Protein AF-A0A8C0JAD5-F1 (afdb_monomer_lite)

Organism: Chelonoidis abingdonii (NCBI:txid106734)

Secondary structure (DSSP, 8-state):
--------------------------------------------------SHHHHHHHHHHHHHHHHHHHHHHHHHHHHHHHHHHHHHHHHHHHHHHHHHHHHHHHHHHHHHHHHHHHHHHHHHHHHHHHHHHHHHHHHHHHHHHHHHHHHHHHHTT-----HHHHHHHTTS-TTTS-HHHHHHHHHHHHHHHHHHHHHHHHHHHHHHHHHHHHHHHHHHHHHHHHHHHHHHHHHHHHHHHHHHHHHHHHHHHHHHSTHHHHTHHHHHHHHHHHHHHHHHHHHHHHHHHHHHHHHHHHHHHHHHHHHHHHHHHHHHHHHHHHHHHHHHHHHHHHHHHHHHHHHHHHHHHHHHHHHHHHHHHHHHHHHHHHHHHHHHHHHHHHHHHHHHHHHHHHHHHHHHHHHHHHHHHHHHHHHHHHHHHHHHHHHHHHHHHHHHHHHHHHTT------------------------------------------------------------------------TTTSSGGGHHHHTTS------S-HHHHHHHHTTS-SS-HHHHHHHHHHHHHHHHHHHHHHHHHT----TT-EEE-HHHHHHHHHHH---SEEES--TTT--SSEEETTGGGS---SS-EEE--SSGGGHHHHHHHHHHHT--EEE------SGGGHHHHHT-SS---PPP--TTSEEETTTTEE-S---

Structure (mmCIF, N/CA/C/O backbone):
data_AF-A0A8C0JAD5-F1
#
_entry.id   AF-A0A8C0JAD5-F1
#
loop_
_atom_site.group_PDB
_atom_site.id
_atom_site.type_symbol
_atom_site.label_atom_id
_atom_site.label_alt_id
_atom_site.label_comp_id
_atom_site.label_asym_id
_atom_site.label_entity_id
_atom_site.label_seq_id
_atom_site.pdbx_PDB_ins_code
_atom_site.Cartn_x
_atom_site.Cartn_y
_atom_site.Cartn_z
_atom_site.occupancy
_atom_site.B_iso_or_equiv
_atom_site.auth_seq_id
_atom_site.auth_comp_id
_atom_site.auth_asym_id
_atom_site.auth_atom_id
_atom_site.pdbx_PDB_model_num
ATOM 1 N N . MET A 1 1 ? -41.522 24.230 -45.446 1.00 34.47 1 MET A N 1
ATOM 2 C CA . MET A 1 1 ? -42.826 24.853 -45.092 1.00 34.47 1 MET A CA 1
ATOM 3 C C . MET A 1 1 ? -43.104 26.029 -46.033 1.00 34.47 1 MET A C 1
ATOM 5 O O . MET A 1 1 ? -42.326 26.235 -46.950 1.00 34.47 1 MET A O 1
ATOM 9 N N . SER A 1 2 ? -44.249 26.702 -45.887 1.00 37.38 2 SER A N 1
ATOM 10 C CA . SER A 1 2 ? -44.869 27.574 -46.904 1.00 37.38 2 SER A CA 1
ATOM 11 C C . SER A 1 2 ? -44.234 28.971 -47.091 1.00 37.38 2 SER A C 1
ATOM 13 O O . SER A 1 2 ? -43.581 29.479 -46.185 1.00 37.38 2 SER A O 1
ATOM 15 N N . ARG A 1 3 ? -44.631 29.616 -48.206 1.00 37.97 3 ARG A N 1
ATOM 16 C CA . ARG A 1 3 ? -44.537 31.045 -48.604 1.00 37.97 3 ARG A CA 1
ATOM 17 C C . ARG A 1 3 ? -43.242 31.522 -49.293 1.00 37.97 3 ARG A C 1
ATOM 19 O O . ARG A 1 3 ? -42.175 31.043 -48.953 1.00 37.97 3 ARG A O 1
ATOM 26 N N . LYS A 1 4 ? -43.232 32.546 -50.172 1.00 40.09 4 LYS A N 1
ATOM 27 C CA . LYS A 1 4 ? -44.165 33.129 -51.197 1.00 40.09 4 LYS A CA 1
ATOM 28 C C . LYS A 1 4 ? -4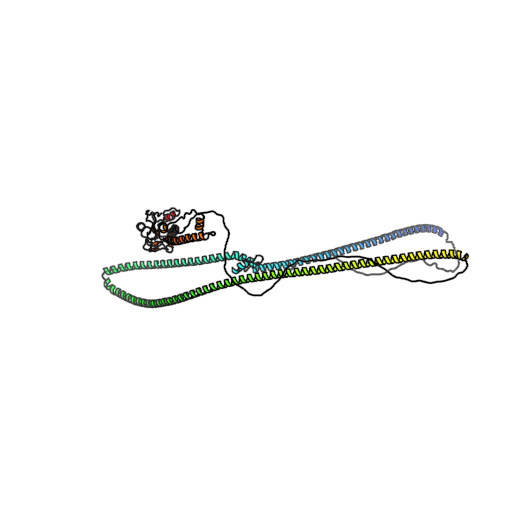3.696 34.572 -51.479 1.00 40.09 4 LYS A C 1
ATOM 30 O O . LYS A 1 4 ? -43.785 35.404 -50.584 1.00 40.09 4 LYS A O 1
ATOM 35 N N . GLY A 1 5 ? -43.277 34.885 -52.708 1.00 33.06 5 GLY A N 1
ATOM 36 C CA . GLY A 1 5 ? -42.880 36.236 -53.147 1.00 33.06 5 GLY A CA 1
ATOM 37 C C . GLY A 1 5 ? -42.956 36.363 -54.675 1.00 33.06 5 GLY A C 1
ATOM 38 O O . GLY A 1 5 ? -42.778 35.361 -55.363 1.00 33.06 5 GLY A O 1
ATOM 39 N N . SER A 1 6 ? -43.315 37.540 -55.207 1.00 34.72 6 SER A N 1
ATOM 40 C CA . SER A 1 6 ? -43.779 37.667 -56.606 1.00 34.72 6 SER A CA 1
ATOM 41 C C . SER A 1 6 ? -43.795 39.103 -57.163 1.00 34.72 6 SER A C 1
ATOM 43 O O . SER A 1 6 ? -44.348 39.980 -56.495 1.00 34.72 6 SER A O 1
ATOM 45 N N . LYS A 1 7 ? -43.292 39.288 -58.399 1.00 34.56 7 LYS A N 1
ATOM 46 C CA . LYS A 1 7 ? -43.618 40.286 -59.465 1.00 34.56 7 LYS A CA 1
ATOM 47 C C . LYS A 1 7 ? -42.615 40.055 -60.623 1.00 34.56 7 LYS A C 1
ATOM 49 O O . LYS A 1 7 ? -41.468 39.742 -60.338 1.00 34.56 7 LYS A O 1
ATOM 54 N N . GLU A 1 8 ? -43.014 39.892 -61.893 1.00 33.22 8 GLU A N 1
ATOM 55 C CA . GLU A 1 8 ? -43.452 40.914 -62.881 1.00 33.22 8 GLU A CA 1
ATOM 56 C C . GLU A 1 8 ? -42.385 42.006 -63.148 1.00 33.22 8 GLU A C 1
ATOM 58 O O . GLU A 1 8 ? -41.813 42.517 -62.195 1.00 33.22 8 GLU A O 1
ATOM 63 N N . THR A 1 9 ? -42.063 42.415 -64.391 1.00 31.16 9 THR A N 1
ATOM 64 C CA . THR A 1 9 ? -42.958 42.717 -65.543 1.00 31.16 9 THR A CA 1
ATOM 65 C C . THR A 1 9 ? -42.365 42.510 -66.964 1.00 31.16 9 THR A C 1
ATOM 67 O O . THR A 1 9 ? -41.205 42.835 -67.163 1.00 31.16 9 THR A O 1
ATOM 70 N N . LYS A 1 10 ? -43.226 42.114 -67.937 1.00 33.47 10 LYS A N 1
ATOM 71 C CA . LYS A 1 10 ? -43.469 42.636 -69.335 1.00 33.47 10 LYS A CA 1
ATOM 72 C C . LYS A 1 10 ? -42.269 43.165 -70.176 1.00 33.47 10 LYS A C 1
ATOM 74 O O . LYS A 1 10 ? -41.506 43.966 -69.664 1.00 33.47 10 LYS A O 1
ATOM 79 N N . LYS A 1 11 ? -42.080 42.916 -71.491 1.00 28.41 11 LYS A N 1
ATOM 80 C CA . LYS A 1 11 ? -42.908 42.689 -72.730 1.00 28.41 11 LYS A CA 1
ATOM 81 C C . LYS A 1 11 ? -42.042 41.839 -73.720 1.00 28.41 11 LYS A C 1
ATOM 83 O O . LYS A 1 11 ? -40.832 41.947 -73.607 1.00 28.41 11 LYS A O 1
ATOM 88 N N . ALA A 1 12 ? -42.456 40.957 -74.647 1.00 28.12 12 ALA A N 1
ATOM 89 C CA . ALA A 1 12 ? -43.551 40.830 -75.638 1.00 28.12 12 ALA A CA 1
ATOM 90 C C . ALA A 1 12 ? -43.047 40.889 -77.119 1.00 28.12 12 ALA A C 1
ATOM 92 O O . ALA A 1 12 ? -42.780 41.982 -77.606 1.00 28.12 12 ALA A O 1
ATOM 93 N N . ASN A 1 13 ? -43.067 39.727 -77.809 1.00 27.94 13 ASN A N 1
ATOM 94 C CA . ASN A 1 13 ? -43.241 39.462 -79.271 1.00 27.94 13 ASN A CA 1
ATOM 95 C C . ASN A 1 13 ? -42.154 40.004 -80.258 1.00 27.94 13 ASN A C 1
ATOM 97 O O . ASN A 1 13 ? -41.337 40.815 -79.848 1.00 27.94 13 ASN A O 1
ATOM 101 N N . ILE A 1 14 ? -41.993 39.604 -81.543 1.00 28.19 14 ILE A N 1
ATOM 102 C CA . ILE A 1 14 ? -42.778 38.904 -82.614 1.00 28.19 14 ILE A CA 1
ATOM 103 C C . ILE A 1 14 ? -41.759 38.032 -83.430 1.00 28.19 14 ILE A C 1
ATOM 105 O O . ILE A 1 14 ? -40.655 38.511 -83.645 1.00 28.19 14 ILE A O 1
ATOM 109 N N . SER A 1 15 ? -41.897 36.712 -83.671 1.00 28.05 15 SER A N 1
ATOM 110 C CA . SER A 1 15 ? -42.590 35.938 -84.755 1.00 28.05 15 SER A CA 1
ATOM 111 C C . SER A 1 15 ? -42.157 36.146 -86.234 1.00 28.05 15 SER A C 1
ATOM 113 O O . SER A 1 15 ? -41.876 37.265 -86.640 1.00 28.05 15 SER A O 1
ATOM 115 N N . SER A 1 16 ? -42.227 35.054 -87.032 1.00 29.00 16 SER A N 1
ATOM 116 C CA . SER A 1 16 ? -41.989 34.893 -88.506 1.00 29.00 16 SER A CA 1
ATOM 117 C C . SER A 1 16 ? -40.566 35.200 -89.040 1.00 29.00 16 SER A C 1
ATOM 119 O O . SER A 1 16 ? -39.936 36.124 -88.552 1.00 29.00 16 SER A O 1
ATOM 121 N N . SER A 1 17 ? -39.917 34.453 -89.958 1.00 31.17 17 SER A N 1
ATOM 122 C CA . SER A 1 17 ? -40.288 33.490 -91.035 1.00 31.17 17 SER A CA 1
ATOM 123 C C . SER A 1 17 ? -40.667 34.110 -92.389 1.00 31.17 17 SER A C 1
ATOM 125 O O . SER A 1 17 ? -41.745 34.688 -92.489 1.00 31.17 17 SER A O 1
ATOM 127 N N . LEU A 1 18 ? -39.812 33.914 -93.413 1.00 29.20 18 LEU A N 1
ATOM 128 C CA . LEU A 1 18 ? -40.166 33.476 -94.782 1.00 29.20 18 LEU A CA 1
ATOM 129 C C . LEU A 1 18 ? -38.923 33.297 -95.687 1.00 29.20 18 LEU A C 1
ATOM 131 O O . LEU A 1 18 ? -37.861 33.845 -95.404 1.00 29.20 18 LEU A O 1
ATOM 135 N N . GLU A 1 19 ? -39.090 32.525 -96.763 1.00 36.31 19 GLU A N 1
ATOM 136 C CA . GLU A 1 19 ? -38.159 32.344 -97.892 1.00 36.31 19 GLU A CA 1
ATOM 137 C C . GLU A 1 19 ? -38.609 33.211 -99.089 1.00 36.31 19 GLU A C 1
ATOM 139 O O . GLU A 1 19 ? -39.788 33.560 -99.175 1.00 36.31 19 GLU A O 1
ATOM 144 N N . SER A 1 20 ? -37.716 33.530 -100.034 1.00 32.69 20 SER A N 1
ATOM 145 C CA . SER A 1 20 ? -38.040 33.712 -101.472 1.00 32.69 20 SER A CA 1
ATOM 146 C C . SER A 1 20 ? -36.789 33.995 -102.313 1.00 32.69 20 SER A C 1
ATOM 148 O O . SER A 1 20 ? -35.888 34.711 -101.879 1.00 32.69 20 SER A O 1
ATOM 150 N N . GLU A 1 21 ? -36.762 33.437 -103.524 1.00 34.34 21 GLU A N 1
ATOM 151 C CA . GLU A 1 21 ? -35.836 33.786 -104.611 1.00 34.34 21 GLU A CA 1
ATOM 152 C C . GLU A 1 21 ? -36.539 34.730 -105.631 1.00 34.34 21 GLU A C 1
ATOM 154 O O . GLU A 1 21 ? -37.630 35.235 -105.367 1.00 34.34 21 GLU A O 1
ATOM 159 N N . ASP A 1 22 ? -35.915 34.894 -106.805 1.00 29.95 22 ASP A N 1
ATOM 160 C CA . ASP A 1 22 ? -36.495 35.232 -108.124 1.00 29.95 22 ASP A CA 1
ATOM 161 C C . ASP A 1 22 ? -36.610 36.682 -108.685 1.00 29.95 22 ASP A C 1
ATOM 163 O O . ASP A 1 22 ? -37.450 37.493 -108.311 1.00 29.95 22 ASP A O 1
ATOM 167 N N . ILE A 1 23 ? -35.804 36.889 -109.748 1.00 27.56 23 ILE A N 1
ATOM 168 C CA . ILE A 1 23 ? -36.159 37.298 -111.137 1.00 27.56 23 ILE A CA 1
ATOM 169 C C . ILE A 1 23 ? -36.809 38.676 -111.424 1.00 27.56 23 ILE A C 1
ATOM 171 O O . ILE A 1 23 ? -37.999 38.871 -111.207 1.00 27.56 23 ILE A O 1
ATOM 175 N N . SER A 1 24 ? -36.072 39.522 -112.173 1.00 26.70 24 SER A N 1
ATOM 176 C CA . SER A 1 24 ? -36.445 40.097 -113.505 1.00 26.70 24 SER A CA 1
ATOM 177 C C . SER A 1 24 ? -35.340 41.068 -113.990 1.00 26.70 24 SER A C 1
ATOM 179 O O . SER A 1 24 ? -34.950 41.943 -113.225 1.00 26.70 24 SER A O 1
ATOM 181 N N . LEU A 1 25 ? -34.647 40.840 -115.122 1.00 27.83 25 LEU A N 1
ATOM 182 C CA . LEU A 1 25 ? -34.987 41.245 -116.514 1.00 27.83 25 LEU A CA 1
ATOM 183 C C . LEU A 1 25 ? -35.118 42.780 -116.674 1.00 27.83 25 LEU A C 1
ATOM 185 O O . LEU A 1 25 ? -35.885 43.375 -115.931 1.00 27.83 25 LEU A O 1
ATOM 189 N N . GLU A 1 26 ? -34.450 43.540 -117.556 1.00 29.72 26 GLU A N 1
ATOM 190 C CA . GLU A 1 26 ? -33.931 43.428 -118.949 1.00 29.72 26 GLU A CA 1
ATOM 191 C C . GLU A 1 26 ? -34.412 44.723 -119.687 1.00 29.72 26 GLU A C 1
ATOM 193 O O . GLU A 1 26 ? -35.142 45.519 -119.098 1.00 29.72 26 GLU A O 1
ATOM 198 N N . THR A 1 27 ? -34.048 44.938 -120.963 1.00 27.52 27 THR A N 1
ATOM 199 C CA . THR A 1 27 ? -34.392 46.066 -121.878 1.00 27.52 27 THR A CA 1
ATOM 200 C C . THR A 1 27 ? -33.503 47.327 -121.753 1.00 27.52 27 THR A C 1
ATOM 202 O O . THR A 1 27 ? -33.126 47.718 -120.657 1.00 27.52 27 THR A O 1
ATOM 205 N N . THR A 1 28 ? -33.079 48.010 -122.835 1.00 31.62 28 THR A N 1
ATOM 206 C CA . THR A 1 28 ? -33.295 47.763 -124.286 1.00 31.62 28 THR A CA 1
ATOM 207 C C . THR A 1 28 ? -32.129 48.271 -125.154 1.00 31.62 28 THR A C 1
ATOM 209 O O . THR A 1 28 ? -31.562 49.324 -124.874 1.00 31.62 28 THR A O 1
ATOM 212 N N . VAL A 1 29 ? -31.849 47.573 -126.262 1.00 36.34 29 VAL A N 1
ATOM 213 C CA . VAL A 1 29 ? -31.092 48.079 -127.436 1.00 36.34 29 VAL A CA 1
ATOM 214 C C . VAL A 1 29 ? -32.002 49.038 -128.238 1.00 36.34 29 VAL A C 1
ATOM 216 O O . VAL A 1 29 ? -33.223 48.863 -128.160 1.00 36.34 29 VAL A O 1
ATOM 219 N N . PRO A 1 30 ? -31.493 50.040 -128.996 1.00 33.12 30 PRO A N 1
ATOM 220 C CA . PRO A 1 30 ? -31.245 49.791 -130.432 1.00 33.12 30 PRO A CA 1
ATOM 221 C C . PRO A 1 30 ? -30.183 50.690 -131.123 1.00 33.12 30 PRO A C 1
ATOM 223 O O . PRO A 1 30 ? -30.288 51.912 -131.085 1.00 33.12 30 PRO A O 1
ATOM 226 N N . THR A 1 31 ? -29.280 50.093 -131.910 1.00 27.30 31 THR A N 1
ATOM 227 C CA . THR A 1 31 ? -28.962 50.540 -133.290 1.00 27.30 31 THR A CA 1
ATOM 228 C C . THR A 1 31 ? -28.125 49.469 -133.980 1.00 27.30 31 THR A C 1
ATOM 230 O O . THR A 1 31 ? -26.947 49.331 -133.671 1.00 27.30 31 THR A O 1
ATOM 233 N N . ASP A 1 32 ? -28.732 48.770 -134.933 1.00 29.34 32 ASP A N 1
ATOM 234 C CA . ASP A 1 32 ? -28.068 47.894 -135.900 1.00 29.34 32 ASP A CA 1
ATOM 235 C C . ASP A 1 32 ? -28.758 48.053 -137.269 1.00 29.34 32 ASP A C 1
ATOM 237 O O . ASP A 1 32 ? -29.783 48.731 -137.377 1.00 29.34 32 ASP A O 1
ATOM 241 N N . ASP A 1 33 ? -28.177 47.431 -138.296 1.00 28.83 33 ASP A N 1
ATOM 242 C CA . ASP A 1 33 ? -28.700 47.277 -139.661 1.00 28.83 33 ASP A CA 1
ATOM 243 C C . ASP A 1 33 ? -28.951 48.548 -140.501 1.00 28.83 33 ASP A C 1
ATOM 245 O O . ASP A 1 33 ? -30.060 49.067 -140.636 1.00 28.83 33 ASP A O 1
ATOM 249 N N . ILE A 1 34 ? -27.923 48.913 -141.279 1.00 26.89 34 ILE A N 1
ATOM 250 C CA . ILE A 1 34 ? -28.125 49.273 -142.692 1.00 26.89 34 ILE A CA 1
ATOM 251 C C . ILE A 1 34 ? -27.395 48.228 -143.541 1.00 26.89 34 ILE A C 1
ATOM 253 O O . ILE A 1 34 ? -26.224 48.389 -143.888 1.00 26.89 34 ILE A O 1
ATOM 257 N N . SER A 1 35 ? -28.093 47.132 -143.844 1.00 32.47 35 SER A N 1
ATOM 258 C CA . SER A 1 35 ? -27.618 46.120 -144.791 1.00 32.47 35 SER A CA 1
ATOM 259 C C . SER A 1 35 ? -27.849 46.553 -146.250 1.00 32.47 35 SER A C 1
ATOM 261 O O . SER A 1 35 ? -28.439 47.594 -146.539 1.00 32.47 35 SER A O 1
ATOM 263 N N . SER A 1 36 ? -27.311 45.768 -147.177 1.00 28.11 36 SER A N 1
ATOM 264 C CA . SER A 1 36 ? -27.157 46.093 -148.598 1.00 28.11 36 SER A CA 1
ATOM 265 C C . SER A 1 36 ? -28.426 45.883 -149.452 1.00 28.11 36 SER A C 1
ATOM 267 O O . SER A 1 36 ? -29.287 45.083 -149.107 1.00 28.11 36 SER A O 1
ATOM 269 N N . SER A 1 37 ? -28.393 46.471 -150.659 1.00 31.23 37 SER A N 1
ATOM 270 C CA . SER A 1 37 ? -29.085 46.048 -151.901 1.00 31.23 37 SER A CA 1
ATOM 271 C C . SER A 1 37 ? -30.528 46.517 -152.172 1.00 31.23 37 SER A C 1
ATOM 273 O O . SER A 1 37 ? -31.484 45.956 -151.660 1.00 31.23 37 SER A O 1
ATOM 275 N N . GLU A 1 38 ? -30.613 47.464 -153.119 1.00 33.28 38 GLU A N 1
ATOM 276 C CA . GLU A 1 38 ? -31.517 47.521 -154.295 1.00 33.28 38 GLU A CA 1
ATOM 277 C C . GLU A 1 38 ? -33.059 47.571 -154.094 1.00 33.28 38 GLU A C 1
ATOM 279 O O . GLU A 1 38 ? -33.659 46.781 -153.380 1.00 33.28 38 GLU A O 1
ATOM 284 N N . GLU A 1 39 ? -33.780 48.587 -154.600 1.00 39.31 39 GLU A N 1
ATOM 285 C CA . GLU A 1 39 ? -34.137 48.874 -156.019 1.00 39.31 39 GLU A CA 1
ATOM 286 C C . GLU A 1 39 ? -35.081 47.809 -156.643 1.00 39.31 39 GLU A C 1
ATOM 288 O O . GLU A 1 39 ? -34.791 46.623 -156.582 1.00 39.31 39 GLU A O 1
ATOM 293 N N . ARG A 1 40 ? -36.224 48.124 -157.291 1.00 44.16 40 ARG A N 1
ATOM 294 C CA . ARG A 1 40 ? -36.716 49.360 -157.964 1.00 44.16 40 ARG A CA 1
ATOM 295 C C . ARG A 1 40 ? -38.253 49.449 -157.971 1.00 44.16 40 ARG A C 1
ATOM 297 O O . ARG A 1 40 ? -38.886 48.404 -157.957 1.00 44.16 40 ARG A O 1
ATOM 304 N N . GLU A 1 41 ? -38.824 50.639 -158.229 1.00 38.50 41 GLU A N 1
ATOM 305 C CA . GLU A 1 41 ? -40.014 50.784 -159.107 1.00 38.50 41 GLU A CA 1
ATOM 306 C C . GLU A 1 41 ? -40.330 52.246 -159.537 1.00 38.50 41 GLU A C 1
ATOM 308 O O . GLU A 1 41 ? -40.182 53.174 -158.748 1.00 38.50 41 GLU A O 1
ATOM 313 N N . GLY A 1 42 ? -40.838 52.439 -160.769 1.00 46.59 42 GLY A N 1
ATOM 314 C CA . GLY A 1 42 ? -41.608 53.630 -161.210 1.00 46.59 42 GLY A CA 1
ATOM 315 C C . GLY A 1 42 ? -40.871 54.966 -161.485 1.00 46.59 42 GLY A C 1
ATOM 316 O O . GLY A 1 42 ? -39.744 55.185 -161.057 1.00 46.59 42 GLY A O 1
ATOM 317 N N . THR A 1 43 ? -41.514 55.906 -162.213 1.00 52.44 43 THR A N 1
ATOM 318 C CA . THR A 1 43 ? -40.919 57.230 -162.563 1.00 52.44 43 THR A CA 1
ATOM 319 C C . THR A 1 43 ? -41.894 58.442 -162.594 1.00 52.44 43 THR A C 1
ATOM 321 O O . THR A 1 43 ? -42.885 58.413 -163.325 1.00 52.44 43 THR A O 1
ATOM 324 N N . THR A 1 44 ? -41.491 59.574 -161.961 1.00 51.62 44 THR A N 1
ATOM 325 C CA . THR A 1 44 ? -42.041 60.982 -161.994 1.00 51.62 44 THR A CA 1
ATOM 326 C C . THR A 1 44 ? -43.277 61.318 -161.099 1.00 51.62 44 THR A C 1
ATOM 328 O O . THR A 1 44 ? -43.965 60.393 -160.699 1.00 51.62 44 THR A O 1
ATOM 331 N N . LYS A 1 45 ? -43.646 62.572 -160.699 1.00 54.88 45 LYS A N 1
ATOM 332 C CA . LYS A 1 45 ? -43.174 63.974 -160.983 1.00 54.88 45 LYS A CA 1
ATOM 333 C C . LYS A 1 45 ? -43.377 64.985 -159.786 1.00 54.88 45 LYS A C 1
ATOM 335 O O . LYS A 1 45 ? -43.232 64.561 -158.650 1.00 54.88 45 LYS A O 1
ATOM 340 N N . ILE A 1 46 ? -43.549 66.319 -159.996 1.00 58.47 46 ILE A N 1
ATOM 341 C CA . ILE A 1 46 ? -43.091 67.410 -159.057 1.00 58.47 46 ILE A CA 1
ATOM 342 C C . ILE A 1 46 ? -44.001 68.691 -158.971 1.00 58.47 46 ILE A C 1
ATOM 344 O O . ILE A 1 46 ? -44.489 69.097 -160.023 1.00 58.47 46 ILE A O 1
ATOM 348 N N . THR A 1 47 ? -44.135 69.412 -157.811 1.00 48.53 47 THR A N 1
ATOM 349 C CA . THR A 1 47 ? -44.237 70.930 -157.699 1.00 48.53 47 THR A CA 1
ATOM 350 C C . THR A 1 47 ? -44.260 71.631 -156.282 1.00 48.53 47 THR A C 1
ATOM 352 O O . THR A 1 47 ? -44.575 71.042 -155.254 1.00 48.53 47 THR A O 1
ATOM 355 N N . ARG A 1 48 ? -43.949 72.955 -156.276 1.00 55.16 48 ARG A N 1
ATOM 356 C CA . ARG A 1 48 ? -44.180 74.117 -155.337 1.00 55.16 48 ARG A CA 1
ATOM 357 C C . ARG A 1 48 ? -43.756 74.169 -153.836 1.00 55.16 48 ARG A C 1
ATOM 359 O O . ARG A 1 48 ? -43.463 75.279 -153.400 1.00 55.16 48 ARG A O 1
ATOM 366 N N . GLN A 1 49 ? -43.694 73.106 -153.029 1.00 58.34 49 GLN A N 1
ATOM 367 C CA . GLN A 1 49 ? -43.650 73.192 -151.531 1.00 58.34 49 GLN A CA 1
ATOM 368 C C . GLN A 1 49 ? -42.341 73.722 -150.842 1.00 58.34 49 GLN A C 1
ATOM 370 O O . GLN A 1 49 ? -41.832 73.100 -149.906 1.00 58.34 49 GLN A O 1
ATOM 375 N N . LEU A 1 50 ? -41.739 74.836 -151.288 1.00 71.12 50 LEU A N 1
ATOM 376 C CA . LEU A 1 50 ? -40.325 75.157 -150.993 1.00 71.12 50 LEU A CA 1
ATOM 377 C C . LEU A 1 50 ? -39.998 76.427 -150.180 1.00 71.12 50 LEU A C 1
ATOM 379 O O . LEU A 1 50 ? -38.883 76.494 -149.665 1.00 71.12 50 LEU A O 1
ATOM 383 N N . ILE A 1 51 ? -40.888 77.423 -150.059 1.00 63.31 51 ILE A N 1
ATOM 384 C CA . I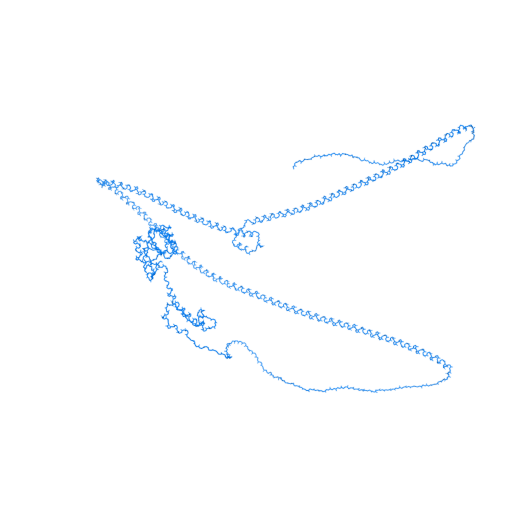LE A 1 51 ? -40.503 78.749 -149.512 1.00 63.31 51 ILE A CA 1
ATOM 385 C C . ILE A 1 51 ? -40.844 78.918 -148.024 1.00 63.31 51 ILE A C 1
ATOM 387 O O . ILE A 1 51 ? -39.926 79.123 -147.235 1.00 63.31 51 ILE A O 1
ATOM 391 N N . GLU A 1 52 ? -42.102 78.731 -147.612 1.00 71.25 52 GLU A N 1
ATOM 392 C CA . GLU A 1 52 ? -42.527 78.755 -146.189 1.00 71.25 52 GLU A CA 1
ATOM 393 C C . GLU A 1 52 ? -41.715 77.760 -145.335 1.00 71.25 52 GLU A C 1
ATOM 395 O O . GLU A 1 52 ? -41.391 78.003 -144.172 1.00 71.25 52 GLU A O 1
ATOM 400 N N . ARG A 1 53 ? -41.277 76.669 -145.977 1.00 74.50 53 ARG A N 1
ATOM 401 C CA . ARG A 1 53 ? -40.342 75.671 -145.451 1.00 74.50 53 ARG A CA 1
ATOM 402 C C . ARG A 1 53 ? -39.055 76.281 -144.876 1.00 74.50 53 ARG A C 1
ATOM 404 O O . ARG A 1 53 ? -38.533 75.723 -143.921 1.00 74.50 53 ARG A O 1
ATOM 411 N N . LYS A 1 54 ? -38.525 77.385 -145.423 1.00 80.31 54 LYS A N 1
ATOM 412 C CA . LYS A 1 54 ? -37.256 77.991 -144.967 1.00 80.31 54 LYS A CA 1
ATOM 413 C C . LYS A 1 54 ? -37.379 78.804 -143.680 1.00 80.31 54 LYS A C 1
ATOM 415 O O . LYS A 1 54 ? -36.480 78.735 -142.849 1.00 80.31 54 LYS A O 1
ATOM 420 N N . GLU A 1 55 ? -38.456 79.559 -143.512 1.00 75.56 55 GLU A N 1
ATOM 421 C CA . GLU A 1 55 ? -38.629 80.433 -142.344 1.00 75.56 55 GLU A CA 1
ATOM 422 C C . GLU A 1 55 ? -38.998 79.612 -141.102 1.00 75.56 55 GLU A C 1
ATOM 424 O O . GLU A 1 55 ? -38.378 79.745 -140.045 1.00 75.56 55 GLU A O 1
ATOM 429 N N . LEU A 1 56 ? -39.890 78.628 -141.281 1.00 81.00 56 LEU A N 1
ATOM 430 C CA . LEU A 1 56 ? -40.167 77.603 -140.275 1.00 81.00 56 LEU A CA 1
ATOM 431 C C . LEU A 1 56 ? -38.899 76.823 -139.886 1.00 81.00 56 LEU A C 1
ATOM 433 O O . LEU A 1 56 ? -38.696 76.564 -138.702 1.00 81.00 56 LEU A O 1
ATOM 437 N N . LEU A 1 57 ? -38.012 76.496 -140.839 1.00 80.31 57 LEU A N 1
ATOM 438 C CA . LEU A 1 57 ? -36.743 75.813 -140.547 1.00 80.31 57 LEU A CA 1
ATOM 439 C C . LEU A 1 57 ? -35.821 76.608 -139.606 1.00 80.31 57 LEU A C 1
ATOM 441 O O . LEU A 1 57 ? -35.128 75.978 -138.809 1.00 80.31 57 LEU A O 1
ATOM 445 N N . HIS A 1 58 ? -35.811 77.946 -139.655 1.00 83.75 58 HIS A N 1
ATOM 446 C CA . HIS A 1 58 ? -34.944 78.746 -138.782 1.00 83.75 58 HIS A CA 1
ATOM 447 C C . HIS A 1 58 ? -35.452 78.796 -137.334 1.00 83.75 58 HIS A C 1
ATOM 449 O O . HIS A 1 58 ? -34.693 78.521 -136.405 1.00 83.75 58 HIS A O 1
ATOM 455 N N . ASN A 1 59 ? -36.750 79.038 -137.130 1.00 82.44 59 ASN A N 1
ATOM 456 C CA . ASN A 1 59 ? -37.347 78.991 -135.788 1.00 82.44 59 ASN A CA 1
ATOM 457 C C . ASN A 1 59 ? -37.250 77.579 -135.180 1.00 82.44 59 ASN A C 1
ATOM 459 O O . ASN A 1 59 ? -36.976 77.422 -133.992 1.00 82.44 59 ASN A O 1
ATOM 463 N N . LEU A 1 60 ? -37.384 76.539 -136.011 1.00 83.44 60 LEU A N 1
ATOM 464 C CA . LEU A 1 60 ? -37.185 75.140 -135.621 1.00 83.44 60 LEU A CA 1
ATOM 465 C C . LEU A 1 60 ? -35.701 74.837 -135.311 1.00 83.44 60 LEU A C 1
ATOM 467 O O . LEU A 1 60 ? -35.425 74.017 -134.440 1.00 83.44 60 LEU A O 1
ATOM 471 N N . GLN A 1 61 ? -34.732 75.519 -135.940 1.00 84.00 61 GLN A N 1
ATOM 472 C CA . GLN A 1 61 ? -33.317 75.463 -135.536 1.00 84.00 61 GLN A CA 1
ATOM 473 C C . GLN A 1 61 ? -33.068 76.121 -134.173 1.00 84.00 61 GLN A C 1
ATOM 475 O O . GLN A 1 61 ? -32.393 75.513 -133.347 1.00 84.00 61 GLN A O 1
ATOM 480 N N . LEU A 1 62 ? -33.621 77.310 -133.911 1.00 83.75 62 LEU A N 1
ATOM 481 C CA . LEU A 1 62 ? -33.497 77.974 -132.605 1.00 83.75 62 LEU A CA 1
ATOM 482 C C . LEU A 1 62 ? -34.099 77.120 -131.483 1.00 83.75 62 LEU A C 1
ATOM 484 O O . LEU A 1 62 ? -33.407 76.812 -130.515 1.00 83.75 62 LEU A O 1
ATOM 488 N N . LEU A 1 63 ? -35.328 76.629 -131.668 1.00 84.44 63 LEU A N 1
ATOM 489 C CA . LEU A 1 63 ? -35.970 75.713 -130.722 1.00 84.44 63 LEU A CA 1
ATOM 490 C C . LEU A 1 63 ? -35.192 74.399 -130.555 1.00 84.44 63 LEU A C 1
ATOM 492 O O . LEU A 1 63 ? -35.127 73.878 -129.448 1.00 84.44 63 LEU A O 1
ATOM 496 N N . LYS A 1 64 ? -34.549 73.867 -131.605 1.00 82.25 64 LYS A N 1
ATOM 497 C CA . LYS A 1 64 ? -33.640 72.711 -131.478 1.00 82.25 64 LYS A CA 1
ATOM 498 C C . LYS A 1 64 ? -32.402 73.023 -130.642 1.00 82.25 64 LYS A C 1
ATOM 500 O O . LYS A 1 64 ? -31.970 72.151 -129.895 1.00 82.25 64 LYS A O 1
ATOM 505 N N . ILE A 1 65 ? -31.838 74.227 -130.748 1.00 84.69 65 ILE A N 1
ATOM 506 C CA . ILE A 1 65 ? -30.692 74.642 -129.930 1.00 84.69 65 ILE A CA 1
ATOM 507 C C . ILE A 1 65 ? -31.125 74.778 -128.468 1.00 84.69 65 ILE A C 1
ATOM 509 O O . ILE A 1 65 ? -30.513 74.139 -127.615 1.00 84.69 65 ILE A O 1
ATOM 513 N N . GLU A 1 66 ? -32.212 75.496 -128.174 1.00 88.56 66 GLU A N 1
ATOM 514 C CA . GLU A 1 66 ? -32.747 75.598 -126.807 1.00 88.56 66 GLU A CA 1
ATOM 515 C C . GLU A 1 66 ? -33.101 74.225 -126.220 1.00 88.56 66 GLU A C 1
ATOM 517 O O . GLU A 1 66 ? -32.720 73.922 -125.092 1.00 88.56 66 GLU A O 1
ATOM 522 N N . LEU A 1 67 ? -33.766 73.356 -126.987 1.00 85.69 67 LEU A N 1
ATOM 523 C CA . LEU A 1 67 ? -34.117 72.001 -126.557 1.00 85.69 67 LEU A CA 1
ATOM 524 C C . LEU A 1 67 ? -32.857 71.149 -126.332 1.00 85.69 67 LEU A C 1
ATOM 526 O O . LEU A 1 67 ? -32.790 70.430 -125.342 1.00 85.69 67 LEU A O 1
ATOM 530 N N . SER A 1 68 ? -31.814 71.288 -127.160 1.00 86.06 68 SER A N 1
ATOM 531 C CA . SER A 1 68 ? -30.520 70.623 -126.928 1.00 86.06 68 SER A CA 1
ATOM 532 C C . SER A 1 68 ? -29.806 71.126 -125.666 1.00 86.06 68 SER A C 1
ATOM 534 O O . SER A 1 68 ? -29.247 70.319 -124.930 1.00 86.06 68 SER A O 1
ATOM 536 N N . GLN A 1 69 ? -29.885 72.425 -125.356 1.00 89.00 69 GLN A N 1
ATOM 537 C CA . GLN A 1 69 ? -29.329 73.004 -124.128 1.00 89.00 69 GLN A CA 1
ATOM 538 C C . GLN A 1 69 ? -30.123 72.571 -122.889 1.00 89.00 69 GLN A C 1
ATOM 540 O O . GLN A 1 69 ? -29.534 72.262 -121.856 1.00 89.00 69 GLN A O 1
ATOM 545 N N . ARG A 1 70 ? -31.457 72.497 -122.992 1.00 90.88 70 ARG A N 1
ATOM 546 C CA . ARG A 1 70 ? -32.332 71.965 -121.938 1.00 90.88 70 ARG A CA 1
ATOM 547 C C . ARG A 1 70 ? -32.090 70.476 -121.707 1.00 90.88 70 ARG A C 1
ATOM 549 O O . ARG A 1 70 ? -31.992 70.086 -120.551 1.00 90.88 70 ARG A O 1
ATOM 556 N N . ASN A 1 71 ? -31.930 69.678 -122.763 1.00 89.44 71 ASN A N 1
ATOM 557 C CA . ASN A 1 71 ? -31.558 68.267 -122.654 1.00 89.44 71 ASN A CA 1
ATOM 558 C C . ASN A 1 71 ? -30.184 68.113 -121.997 1.00 89.44 71 ASN A C 1
ATOM 560 O O . ASN A 1 71 ? -30.089 67.417 -121.000 1.00 89.44 71 ASN A O 1
ATOM 564 N N . LEU A 1 72 ? -29.157 68.833 -122.462 1.00 92.06 72 LEU A N 1
ATOM 565 C CA . LEU A 1 72 ? -27.815 68.783 -121.870 1.00 92.06 72 LEU A CA 1
ATOM 566 C C . LEU A 1 72 ? -27.830 69.195 -120.389 1.00 92.06 72 LEU A C 1
ATOM 568 O O . LEU A 1 72 ? -27.167 68.566 -119.573 1.00 92.06 72 LEU A O 1
ATOM 572 N N . MET A 1 73 ? -28.634 70.192 -120.004 1.00 91.38 73 MET A N 1
ATOM 573 C CA . MET A 1 73 ? -28.798 70.555 -118.593 1.00 91.38 73 MET A CA 1
ATOM 574 C C . MET A 1 73 ? -29.576 69.498 -117.790 1.00 91.38 73 MET A C 1
ATOM 576 O O . MET A 1 73 ? -29.231 69.244 -116.640 1.00 91.38 73 MET A O 1
ATOM 580 N N . ILE A 1 74 ? -30.587 68.853 -118.379 1.00 90.38 74 ILE A N 1
ATOM 581 C CA . ILE A 1 74 ? -31.291 67.709 -117.778 1.00 90.38 74 ILE A CA 1
ATOM 582 C C . ILE A 1 74 ? -30.342 66.517 -117.606 1.00 90.38 74 ILE A C 1
ATOM 584 O O . ILE A 1 74 ? -30.389 65.858 -116.574 1.00 90.38 74 ILE A O 1
ATOM 588 N N . ASP A 1 75 ? -29.479 66.242 -118.579 1.00 89.56 75 ASP A N 1
ATOM 589 C CA . ASP A 1 75 ? -28.554 65.111 -118.558 1.00 89.56 75 ASP A CA 1
ATOM 590 C C . ASP A 1 75 ? -27.378 65.360 -117.601 1.00 89.56 75 ASP A C 1
ATOM 592 O O . ASP A 1 75 ? -27.019 64.457 -116.849 1.00 89.56 75 ASP A O 1
ATOM 596 N N . ASN A 1 76 ? -26.876 66.597 -117.499 1.00 92.12 76 ASN A N 1
ATOM 597 C CA . ASN A 1 76 ? -25.971 67.000 -116.418 1.00 92.12 76 ASN A CA 1
ATOM 598 C C . ASN A 1 76 ? -26.627 66.796 -115.042 1.00 92.12 76 ASN A C 1
ATOM 600 O O . ASN A 1 76 ? -26.032 66.160 -114.179 1.00 92.12 76 ASN A O 1
ATOM 604 N N . LEU A 1 77 ? -27.873 67.253 -114.850 1.00 93.56 77 LEU A N 1
ATOM 605 C CA . LEU A 1 77 ? -28.609 67.042 -113.598 1.00 93.56 77 LEU A CA 1
ATOM 606 C C . LEU A 1 77 ? -28.851 65.551 -113.309 1.00 93.56 77 LEU A C 1
ATOM 608 O O . LEU A 1 77 ? -28.767 65.141 -112.156 1.00 93.56 77 LEU A O 1
ATOM 612 N N . LYS A 1 78 ? -29.105 64.709 -114.323 1.00 91.38 78 LYS A N 1
ATOM 613 C CA . LYS A 1 78 ? -29.167 63.245 -114.142 1.00 91.38 78 LYS A CA 1
ATOM 614 C C . LYS A 1 78 ? -27.832 62.691 -113.658 1.00 91.38 78 LYS A C 1
ATOM 616 O O . LYS A 1 78 ? -27.845 61.876 -112.748 1.00 91.38 78 LYS A O 1
ATOM 621 N N . VAL A 1 79 ? -26.705 63.112 -114.235 1.00 93.69 79 VAL A N 1
ATOM 622 C CA . VAL A 1 79 ? -25.366 62.666 -113.809 1.00 93.69 79 VAL A CA 1
ATOM 623 C C . VAL A 1 79 ? -25.053 63.146 -112.387 1.00 93.69 79 VAL A C 1
ATOM 625 O O . VAL A 1 79 ? -24.570 62.358 -111.579 1.00 93.69 79 VAL A O 1
ATOM 628 N N . GLU A 1 80 ? -25.394 64.387 -112.039 1.00 91.12 80 GLU A N 1
ATOM 629 C CA . GLU A 1 80 ? -25.301 64.908 -110.667 1.00 91.12 80 GLU A CA 1
ATOM 630 C C . GLU A 1 80 ? -26.183 64.113 -109.687 1.00 91.12 80 GLU A C 1
ATOM 632 O O . GLU A 1 80 ? -25.733 63.792 -108.592 1.00 91.12 80 GLU A O 1
ATOM 637 N N . TYR A 1 81 ? -27.409 63.730 -110.063 1.00 93.62 81 TYR A N 1
ATOM 638 C CA . TYR A 1 81 ? -28.267 62.904 -109.204 1.00 93.62 81 TYR A CA 1
ATOM 639 C C . TYR A 1 81 ? -27.829 61.435 -109.136 1.00 93.62 81 TYR A C 1
ATOM 641 O O . TYR A 1 81 ? -27.924 60.849 -108.063 1.00 93.62 81 TYR A O 1
ATOM 649 N N . LEU A 1 82 ? -27.331 60.843 -110.225 1.00 93.62 82 LEU A N 1
ATOM 650 C CA . LEU A 1 82 ? -26.828 59.464 -110.256 1.00 93.62 82 LEU A CA 1
ATOM 651 C C . LEU A 1 82 ? -25.558 59.328 -109.417 1.00 93.62 82 LEU A C 1
ATOM 653 O O . LEU A 1 82 ? -25.539 58.526 -108.490 1.00 93.62 82 LEU A O 1
ATOM 657 N N . THR A 1 83 ? -24.565 60.195 -109.634 1.00 91.81 83 THR A N 1
ATOM 658 C CA . THR A 1 83 ? -23.375 60.251 -108.768 1.00 91.81 83 THR A CA 1
ATOM 659 C C . THR A 1 83 ? -23.748 60.554 -107.317 1.00 91.81 83 THR A C 1
ATOM 661 O O . THR A 1 83 ? -23.086 60.059 -106.407 1.00 91.81 83 THR A O 1
ATOM 664 N N . LYS A 1 84 ? -24.843 61.294 -107.060 1.00 93.75 84 LYS A N 1
ATOM 665 C CA . LYS A 1 84 ? -25.336 61.504 -105.692 1.00 93.75 84 LYS A CA 1
ATOM 666 C C . LYS A 1 84 ? -26.053 60.301 -105.081 1.00 93.75 84 LYS A C 1
ATOM 668 O O . LYS A 1 84 ? -26.006 60.155 -103.862 1.00 93.75 84 LYS A O 1
ATOM 673 N N . ILE A 1 85 ? -26.681 59.451 -105.888 1.00 92.75 85 ILE A N 1
ATOM 674 C CA . ILE A 1 85 ? -27.230 58.159 -105.459 1.00 92.75 85 ILE A CA 1
ATOM 675 C C . ILE A 1 85 ? -26.077 57.201 -105.147 1.00 92.75 85 ILE A C 1
ATOM 677 O O . ILE A 1 85 ? -26.027 56.698 -104.032 1.00 92.75 85 ILE A O 1
ATOM 681 N N . GLU A 1 86 ? -25.097 57.060 -106.042 1.00 91.94 86 GLU A N 1
ATOM 682 C CA . GLU A 1 86 ? -23.877 56.264 -105.826 1.00 91.94 86 GLU A CA 1
ATOM 683 C C . GLU A 1 86 ? -23.144 56.701 -104.541 1.00 91.94 86 GLU A C 1
ATOM 685 O O . GLU A 1 86 ? -22.864 55.884 -103.666 1.00 91.94 86 GLU A O 1
ATOM 690 N N . GLU A 1 87 ? -22.945 58.012 -104.348 1.00 92.62 87 GLU A N 1
ATOM 691 C CA . GLU A 1 87 ? -22.403 58.601 -103.114 1.00 92.62 87 GLU A CA 1
ATOM 692 C C . GLU A 1 87 ? -23.196 58.240 -101.845 1.00 92.62 87 GLU A C 1
ATOM 694 O O . GLU A 1 87 ? -22.634 58.275 -100.747 1.00 92.62 87 GLU A O 1
ATOM 699 N N . LEU A 1 88 ? -24.511 58.039 -101.944 1.00 92.69 88 LEU A N 1
ATOM 700 C CA . LEU A 1 88 ? -25.387 57.741 -100.807 1.00 92.69 88 LEU A CA 1
ATOM 701 C C . LEU A 1 88 ? -25.490 56.235 -100.558 1.00 92.69 88 LEU A C 1
ATOM 703 O O . LEU A 1 88 ? -25.563 55.829 -99.401 1.00 92.69 88 LEU A O 1
ATOM 707 N N . GLU A 1 89 ? -25.432 55.419 -101.606 1.00 91.69 89 GLU A N 1
ATOM 708 C CA . GLU A 1 89 ? -25.360 53.960 -101.533 1.00 91.69 89 GLU A CA 1
ATOM 709 C C . GLU A 1 89 ? -24.004 53.500 -100.988 1.00 91.69 89 GLU A C 1
ATOM 711 O O . GLU A 1 89 ? -23.968 52.645 -100.105 1.00 91.69 89 GLU A O 1
ATOM 716 N N . GLU A 1 90 ? -22.894 54.126 -101.395 1.00 93.44 90 GLU A N 1
ATOM 717 C CA . GLU A 1 90 ? -21.571 53.910 -100.793 1.00 93.44 90 GLU A CA 1
ATOM 718 C C . GLU A 1 90 ? -21.600 54.222 -99.286 1.00 93.44 90 GLU A C 1
ATOM 720 O O . GLU A 1 90 ? -21.251 53.372 -98.468 1.00 93.44 90 GLU A O 1
ATOM 725 N N . LYS A 1 91 ? -22.138 55.387 -98.890 1.00 93.88 91 LYS A N 1
ATOM 726 C CA . LYS A 1 91 ? -22.286 55.779 -97.472 1.00 93.88 91 LYS A CA 1
ATOM 727 C C . LYS A 1 91 ? -23.258 54.878 -96.696 1.00 93.88 91 LYS A C 1
ATOM 729 O O . LYS A 1 91 ? -23.074 54.657 -95.495 1.00 93.88 91 LYS A O 1
ATOM 734 N N . LEU A 1 92 ? -24.290 54.342 -97.347 1.00 91.81 92 LEU A N 1
ATOM 735 C CA . LEU A 1 92 ? -25.202 53.367 -96.749 1.00 91.81 92 LEU A CA 1
ATOM 736 C C . LEU A 1 92 ? -24.486 52.030 -96.512 1.00 91.81 92 LEU A C 1
ATOM 738 O O . LEU A 1 92 ? -24.572 51.482 -95.416 1.00 91.81 92 LEU A O 1
ATOM 742 N N . ASN A 1 93 ? -23.721 51.545 -97.488 1.00 93.25 93 ASN A N 1
ATOM 743 C CA . ASN A 1 93 ? -22.920 50.329 -97.365 1.00 93.25 93 ASN A CA 1
ATOM 744 C C . ASN A 1 93 ? -21.826 50.474 -96.293 1.00 93.25 93 ASN A C 1
ATOM 746 O O . ASN A 1 93 ? -21.689 49.591 -95.446 1.00 93.25 93 ASN A O 1
ATOM 750 N N . ASP A 1 94 ? -21.137 51.616 -96.238 1.00 94.00 94 ASP A N 1
ATOM 751 C CA . ASP A 1 94 ? -20.182 51.960 -95.178 1.00 94.00 94 ASP A CA 1
ATOM 752 C C . ASP A 1 94 ? -20.833 51.940 -93.790 1.00 94.00 94 ASP A C 1
ATOM 754 O O . ASP A 1 94 ? -20.314 51.319 -92.861 1.00 94.00 94 ASP A O 1
ATOM 758 N N . THR A 1 95 ? -21.989 52.589 -93.619 1.00 92.81 95 THR A N 1
ATOM 759 C CA . THR A 1 95 ? -22.678 52.622 -92.316 1.00 92.81 95 THR A CA 1
ATOM 760 C C . THR A 1 95 ? -23.270 51.265 -91.926 1.00 92.81 95 THR A C 1
ATOM 762 O O . THR A 1 95 ? -23.266 50.920 -90.741 1.00 92.81 95 THR A O 1
ATOM 765 N N . ILE A 1 96 ? -23.695 50.442 -92.892 1.00 92.88 96 ILE A N 1
ATOM 766 C CA . ILE A 1 96 ? -24.071 49.039 -92.668 1.00 92.88 96 ILE A CA 1
ATOM 767 C C . ILE A 1 96 ? -22.852 48.219 -92.228 1.00 92.88 96 ILE A C 1
ATOM 769 O O . ILE A 1 96 ? -22.944 47.498 -91.232 1.00 92.88 96 ILE A O 1
ATOM 773 N N . HIS A 1 97 ? -21.705 48.354 -92.896 1.00 93.81 97 HIS A N 1
ATOM 774 C CA . HIS A 1 97 ? -20.486 47.625 -92.545 1.00 93.81 97 HIS A CA 1
ATOM 775 C C . HIS A 1 97 ? -19.937 48.053 -91.174 1.00 93.81 97 HIS A C 1
ATOM 777 O O . HIS A 1 97 ? -19.611 47.207 -90.340 1.00 93.81 97 HIS A O 1
ATOM 783 N N . GLN A 1 98 ? -19.939 49.355 -90.871 1.00 93.75 98 GLN A N 1
ATOM 784 C CA . GLN A 1 98 ? -19.609 49.883 -89.544 1.00 93.75 98 GLN A CA 1
ATOM 785 C C . GLN A 1 98 ? -20.563 49.343 -88.468 1.00 93.75 98 GLN A C 1
ATOM 787 O O . GLN A 1 98 ? -20.105 48.920 -87.407 1.00 93.75 98 GLN A O 1
ATOM 792 N N . LYS A 1 99 ? -21.876 49.284 -88.735 1.00 94.44 99 LYS A N 1
ATOM 793 C CA . LYS A 1 99 ? -22.865 48.683 -87.824 1.00 94.44 99 LYS A CA 1
ATOM 794 C C . LYS A 1 99 ? -22.604 47.190 -87.598 1.00 94.44 99 LYS A C 1
ATOM 796 O O . LYS A 1 99 ? -22.660 46.744 -86.455 1.00 94.44 99 LYS A O 1
ATOM 801 N N . GLN A 1 100 ? -22.305 46.425 -88.649 1.00 93.81 100 GLN A N 1
ATOM 802 C CA . GLN A 1 100 ? -21.953 45.003 -88.545 1.00 93.81 100 GLN A CA 1
ATOM 803 C C . GLN A 1 100 ? -20.681 44.807 -87.709 1.00 93.81 100 GLN A C 1
ATOM 805 O O . GLN A 1 100 ? -20.679 44.009 -86.775 1.00 93.81 100 GLN A O 1
ATOM 810 N N . LEU A 1 101 ? -19.629 45.586 -87.977 1.00 93.62 101 LEU A N 1
ATOM 811 C CA . LEU A 1 101 ? -18.372 45.551 -87.228 1.00 93.62 101 LEU A CA 1
ATOM 812 C C . LEU A 1 101 ? -18.560 45.944 -85.753 1.00 93.62 101 LEU A C 1
ATOM 814 O O . LEU A 1 101 ? -17.928 45.355 -84.877 1.00 93.62 101 LEU A O 1
ATOM 818 N N . LEU A 1 102 ? -19.432 46.913 -85.458 1.00 92.88 102 LEU A N 1
ATOM 819 C CA . LEU A 1 102 ? -19.778 47.297 -84.087 1.00 92.88 102 LEU A CA 1
ATOM 820 C C . LEU A 1 102 ? -20.626 46.236 -83.373 1.00 92.88 102 LEU A C 1
ATOM 822 O O . LEU A 1 102 ? -20.366 45.990 -82.197 1.00 92.88 102 LEU A O 1
ATOM 826 N N . SER A 1 103 ? -21.560 45.568 -84.064 1.00 92.69 103 SER A N 1
ATOM 827 C CA . SER A 1 103 ? -22.273 44.405 -83.510 1.00 92.69 103 SER A CA 1
ATOM 828 C C . SER A 1 103 ? -21.276 43.307 -83.169 1.00 92.69 103 SER A C 1
ATOM 830 O O . SER A 1 103 ? -21.129 42.979 -82.004 1.00 92.69 103 SER A O 1
ATOM 832 N N . LEU A 1 104 ? -20.470 42.853 -84.136 1.00 92.88 104 LEU A N 1
ATOM 833 C CA . LEU A 1 104 ? -19.470 41.805 -83.917 1.00 92.88 104 LEU A CA 1
ATOM 834 C C . LEU A 1 104 ? -18.480 42.152 -82.793 1.00 92.88 104 LEU A C 1
ATOM 836 O O . LEU A 1 104 ? -18.057 41.264 -82.058 1.00 92.88 104 LEU A O 1
ATOM 840 N N . ARG A 1 105 ? -18.114 43.427 -82.607 1.00 94.00 105 ARG A N 1
ATOM 841 C CA . ARG A 1 105 ? -17.311 43.866 -81.449 1.00 94.00 105 ARG A CA 1
ATOM 842 C C . ARG A 1 105 ? -18.070 43.739 -80.127 1.00 94.00 105 ARG A C 1
ATOM 844 O O . ARG A 1 105 ? -17.492 43.236 -79.169 1.00 94.00 105 ARG A O 1
ATOM 851 N N . LEU A 1 106 ? -19.332 44.165 -80.073 1.00 93.62 106 LEU A N 1
ATOM 852 C CA . LEU A 1 106 ? -20.178 44.053 -78.882 1.00 93.62 106 LEU A CA 1
ATOM 853 C C . LEU A 1 106 ? -20.495 42.589 -78.545 1.00 93.62 106 LEU A C 1
ATOM 855 O O . LEU A 1 106 ? -20.370 42.193 -77.393 1.00 93.62 106 LEU A O 1
ATOM 859 N N . ASP A 1 107 ? -20.835 41.779 -79.544 1.00 92.19 107 ASP A N 1
ATOM 860 C CA . ASP A 1 107 ? -21.147 40.357 -79.415 1.00 92.19 107 ASP A CA 1
ATOM 861 C C . ASP A 1 107 ? -19.918 39.574 -78.915 1.00 92.19 107 ASP A C 1
ATOM 863 O O . ASP A 1 107 ? -20.024 38.800 -77.963 1.00 92.19 107 ASP A O 1
ATOM 867 N N . ASN A 1 108 ? -18.720 39.857 -79.451 1.00 93.88 108 ASN A N 1
ATOM 868 C CA . ASN A 1 108 ? -17.462 39.315 -78.922 1.00 93.88 108 ASN A CA 1
ATOM 869 C C . ASN A 1 108 ? -17.156 39.813 -77.497 1.00 93.88 108 ASN A C 1
ATOM 871 O O . ASN A 1 108 ? -16.700 39.034 -76.662 1.00 93.88 108 ASN A O 1
ATOM 875 N N . GLN A 1 109 ? -17.417 41.087 -77.180 1.00 93.88 109 GLN A N 1
ATOM 876 C CA . GLN A 1 109 ? -17.202 41.626 -75.832 1.00 93.88 109 GLN A CA 1
ATOM 877 C C . GLN A 1 109 ? -18.156 40.997 -74.802 1.00 93.88 109 GLN A C 1
ATOM 879 O O . GLN A 1 109 ? -17.736 40.685 -73.688 1.00 93.88 109 GLN A O 1
ATOM 884 N N . LEU A 1 110 ? -19.416 40.759 -75.178 1.00 93.06 110 LEU A N 1
ATOM 885 C CA . LEU A 1 110 ? -20.403 40.051 -74.364 1.00 93.06 110 LEU A CA 1
ATOM 886 C C . LEU A 1 110 ? -20.046 38.569 -74.207 1.00 93.06 110 LEU A C 1
ATOM 888 O O . LEU A 1 110 ? -20.197 38.032 -73.111 1.00 93.06 110 LEU A O 1
ATOM 892 N N . ALA A 1 111 ? -19.541 37.914 -75.257 1.00 93.31 111 ALA A N 1
ATOM 893 C CA . ALA A 1 111 ? -19.052 36.539 -75.182 1.00 93.31 111 ALA A CA 1
ATOM 894 C C . ALA A 1 111 ? -17.867 36.416 -74.208 1.00 93.31 111 ALA A C 1
ATOM 896 O O . ALA A 1 111 ? -17.917 35.584 -73.305 1.00 93.31 111 ALA A O 1
ATOM 897 N N . LEU A 1 112 ? -16.867 37.300 -74.315 1.00 93.62 112 LEU A N 1
ATOM 898 C CA . LEU A 1 112 ? -15.730 37.361 -73.387 1.00 93.62 112 LEU A CA 1
ATOM 899 C C . LEU A 1 112 ? -16.184 37.617 -71.943 1.00 93.62 112 LEU A C 1
ATOM 901 O O . LEU A 1 112 ? -15.788 36.884 -71.042 1.00 93.62 112 LEU A O 1
ATOM 905 N N . GLN A 1 113 ? -17.077 38.586 -71.711 1.00 93.00 113 GLN A N 1
ATOM 906 C CA . GLN A 1 113 ? -17.620 38.849 -70.371 1.00 93.00 113 GLN A CA 1
ATOM 907 C C . GLN A 1 113 ? -18.406 37.659 -69.800 1.00 93.00 113 GLN A C 1
ATOM 909 O O . GLN A 1 113 ? -18.328 37.398 -68.601 1.00 93.00 113 GLN A O 1
ATOM 914 N N . GLN A 1 114 ? -19.145 36.915 -70.630 1.00 93.81 114 GLN A N 1
ATOM 915 C CA . GLN A 1 114 ? -19.826 35.690 -70.200 1.00 93.81 114 GLN A CA 1
ATOM 916 C C . GLN A 1 114 ? -18.845 34.550 -69.907 1.00 93.81 114 GLN A C 1
ATOM 918 O O . GLN A 1 114 ? -19.056 33.808 -68.950 1.00 93.81 114 GLN A O 1
ATOM 923 N N . GLU A 1 115 ? -17.790 34.395 -70.705 1.00 93.50 115 GLU A N 1
ATOM 924 C CA . GLU A 1 115 ? -16.764 33.374 -70.495 1.00 93.50 115 GLU A CA 1
ATOM 925 C C . GLU A 1 115 ? -15.954 33.658 -69.223 1.00 93.50 115 GLU A C 1
ATOM 927 O O . GLU A 1 115 ? -15.779 32.773 -68.389 1.00 93.50 115 GLU A O 1
ATOM 932 N N . ASP A 1 116 ? -15.547 34.908 -69.007 1.00 93.12 116 ASP A N 1
ATOM 933 C CA . ASP A 1 116 ? -14.838 35.315 -67.797 1.00 93.12 116 ASP A CA 1
ATOM 934 C C . ASP A 1 116 ? -15.736 35.232 -66.558 1.00 93.12 116 ASP A C 1
ATOM 936 O O . ASP A 1 116 ? -15.279 34.766 -65.514 1.00 93.12 116 ASP A O 1
ATOM 940 N N . ALA A 1 117 ? -17.026 35.573 -66.658 1.00 92.00 117 ALA A N 1
ATOM 941 C CA . ALA A 1 117 ? -17.979 35.350 -65.570 1.00 92.00 117 ALA A CA 1
ATOM 942 C C . ALA A 1 117 ? -18.135 33.856 -65.223 1.00 92.00 117 ALA A C 1
ATOM 944 O O . ALA A 1 117 ? -18.215 33.519 -64.041 1.00 92.00 117 ALA A O 1
ATOM 945 N N . ARG A 1 118 ? -18.120 32.954 -66.218 1.00 94.00 118 ARG A N 1
ATOM 946 C CA . ARG A 1 118 ? -18.108 31.496 -65.986 1.00 94.00 118 ARG A CA 1
ATOM 947 C C . ARG A 1 118 ? -16.815 31.050 -65.305 1.00 94.00 118 ARG A C 1
ATOM 949 O O . ARG A 1 118 ? -16.899 30.395 -64.275 1.00 94.00 118 ARG A O 1
ATOM 956 N N . LYS A 1 119 ? -15.641 31.482 -65.785 1.00 93.31 119 LYS A N 1
ATOM 957 C CA . LYS A 1 119 ? -14.341 31.185 -65.144 1.00 93.31 119 LYS A CA 1
ATOM 958 C C . LYS A 1 119 ? -14.305 31.638 -63.682 1.00 93.31 119 LYS A C 1
ATOM 960 O O . LYS A 1 119 ? -13.867 30.881 -62.824 1.00 93.31 119 LYS A O 1
ATOM 965 N N . HIS A 1 120 ? -14.807 32.836 -63.373 1.00 92.12 120 HIS A N 1
ATOM 966 C CA . HIS A 1 120 ? -14.888 33.326 -61.991 1.00 92.12 120 HIS A CA 1
ATOM 967 C C . HIS A 1 120 ? -15.861 32.498 -61.134 1.00 92.12 120 HIS A C 1
ATOM 969 O O . HIS A 1 120 ? -15.555 32.213 -59.979 1.00 92.12 120 HIS A O 1
ATOM 975 N N . GLN A 1 121 ? -17.003 32.064 -61.684 1.00 92.62 121 GLN A N 1
ATOM 976 C CA . GLN A 1 121 ? -17.931 31.161 -60.987 1.00 92.62 121 GLN A CA 1
ATOM 977 C C . GLN A 1 121 ? -17.330 29.766 -60.758 1.00 92.62 121 GLN A C 1
ATOM 979 O O . GLN A 1 121 ? -17.518 29.191 -59.688 1.00 92.62 121 GLN A O 1
ATOM 984 N N . GLU A 1 122 ? -16.585 29.229 -61.725 1.00 93.44 122 GLU A N 1
ATOM 985 C CA . GLU A 1 122 ? -15.890 27.943 -61.615 1.00 93.44 122 GLU A CA 1
ATOM 986 C C . GLU A 1 122 ? -14.748 27.997 -60.593 1.00 93.44 122 GLU A C 1
ATOM 988 O O . GLU A 1 122 ? -14.650 27.099 -59.756 1.00 93.44 122 GLU A O 1
ATOM 993 N N . LEU A 1 123 ? -13.951 29.071 -60.582 1.00 94.38 123 LEU A N 1
ATOM 994 C CA . LEU A 1 123 ? -12.923 29.313 -59.564 1.00 94.38 123 LEU A CA 1
ATOM 995 C C . LEU A 1 123 ? -13.540 29.446 -58.166 1.00 94.38 123 LEU A C 1
ATOM 997 O O . LEU A 1 123 ? -13.156 28.701 -57.269 1.00 94.38 123 LEU A O 1
ATOM 1001 N N . MET A 1 124 ? -14.563 30.291 -57.986 1.00 93.19 124 MET A N 1
ATOM 1002 C CA . MET A 1 124 ? -15.266 30.405 -56.698 1.00 93.19 124 MET A CA 1
ATOM 1003 C C . MET A 1 124 ? -15.896 29.080 -56.250 1.00 93.19 124 MET A C 1
ATOM 1005 O O . MET A 1 124 ? -15.955 28.800 -55.054 1.00 93.19 124 MET A O 1
ATOM 1009 N N . LYS A 1 125 ? -16.347 28.237 -57.187 1.00 94.56 125 LYS A N 1
ATOM 1010 C CA . LYS A 1 125 ? -16.851 26.893 -56.883 1.00 94.56 125 LYS A CA 1
ATOM 1011 C C . LYS A 1 125 ? -15.729 25.957 -56.418 1.00 94.56 125 LYS A C 1
ATOM 1013 O O . LYS A 1 125 ? -15.928 25.254 -55.434 1.00 94.56 125 LYS A O 1
ATOM 1018 N N . GLN A 1 126 ? -14.560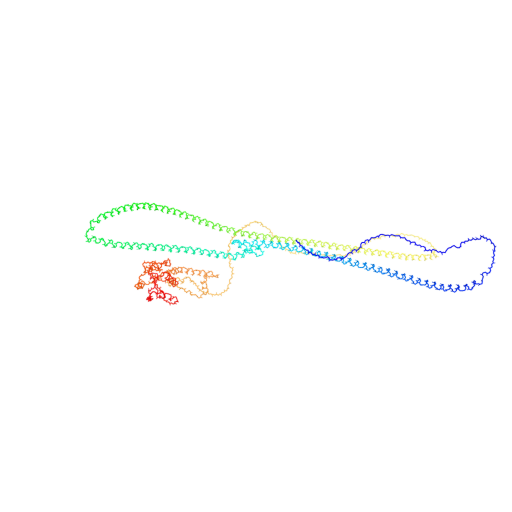 25.975 -57.061 1.00 94.75 126 GLN A N 1
ATOM 1019 C CA . GLN A 1 126 ? -13.386 25.186 -56.655 1.00 94.75 126 GLN A CA 1
ATOM 1020 C C . GLN A 1 126 ? -12.821 25.641 -55.297 1.00 94.75 126 GLN A C 1
ATOM 1022 O O . GLN A 1 126 ? -12.483 24.808 -54.453 1.00 94.75 126 GLN A O 1
ATOM 1027 N N . GLU A 1 127 ? -12.770 26.951 -55.045 1.00 94.44 127 GLU A N 1
ATOM 1028 C CA . GLU A 1 127 ? -12.402 27.521 -53.744 1.00 94.44 127 GLU A CA 1
ATOM 1029 C C . GLU A 1 127 ? -13.407 27.114 -52.659 1.00 94.44 127 GLU A C 1
ATOM 1031 O O . GLU A 1 127 ? -13.005 26.620 -51.606 1.00 94.44 127 GLU A O 1
ATOM 1036 N N . MET A 1 128 ? -14.712 27.231 -52.928 1.00 94.06 128 MET A N 1
ATOM 1037 C CA . MET A 1 128 ? -15.773 26.799 -52.013 1.00 94.06 128 MET A CA 1
ATOM 1038 C C . MET A 1 128 ? -15.704 25.293 -51.722 1.00 94.06 128 MET A C 1
ATOM 1040 O O . MET A 1 128 ? -15.793 24.892 -50.566 1.00 94.06 128 MET A O 1
ATOM 1044 N N . GLU A 1 129 ? -15.493 24.447 -52.733 1.00 94.06 129 GLU A N 1
ATOM 1045 C CA . GLU A 1 129 ? -15.313 22.998 -52.558 1.00 94.06 129 GLU A CA 1
ATOM 1046 C C . GLU A 1 129 ? -14.064 22.678 -51.721 1.00 94.06 129 GLU A C 1
ATOM 1048 O O . GLU A 1 129 ? -14.118 21.823 -50.836 1.00 94.06 129 GLU A O 1
ATOM 1053 N N . THR A 1 130 ? -12.972 23.423 -51.911 1.00 95.06 130 THR A N 1
ATOM 1054 C CA . THR A 1 130 ? -11.746 23.300 -51.104 1.00 95.06 130 THR A CA 1
ATOM 1055 C C . THR A 1 130 ? -11.977 23.723 -49.648 1.00 95.06 130 THR A C 1
ATOM 1057 O O . THR A 1 130 ? -11.560 23.020 -48.724 1.00 95.06 130 THR A O 1
ATOM 1060 N N . ILE A 1 131 ? -12.689 24.832 -49.421 1.00 95.31 131 ILE A N 1
ATOM 1061 C CA . ILE A 1 131 ? -13.056 25.327 -48.086 1.00 95.31 131 ILE A CA 1
ATOM 1062 C C . ILE A 1 131 ? -13.990 24.337 -47.380 1.00 95.31 131 ILE A C 1
ATOM 1064 O O . ILE A 1 131 ? -13.742 24.003 -46.224 1.00 95.31 131 ILE A O 1
ATOM 1068 N N . LEU A 1 132 ? -15.006 23.805 -48.066 1.00 95.62 132 LEU A N 1
ATOM 1069 C CA . LEU A 1 132 ? -15.936 22.810 -47.520 1.00 95.62 132 LEU A CA 1
ATOM 1070 C C . LEU A 1 132 ? -15.230 21.491 -47.179 1.00 95.62 132 LEU A C 1
ATOM 1072 O O . LEU A 1 132 ? -15.456 20.934 -46.104 1.00 95.62 132 LEU A O 1
ATOM 1076 N N . MET A 1 133 ? -14.323 21.013 -48.036 1.00 94.19 133 MET A N 1
ATOM 1077 C CA . MET A 1 133 ? -13.496 19.839 -47.735 1.00 94.19 133 MET A CA 1
ATOM 1078 C C . MET A 1 133 ? -12.587 20.081 -46.525 1.00 94.19 133 MET A C 1
ATOM 1080 O O . MET A 1 133 ? -12.451 19.202 -45.670 1.00 94.19 133 MET A O 1
ATOM 1084 N N . ARG A 1 134 ? -12.007 21.282 -46.394 1.00 94.75 134 ARG A N 1
ATOM 1085 C CA . ARG A 1 134 ? -11.189 21.640 -45.230 1.00 94.75 134 ARG A CA 1
ATOM 1086 C C . ARG A 1 134 ? -12.021 21.788 -43.955 1.00 94.75 134 ARG A C 1
ATOM 1088 O O . ARG A 1 134 ? -11.582 21.327 -42.904 1.00 94.75 134 ARG A O 1
ATOM 1095 N N . GLN A 1 135 ? -13.216 22.369 -44.039 1.00 93.75 135 GLN A N 1
ATOM 1096 C CA . GLN A 1 135 ? -14.166 22.443 -42.930 1.00 93.75 135 GLN A CA 1
ATOM 1097 C C . GLN A 1 135 ? -14.553 21.039 -42.461 1.00 93.75 135 GLN A C 1
ATOM 1099 O O . GLN A 1 135 ? -14.442 20.757 -41.273 1.00 93.75 135 GLN A O 1
ATOM 1104 N N . LYS A 1 136 ? -14.898 20.129 -43.381 1.00 94.81 136 LYS A N 1
ATOM 1105 C CA . LYS A 1 136 ? -15.238 18.736 -43.058 1.00 94.81 136 LYS A CA 1
ATOM 1106 C C . LYS A 1 136 ? -14.102 18.014 -42.323 1.00 94.81 136 LYS A C 1
ATOM 1108 O O . LYS A 1 136 ? -14.350 17.398 -41.293 1.00 94.81 136 LYS A O 1
ATOM 1113 N N . GLN A 1 137 ? -12.851 18.159 -42.774 1.00 95.88 137 GLN A N 1
ATOM 1114 C CA . GLN A 1 137 ? -11.679 17.627 -42.054 1.00 95.88 137 GLN A CA 1
ATOM 1115 C C . GLN A 1 137 ? -11.537 18.207 -40.636 1.00 95.88 137 GLN A C 1
ATOM 1117 O O . GLN A 1 137 ? -11.171 17.495 -39.698 1.00 95.88 137 GLN A O 1
ATOM 1122 N N . LEU A 1 138 ? -11.794 19.508 -40.467 1.00 93.94 138 LEU A N 1
ATOM 1123 C CA . LEU A 1 138 ? -11.734 20.171 -39.164 1.00 93.94 138 LEU A CA 1
ATOM 1124 C C . LEU A 1 138 ? -12.888 19.738 -38.250 1.00 93.94 138 LEU A C 1
ATOM 1126 O O . LEU A 1 138 ? -12.680 19.589 -37.053 1.00 93.94 138 LEU A O 1
ATOM 1130 N N . GLU A 1 139 ? -14.075 19.470 -38.789 1.00 94.69 139 GLU A N 1
ATOM 1131 C CA . GLU A 1 139 ? -15.213 18.930 -38.039 1.00 94.69 139 GLU A CA 1
ATOM 1132 C C . GLU A 1 139 ? -14.982 17.469 -37.623 1.00 94.69 139 GLU A C 1
ATOM 1134 O O . GLU A 1 139 ? -15.186 17.134 -36.456 1.00 94.69 139 GLU A O 1
ATOM 1139 N N . GLU A 1 140 ? -14.469 16.625 -38.523 1.00 95.31 140 GLU A N 1
ATOM 1140 C CA . GLU A 1 140 ? -14.096 15.230 -38.246 1.00 95.31 140 GLU A CA 1
ATOM 1141 C C . GLU A 1 140 ? -13.001 15.134 -37.170 1.00 95.31 140 GLU A C 1
ATOM 1143 O O . GLU A 1 140 ? -13.129 14.372 -36.210 1.00 95.31 140 GLU A O 1
ATOM 1148 N N . THR A 1 141 ? -11.946 15.949 -37.265 1.00 94.81 141 THR A N 1
ATOM 1149 C CA . THR A 1 141 ? -10.878 15.980 -36.247 1.00 94.81 141 THR A CA 1
ATOM 1150 C C . THR A 1 141 ? -11.350 16.581 -34.919 1.00 94.81 141 THR A C 1
ATOM 1152 O O . THR A 1 141 ? -10.996 16.064 -33.860 1.00 94.81 141 THR A O 1
ATOM 1155 N N . ASN A 1 142 ? -12.208 17.608 -34.931 1.00 94.56 142 ASN A N 1
ATOM 1156 C CA . ASN A 1 142 ? -12.825 18.155 -33.715 1.00 94.56 142 ASN A CA 1
ATOM 1157 C C . ASN A 1 142 ? -13.755 17.123 -33.046 1.00 94.56 142 ASN A C 1
ATOM 1159 O O . ASN A 1 142 ? -13.770 17.026 -31.821 1.00 94.56 142 ASN A O 1
ATOM 1163 N N . HIS A 1 143 ? -14.462 16.295 -33.823 1.00 94.81 143 HIS A N 1
ATOM 1164 C CA . HIS A 1 143 ? -15.241 15.168 -33.304 1.00 94.81 143 HIS A CA 1
ATOM 1165 C C . HIS A 1 143 ? -14.342 14.136 -32.606 1.00 94.81 143 HIS A C 1
ATOM 1167 O O . HIS A 1 143 ? -14.535 13.879 -31.419 1.00 94.81 143 HIS A O 1
ATOM 1173 N N . GLN A 1 144 ? -13.290 13.650 -33.275 1.00 94.62 144 GLN A N 1
ATOM 1174 C CA . GLN A 1 144 ? -12.326 12.705 -32.689 1.00 94.62 144 GLN A CA 1
ATOM 1175 C C . GLN A 1 144 ? -11.657 13.253 -31.415 1.00 94.62 144 GLN A C 1
ATOM 1177 O O . GLN A 1 144 ? -11.438 12.516 -30.454 1.00 94.62 144 GLN A O 1
ATOM 1182 N N . LEU A 1 145 ? -11.348 14.555 -31.366 1.00 93.44 145 LEU A N 1
ATOM 1183 C CA . LEU A 1 145 ? -10.805 15.202 -30.167 1.00 93.44 145 LEU A CA 1
ATOM 1184 C C . LEU A 1 145 ? -11.835 15.277 -29.026 1.00 93.44 145 LEU A C 1
ATOM 1186 O O . LEU A 1 145 ? -11.467 15.075 -27.868 1.00 93.44 145 LEU A O 1
ATOM 1190 N N . ARG A 1 146 ? -13.124 15.505 -29.322 1.00 91.50 146 ARG A N 1
ATOM 1191 C CA . ARG A 1 146 ? -14.211 15.446 -28.323 1.00 91.50 146 ARG A CA 1
ATOM 1192 C C . ARG A 1 146 ? -14.440 14.033 -27.799 1.00 91.50 146 ARG A C 1
ATOM 1194 O O . ARG A 1 146 ? -14.707 13.890 -26.605 1.00 91.50 146 ARG A O 1
ATOM 1201 N N . GLU A 1 147 ? -14.331 13.021 -28.657 1.00 92.69 147 GLU A N 1
ATOM 1202 C CA . GLU A 1 147 ? -14.416 11.611 -28.267 1.00 92.69 147 GLU A CA 1
ATOM 1203 C C . GLU A 1 147 ? -13.259 11.235 -27.342 1.00 92.69 147 GLU A C 1
ATOM 1205 O O . GLU A 1 147 ? -13.526 10.859 -26.204 1.00 92.69 147 GLU A O 1
ATOM 1210 N N . ARG A 1 148 ? -12.003 11.500 -27.735 1.00 91.31 148 ARG A N 1
ATOM 1211 C CA . ARG A 1 148 ? -10.811 11.264 -26.892 1.00 91.31 148 ARG A CA 1
ATOM 1212 C C . ARG A 1 148 ? -10.864 12.023 -25.563 1.00 91.31 148 ARG A C 1
ATOM 1214 O O . ARG A 1 148 ? -10.557 11.468 -24.512 1.00 91.31 148 ARG A O 1
ATOM 1221 N N . ALA A 1 149 ? -11.317 13.279 -25.567 1.00 87.44 149 ALA A N 1
ATOM 1222 C CA . ALA A 1 149 ? -11.563 14.027 -24.332 1.00 87.44 149 ALA A CA 1
ATOM 1223 C C . ALA A 1 149 ? -12.744 13.456 -23.518 1.00 87.44 149 ALA A C 1
ATOM 1225 O O . ALA A 1 149 ? -12.846 13.687 -22.315 1.00 87.44 149 ALA A O 1
ATOM 1226 N N . GLY A 1 150 ? -13.670 12.733 -24.149 1.00 89.25 150 GLY A N 1
ATOM 1227 C CA . GLY A 1 150 ? -14.698 11.917 -23.502 1.00 89.25 150 GLY A CA 1
ATOM 1228 C C . GLY A 1 150 ? -14.153 10.614 -22.913 1.00 89.25 150 GLY A C 1
ATOM 1229 O O . GLY A 1 150 ? -14.568 10.259 -21.814 1.00 89.25 150 GLY A O 1
ATOM 1230 N N . ASP A 1 151 ? -13.211 9.947 -23.586 1.00 87.25 151 ASP A N 1
ATOM 1231 C CA . ASP A 1 151 ? -12.499 8.767 -23.077 1.00 87.25 151 ASP A CA 1
ATOM 1232 C C . ASP A 1 151 ? -11.697 9.113 -21.825 1.00 87.25 151 ASP A C 1
ATOM 1234 O O . ASP A 1 151 ? -11.907 8.494 -20.785 1.00 87.25 151 ASP A O 1
ATOM 1238 N N . ILE A 1 152 ? -10.888 10.177 -21.872 1.00 87.62 152 ILE A N 1
ATOM 1239 C CA . ILE A 1 152 ? -10.105 10.649 -20.719 1.00 87.62 152 ILE A CA 1
ATOM 1240 C C . ILE A 1 152 ? -11.031 10.999 -19.536 1.00 87.62 152 ILE A C 1
ATOM 1242 O O . ILE A 1 152 ? -10.790 10.587 -18.405 1.00 87.62 152 ILE A O 1
ATOM 1246 N N . ARG A 1 153 ? -12.166 11.675 -19.775 1.00 86.88 153 ARG A N 1
ATOM 1247 C CA . ARG A 1 153 ? -13.181 11.950 -18.729 1.00 86.88 153 ARG A CA 1
ATOM 1248 C C . ARG A 1 153 ? -13.969 10.714 -18.261 1.00 86.88 153 ARG A C 1
ATOM 1250 O O . ARG A 1 153 ? -14.721 10.816 -17.291 1.00 86.88 153 ARG A O 1
ATOM 1257 N N . ARG A 1 154 ? -13.852 9.572 -18.944 1.00 87.56 154 ARG A N 1
ATOM 1258 C CA . ARG A 1 154 ? -14.392 8.279 -18.497 1.00 87.56 154 ARG A CA 1
ATOM 1259 C C . ARG A 1 154 ? -13.355 7.493 -17.695 1.00 87.56 154 ARG A C 1
ATOM 1261 O O . ARG A 1 154 ? -13.726 6.974 -16.652 1.00 87.56 154 ARG A O 1
ATOM 1268 N N . SER A 1 155 ? -12.085 7.474 -18.106 1.00 84.06 155 SER A N 1
ATOM 1269 C CA . SER A 1 155 ? -11.001 6.837 -17.341 1.00 84.06 155 SER A CA 1
ATOM 1270 C C . SER A 1 155 ? -10.683 7.560 -16.028 1.00 84.06 155 SER A C 1
ATOM 1272 O O . SER A 1 155 ? -10.294 6.918 -15.065 1.00 84.06 155 SER A O 1
ATOM 1274 N N . LEU A 1 156 ? -10.900 8.878 -15.946 1.00 85.25 156 LEU A N 1
ATOM 1275 C CA . LEU A 1 156 ? -10.699 9.673 -14.722 1.00 85.25 156 LEU A CA 1
ATOM 1276 C C . LEU A 1 156 ? -11.847 9.570 -13.690 1.00 85.25 156 LEU A C 1
ATOM 1278 O O . LEU A 1 156 ? -12.035 10.485 -12.890 1.00 85.25 156 LEU A O 1
ATOM 1282 N N . ARG A 1 157 ? -12.654 8.501 -13.721 1.00 83.50 157 ARG A N 1
ATOM 1283 C CA . ARG A 1 157 ? -13.743 8.280 -12.748 1.00 83.50 157 ARG A CA 1
ATOM 1284 C C . ARG A 1 157 ? -13.301 7.447 -11.552 1.00 83.50 157 ARG A C 1
ATOM 1286 O O . ARG A 1 157 ? -13.583 7.823 -10.418 1.00 83.50 157 ARG A O 1
ATOM 1293 N N . ASP A 1 158 ? -12.579 6.367 -11.820 1.00 79.50 158 ASP A N 1
ATOM 1294 C CA . ASP A 1 158 ? -12.275 5.321 -10.846 1.00 79.50 158 ASP A CA 1
ATOM 1295 C C . ASP A 1 158 ? -10.778 5.378 -10.485 1.00 79.50 158 ASP A C 1
ATOM 1297 O O . ASP A 1 158 ? -9.971 4.562 -10.917 1.00 79.50 158 ASP A O 1
ATOM 1301 N N . LEU A 1 159 ? -10.405 6.420 -9.731 1.00 82.38 159 LEU A N 1
ATOM 1302 C CA . LEU A 1 159 ? -9.019 6.804 -9.395 1.00 82.38 159 LEU A CA 1
ATOM 1303 C C . LEU A 1 159 ? -8.511 6.203 -8.063 1.00 82.38 159 LEU A C 1
ATOM 1305 O O . LEU A 1 159 ? -7.649 6.781 -7.398 1.00 82.38 159 LEU A O 1
ATOM 1309 N N . GLU A 1 160 ? -9.086 5.089 -7.604 1.00 78.06 160 GLU A N 1
ATOM 1310 C CA . GLU A 1 160 ? -8.750 4.507 -6.296 1.00 78.06 160 GLU A CA 1
ATOM 1311 C C . GLU A 1 160 ? -7.490 3.623 -6.370 1.00 78.06 160 GLU A C 1
ATOM 1313 O O . GLU A 1 160 ? -7.541 2.471 -6.796 1.00 78.06 160 GLU A O 1
ATOM 1318 N N . LEU A 1 161 ? -6.348 4.164 -5.926 1.00 82.25 161 LEU A N 1
ATOM 1319 C CA . LEU A 1 161 ? -5.096 3.412 -5.770 1.00 82.25 161 LEU A CA 1
ATOM 1320 C C . LEU A 1 161 ? -5.010 2.707 -4.410 1.00 82.25 161 LEU A C 1
ATOM 1322 O O . LEU A 1 161 ? -5.416 3.251 -3.380 1.00 82.25 161 LEU A O 1
ATOM 1326 N N . THR A 1 162 ? -4.376 1.534 -4.398 1.00 83.62 162 THR A N 1
ATOM 1327 C CA . THR A 1 162 ? -3.806 0.931 -3.186 1.00 83.62 162 THR A CA 1
ATOM 1328 C C . THR A 1 162 ? -2.406 1.487 -2.915 1.00 83.62 162 THR A C 1
ATOM 1330 O O . THR A 1 162 ? -1.704 1.907 -3.837 1.00 83.62 162 THR A O 1
ATOM 1333 N N . GLU A 1 163 ? -1.975 1.452 -1.654 1.00 82.06 163 GLU A N 1
ATOM 1334 C CA . GLU A 1 163 ? -0.660 1.942 -1.207 1.00 82.06 163 GLU A CA 1
ATOM 1335 C C . GLU A 1 163 ? 0.495 1.266 -1.977 1.00 82.06 163 GLU A C 1
ATOM 1337 O O . GLU A 1 163 ? 1.341 1.947 -2.560 1.00 82.06 163 GLU A O 1
ATOM 1342 N N . ASP A 1 164 ? 0.426 -0.063 -2.131 1.00 82.31 164 ASP A N 1
ATOM 1343 C CA . ASP A 1 164 ? 1.362 -0.887 -2.917 1.00 82.31 164 ASP A CA 1
ATOM 1344 C C . ASP A 1 164 ? 1.454 -0.529 -4.409 1.00 82.31 164 ASP A C 1
ATOM 1346 O O . ASP A 1 164 ? 2.376 -0.989 -5.090 1.00 82.31 164 ASP A O 1
ATOM 1350 N N . TYR A 1 165 ? 0.462 0.170 -4.968 1.00 83.81 165 TYR A N 1
ATOM 1351 C CA . TYR A 1 165 ? 0.422 0.553 -6.383 1.00 83.81 165 TYR A CA 1
ATOM 1352 C C . TYR A 1 165 ? 0.756 2.037 -6.569 1.00 83.81 165 TYR A C 1
ATOM 1354 O O . TYR A 1 165 ? 1.469 2.380 -7.509 1.00 83.81 165 TYR A O 1
ATOM 1362 N N . TYR A 1 166 ? 0.366 2.889 -5.619 1.00 88.44 166 TYR A N 1
ATOM 1363 C CA . TYR A 1 166 ? 0.833 4.271 -5.523 1.00 88.44 166 TYR A CA 1
ATOM 1364 C C . TYR A 1 166 ? 2.365 4.354 -5.421 1.00 88.44 166 TYR A C 1
ATOM 1366 O O . TYR A 1 166 ? 2.964 5.056 -6.230 1.00 88.44 166 TYR A O 1
ATOM 1374 N N . GLU A 1 167 ? 3.019 3.591 -4.535 1.00 87.00 167 GLU A N 1
ATOM 1375 C CA . GLU A 1 167 ? 4.492 3.619 -4.425 1.00 87.00 167 GLU A CA 1
ATOM 1376 C C . GLU A 1 167 ? 5.196 3.108 -5.701 1.00 87.00 167 GLU A C 1
ATOM 1378 O O . GLU A 1 167 ? 6.263 3.599 -6.069 1.00 87.00 167 GLU A O 1
ATOM 1383 N N . LYS A 1 168 ? 4.572 2.183 -6.450 1.00 86.69 168 LYS A N 1
ATOM 1384 C CA . LYS A 1 168 ? 5.085 1.731 -7.758 1.00 86.69 168 LYS A CA 1
ATOM 1385 C C . LYS A 1 168 ? 4.975 2.829 -8.814 1.00 86.69 168 LYS A C 1
ATOM 1387 O O . LYS A 1 168 ? 5.973 3.146 -9.454 1.00 86.69 168 LYS A O 1
ATOM 1392 N N . LEU A 1 169 ? 3.797 3.437 -8.970 1.00 86.69 169 LEU A N 1
ATOM 1393 C CA . LEU A 1 169 ? 3.578 4.519 -9.937 1.00 86.69 169 LEU A CA 1
ATOM 1394 C C . LEU A 1 169 ? 4.428 5.757 -9.613 1.00 86.69 169 LEU A C 1
ATOM 1396 O O . LEU A 1 169 ? 4.952 6.398 -10.516 1.00 86.69 169 LEU A O 1
ATOM 1400 N N . LYS A 1 170 ? 4.640 6.049 -8.326 1.00 88.19 170 LYS A N 1
ATOM 1401 C CA . LYS A 1 170 ? 5.495 7.141 -7.840 1.00 88.19 170 LYS A CA 1
ATOM 1402 C C . LYS A 1 170 ? 6.990 6.963 -8.146 1.00 88.19 170 LYS A C 1
ATOM 1404 O O . LYS A 1 170 ? 7.734 7.939 -8.091 1.00 88.19 170 LYS A O 1
ATOM 1409 N N . SER A 1 171 ? 7.434 5.745 -8.464 1.00 87.38 171 SER A N 1
ATOM 1410 C CA . SER A 1 171 ? 8.823 5.470 -8.864 1.00 87.38 171 SER A CA 1
ATOM 1411 C C . SER A 1 171 ? 9.117 5.743 -10.349 1.00 87.38 171 SER A C 1
ATOM 1413 O O . SER A 1 171 ? 10.281 5.733 -10.743 1.00 87.38 171 SER A O 1
ATOM 1415 N N . LEU A 1 172 ? 8.079 6.001 -11.154 1.00 88.12 172 LEU A N 1
ATOM 1416 C CA . LEU A 1 172 ? 8.170 6.330 -12.580 1.00 88.12 172 LEU A CA 1
ATOM 1417 C C . LEU A 1 172 ? 8.265 7.851 -12.790 1.00 88.12 172 LEU A C 1
ATOM 1419 O O . LEU A 1 172 ? 7.843 8.634 -11.935 1.00 88.12 172 LEU A O 1
ATOM 1423 N N . SER A 1 173 ? 8.800 8.287 -13.932 1.00 84.50 173 SER A N 1
ATOM 1424 C CA . SER A 1 173 ? 8.855 9.715 -14.279 1.00 84.50 173 SER A CA 1
ATOM 1425 C C . SER A 1 173 ? 7.518 10.251 -14.820 1.00 84.50 173 SER A C 1
ATOM 1427 O O . SER A 1 173 ? 6.688 9.496 -15.325 1.00 84.50 173 SER A O 1
ATOM 1429 N N . GLU A 1 174 ? 7.295 11.574 -14.741 1.00 79.00 174 GLU A N 1
ATOM 1430 C CA . GLU A 1 174 ? 6.044 12.196 -15.226 1.00 79.00 174 GLU A CA 1
ATOM 1431 C C . GLU A 1 174 ? 5.821 11.999 -16.748 1.00 79.00 174 GLU A C 1
ATOM 1433 O O . GLU A 1 174 ? 4.673 12.009 -17.184 1.00 79.00 174 GLU A O 1
ATOM 1438 N N . ASP A 1 175 ? 6.879 11.744 -17.533 1.00 80.81 175 ASP A N 1
ATOM 1439 C CA . ASP A 1 175 ? 6.812 11.445 -18.978 1.00 80.81 175 ASP A CA 1
ATOM 1440 C C . ASP A 1 175 ? 6.444 9.976 -19.298 1.00 80.81 175 ASP A C 1
ATOM 1442 O O . ASP A 1 175 ? 6.023 9.670 -20.415 1.00 80.81 175 ASP A O 1
ATOM 1446 N N . GLU A 1 176 ? 6.599 9.055 -18.339 1.00 85.19 176 GLU A N 1
ATOM 1447 C CA . GLU A 1 176 ? 6.293 7.620 -18.493 1.00 85.19 176 GLU A CA 1
ATOM 1448 C C . GLU A 1 176 ? 4.870 7.258 -18.032 1.00 85.19 176 GLU A C 1
ATOM 1450 O O . GLU A 1 176 ? 4.354 6.193 -18.377 1.00 85.19 176 GLU A O 1
ATOM 1455 N N . LEU A 1 177 ? 4.229 8.135 -17.255 1.00 86.12 177 LEU A N 1
ATOM 1456 C CA . LEU A 1 177 ? 2.905 7.922 -16.672 1.00 86.12 177 LEU A CA 1
ATOM 1457 C C . LEU A 1 177 ? 1.777 8.271 -17.650 1.00 86.12 177 LEU A C 1
ATOM 1459 O O . LEU A 1 177 ? 1.770 9.329 -18.282 1.00 86.12 177 LEU A O 1
ATOM 1463 N N . SER A 1 178 ? 0.736 7.435 -17.712 1.00 87.50 178 SER A N 1
ATOM 1464 C CA . SER A 1 178 ? -0.494 7.830 -18.403 1.00 87.50 178 SER A CA 1
ATOM 1465 C C . SER A 1 178 ? -1.258 8.905 -17.614 1.00 87.50 178 SER A C 1
ATOM 1467 O O . SER A 1 178 ? -1.172 8.993 -16.388 1.00 87.50 178 SER A O 1
ATOM 1469 N N . ILE A 1 179 ? -2.071 9.715 -18.307 1.00 85.69 179 ILE A N 1
ATOM 1470 C CA . ILE A 1 179 ? -2.883 10.775 -17.674 1.00 85.69 179 ILE A CA 1
ATOM 1471 C C . ILE A 1 179 ? -3.746 10.233 -16.508 1.00 85.69 179 ILE A C 1
ATOM 1473 O O . ILE A 1 179 ? -3.792 10.893 -15.468 1.00 85.69 179 ILE A O 1
ATOM 1477 N N . PRO A 1 180 ? -4.405 9.054 -16.606 1.00 86.69 180 PRO A N 1
ATOM 1478 C CA . PRO A 1 180 ? -5.105 8.463 -15.467 1.00 86.69 180 PRO A CA 1
ATOM 1479 C C . PRO A 1 180 ? -4.197 8.102 -14.292 1.00 86.69 180 PRO A C 1
ATOM 1481 O O . PRO A 1 180 ? -4.561 8.399 -13.159 1.00 86.69 180 PRO A O 1
ATOM 1484 N N . GLU A 1 181 ? -3.023 7.513 -14.527 1.00 87.44 181 GLU A N 1
ATOM 1485 C CA . GLU A 1 181 ? -2.084 7.145 -13.456 1.00 87.44 181 GLU A CA 1
ATOM 1486 C C . GLU A 1 181 ? -1.542 8.392 -12.752 1.00 87.44 181 GLU A C 1
ATOM 1488 O O . GLU A 1 181 ? -1.608 8.478 -11.527 1.00 87.44 181 GLU A O 1
ATOM 1493 N N . TYR A 1 182 ? -1.129 9.410 -13.514 1.00 88.50 182 TYR A N 1
ATOM 1494 C CA . TYR A 1 182 ? -0.685 10.698 -12.981 1.00 88.50 182 TYR A CA 1
ATOM 1495 C C . TYR A 1 182 ? -1.730 11.349 -12.064 1.00 88.50 182 TYR A C 1
ATOM 1497 O O . TYR A 1 182 ? -1.446 11.726 -10.923 1.00 88.50 182 TYR A O 1
ATOM 1505 N N . VAL A 1 183 ? -2.971 11.457 -12.549 1.00 88.81 183 VAL A N 1
ATOM 1506 C CA . VAL A 1 183 ? -4.071 12.039 -11.771 1.00 88.81 183 VAL A CA 1
ATOM 1507 C C . VAL A 1 183 ? -4.426 11.152 -10.575 1.00 88.81 183 VAL A C 1
ATOM 1509 O O . VAL A 1 183 ? -4.767 11.686 -9.524 1.00 88.81 183 VAL A O 1
ATOM 1512 N N . SER A 1 184 ? -4.277 9.828 -10.680 1.00 89.19 184 SER A N 1
ATOM 1513 C CA . SER A 1 184 ? -4.483 8.899 -9.561 1.00 89.19 184 SER A CA 1
ATOM 1514 C C . SER A 1 184 ? -3.447 9.089 -8.447 1.00 89.19 184 SER A C 1
ATOM 1516 O O . SER A 1 184 ? -3.832 9.110 -7.280 1.00 89.19 184 SER A O 1
ATOM 1518 N N . ILE A 1 185 ? -2.163 9.308 -8.773 1.00 89.12 185 ILE A N 1
ATOM 1519 C CA . ILE A 1 185 ? -1.123 9.647 -7.778 1.00 89.12 185 ILE A CA 1
ATOM 1520 C C . ILE A 1 185 ? -1.522 10.928 -7.035 1.00 89.12 185 ILE A C 1
ATOM 1522 O O . ILE A 1 185 ? -1.617 10.926 -5.809 1.00 89.12 185 ILE A O 1
ATOM 1526 N N . ARG A 1 186 ? -1.824 12.012 -7.767 1.00 88.38 186 ARG A N 1
ATOM 1527 C CA . ARG A 1 186 ? -2.201 13.307 -7.166 1.00 88.38 186 ARG A CA 1
ATOM 1528 C C . ARG A 1 186 ? -3.504 13.228 -6.361 1.00 88.38 186 ARG A C 1
ATOM 1530 O O . ARG A 1 186 ? -3.629 13.877 -5.324 1.00 88.38 186 ARG A O 1
ATOM 1537 N N . PHE A 1 187 ? -4.464 12.417 -6.804 1.00 88.94 187 PHE A N 1
ATOM 1538 C CA . PHE A 1 187 ? -5.696 12.141 -6.066 1.00 88.94 187 PHE A CA 1
ATOM 1539 C C . PHE A 1 187 ? -5.404 11.388 -4.762 1.00 88.94 187 PHE A C 1
ATOM 1541 O O . PHE A 1 187 ? -5.914 11.781 -3.715 1.00 88.94 187 PHE A O 1
ATOM 1548 N N . TYR A 1 188 ? -4.538 10.371 -4.790 1.00 89.81 188 TYR A N 1
ATOM 1549 C CA . TYR A 1 188 ? -4.118 9.628 -3.602 1.00 89.81 188 TYR A CA 1
ATOM 1550 C C . TYR A 1 188 ? -3.385 10.524 -2.591 1.00 89.81 188 TYR A C 1
ATOM 1552 O O . TYR A 1 188 ? -3.770 10.543 -1.423 1.00 89.81 188 TYR A O 1
ATOM 1560 N N . GLU A 1 189 ? -2.410 11.331 -3.034 1.00 89.44 189 GLU A N 1
ATOM 1561 C CA . GLU A 1 189 ? -1.647 12.262 -2.179 1.00 89.44 189 GLU A CA 1
ATOM 1562 C C . GLU A 1 189 ? -2.550 13.214 -1.369 1.00 89.44 189 GLU A C 1
ATOM 1564 O O . GLU A 1 189 ? -2.252 13.508 -0.212 1.00 89.44 189 GLU A O 1
ATOM 1569 N N . VAL A 1 190 ? -3.668 13.670 -1.948 1.00 89.94 190 VAL A N 1
ATOM 1570 C CA . VAL A 1 190 ? -4.613 14.593 -1.291 1.00 89.94 190 VAL A CA 1
ATOM 1571 C C . VAL A 1 190 ? -5.715 13.857 -0.520 1.00 89.94 190 VAL A C 1
ATOM 1573 O O . VAL A 1 190 ? -6.067 14.251 0.591 1.00 89.94 190 VAL A O 1
ATOM 1576 N N . VAL A 1 191 ? -6.293 12.798 -1.091 1.00 90.62 191 VAL A N 1
ATOM 1577 C CA . VAL A 1 191 ? -7.512 12.161 -0.563 1.00 90.62 191 VAL A CA 1
ATOM 1578 C C . VAL A 1 191 ? -7.208 11.060 0.451 1.00 90.62 191 VAL A C 1
ATOM 1580 O O . VAL A 1 191 ? -7.990 10.884 1.386 1.00 90.62 191 VAL A O 1
ATOM 1583 N N . HIS A 1 192 ? -6.085 10.345 0.338 1.00 89.25 192 HIS A N 1
ATOM 1584 C CA . HIS A 1 192 ? -5.708 9.323 1.318 1.00 89.25 192 HIS A CA 1
ATOM 1585 C C . HIS A 1 192 ? -5.548 9.880 2.750 1.00 89.25 192 HIS A C 1
ATOM 1587 O O . HIS A 1 192 ? -6.187 9.330 3.653 1.00 89.25 192 HIS A O 1
ATOM 1593 N N . PRO A 1 193 ? -4.784 10.967 3.016 1.00 91.50 193 PRO A N 1
ATOM 1594 C CA . PRO A 1 193 ? -4.662 11.498 4.377 1.00 91.50 193 PRO A CA 1
ATOM 1595 C C . PRO A 1 193 ? -6.004 11.990 4.937 1.00 91.50 193 PRO A C 1
ATOM 1597 O O . PRO A 1 193 ? -6.292 11.750 6.106 1.00 91.50 193 PRO A O 1
ATOM 1600 N N . LEU A 1 194 ? -6.869 12.581 4.102 1.00 92.19 194 LEU A N 1
ATOM 1601 C CA . LEU A 1 194 ? -8.215 12.999 4.510 1.00 92.19 194 LEU A CA 1
ATOM 1602 C C . LEU A 1 194 ? -9.122 11.800 4.837 1.00 92.19 194 LEU A C 1
ATOM 1604 O O . LEU A 1 194 ? -9.837 11.830 5.836 1.00 92.19 194 LEU A O 1
ATOM 1608 N N . ARG A 1 195 ? -9.071 10.710 4.055 1.00 91.31 195 ARG A N 1
ATOM 1609 C CA . ARG A 1 195 ? -9.781 9.457 4.384 1.00 91.31 195 ARG A CA 1
ATOM 1610 C C . ARG A 1 195 ? -9.270 8.851 5.693 1.00 91.31 195 ARG A C 1
ATOM 1612 O O . ARG A 1 195 ? -10.076 8.372 6.488 1.00 91.31 195 ARG A O 1
ATOM 1619 N N . LYS A 1 196 ? -7.959 8.906 5.949 1.00 90.69 196 LYS A N 1
ATOM 1620 C CA . LYS A 1 196 ? -7.368 8.464 7.218 1.00 90.69 196 LYS A CA 1
ATOM 1621 C C . LYS A 1 196 ? -7.850 9.313 8.398 1.00 90.69 196 LYS A C 1
ATOM 1623 O O . LYS A 1 196 ? -8.288 8.743 9.392 1.00 90.69 196 LYS A O 1
ATOM 1628 N N . GLU A 1 197 ? -7.847 10.640 8.276 1.00 94.94 197 GLU A N 1
ATOM 1629 C CA . GLU A 1 197 ? -8.365 11.541 9.313 1.00 94.94 197 GLU A CA 1
ATOM 1630 C C . GLU A 1 197 ? -9.857 11.293 9.589 1.00 94.94 197 GLU A C 1
ATOM 1632 O O . GLU A 1 197 ? -10.252 11.167 10.747 1.00 94.94 197 GLU A O 1
ATOM 1637 N N . VAL A 1 198 ? -10.681 11.130 8.547 1.00 95.69 198 VAL A N 1
ATOM 1638 C CA . VAL A 1 198 ? -12.105 10.777 8.685 1.00 95.69 198 VAL A CA 1
ATOM 1639 C C . VAL A 1 198 ? -12.287 9.443 9.415 1.00 95.69 198 VAL A C 1
ATOM 1641 O O . VAL A 1 198 ? -13.129 9.356 10.309 1.00 95.69 198 VAL A O 1
ATOM 1644 N N . ASN A 1 199 ? -11.478 8.425 9.105 1.00 95.38 199 ASN A N 1
ATOM 1645 C CA . ASN A 1 199 ? -11.513 7.140 9.807 1.00 95.38 199 ASN A CA 1
ATOM 1646 C C . ASN A 1 199 ? -11.091 7.280 11.280 1.00 95.38 199 ASN A C 1
ATOM 1648 O O . ASN A 1 199 ? -11.762 6.744 12.161 1.00 95.38 199 ASN A O 1
ATOM 1652 N N . GLU A 1 200 ? -10.029 8.033 11.581 1.00 95.12 200 GLU A N 1
ATOM 1653 C CA . GLU A 1 200 ? -9.609 8.300 12.963 1.00 95.12 200 GLU A CA 1
ATOM 1654 C C . GLU A 1 200 ? -10.675 9.073 13.755 1.00 95.12 200 GLU A C 1
ATOM 1656 O O . GLU A 1 200 ? -10.949 8.741 14.909 1.00 95.12 200 GLU A O 1
ATOM 1661 N N . LEU A 1 201 ? -11.313 10.076 13.147 1.00 95.12 201 LEU A N 1
ATOM 1662 C CA . LEU A 1 201 ? -12.411 10.832 13.754 1.00 95.12 201 LEU A CA 1
ATOM 1663 C C . LEU A 1 201 ? -13.656 9.962 13.971 1.00 95.12 201 LEU A C 1
ATOM 1665 O O . LEU A 1 201 ? -14.298 10.084 15.014 1.00 95.12 201 LEU A O 1
ATOM 1669 N N . GLN A 1 202 ? -13.972 9.058 13.041 1.00 96.94 202 GLN A N 1
ATOM 1670 C CA . GLN A 1 202 ? -15.079 8.112 13.180 1.00 96.94 202 GLN A CA 1
ATOM 1671 C C . GLN A 1 202 ? -14.821 7.110 14.317 1.00 96.94 202 GLN A C 1
ATOM 1673 O O . GLN A 1 202 ? -15.681 6.951 15.179 1.00 96.94 202 GLN A O 1
ATOM 1678 N N . MET A 1 203 ? -13.619 6.530 14.409 1.00 96.12 203 MET A N 1
ATOM 1679 C CA . MET A 1 203 ? -13.242 5.648 15.525 1.00 96.12 203 MET A CA 1
ATOM 1680 C C . MET A 1 203 ? -13.298 6.371 16.884 1.00 96.12 203 MET A C 1
ATOM 1682 O O . MET A 1 203 ? -13.793 5.814 17.864 1.00 96.12 203 MET A O 1
ATOM 1686 N N . ARG A 1 204 ? -12.846 7.634 16.953 1.00 96.06 204 ARG A N 1
ATOM 1687 C CA . ARG A 1 204 ? -12.947 8.467 18.170 1.00 96.06 204 ARG A CA 1
ATOM 1688 C C . ARG A 1 204 ? -14.404 8.773 18.534 1.00 96.06 204 ARG A C 1
ATOM 1690 O O . ARG A 1 204 ? -14.761 8.698 19.706 1.00 96.06 204 ARG A O 1
ATOM 1697 N N . LYS A 1 205 ? -15.253 9.097 17.551 1.00 97.50 205 LYS A N 1
ATOM 1698 C CA . LYS A 1 205 ? -16.698 9.317 17.737 1.00 97.50 205 LYS A CA 1
ATOM 1699 C C . LYS A 1 205 ? -17.381 8.070 18.296 1.00 97.50 205 LYS A C 1
ATOM 1701 O O . LYS A 1 205 ? -18.183 8.190 19.219 1.00 97.50 205 LYS A O 1
ATOM 1706 N N . ASP A 1 206 ? -17.071 6.900 17.749 1.00 97.19 206 ASP A N 1
ATOM 1707 C CA . ASP A 1 206 ? -17.736 5.657 18.133 1.00 97.19 206 ASP A CA 1
ATOM 1708 C C . ASP A 1 206 ? -17.322 5.239 19.552 1.00 97.19 206 ASP A C 1
ATOM 1710 O O . ASP A 1 206 ? -18.201 5.014 20.383 1.00 97.19 206 ASP A O 1
ATOM 1714 N N . SER A 1 207 ? -16.028 5.319 19.892 1.00 96.38 207 SER A N 1
ATOM 1715 C CA . SER A 1 207 ? -15.525 5.149 21.269 1.00 96.38 207 SER A CA 1
ATOM 1716 C C . SER A 1 207 ? -16.175 6.126 22.265 1.00 96.38 207 SER A C 1
ATOM 1718 O O . SER A 1 207 ? -16.659 5.702 23.314 1.00 96.38 207 SER A O 1
ATOM 1720 N N . LEU A 1 208 ? -16.289 7.416 21.924 1.00 94.75 208 LEU A N 1
ATOM 1721 C CA . LEU A 1 208 ? -16.993 8.395 22.766 1.00 94.75 208 LEU A CA 1
ATOM 1722 C C . LEU A 1 208 ? -18.499 8.098 22.893 1.00 94.75 208 LEU A C 1
ATOM 1724 O O . LEU A 1 208 ? -19.120 8.473 23.889 1.00 94.75 208 LEU A O 1
ATOM 1728 N N . SER A 1 209 ? -19.104 7.430 21.906 1.00 96.44 209 SER A N 1
ATOM 1729 C CA . SER A 1 209 ? -20.501 6.992 21.971 1.00 96.44 209 SER A CA 1
ATOM 1730 C C . SER A 1 209 ? -20.686 5.779 22.890 1.00 96.44 209 SER A C 1
ATOM 1732 O O . SER A 1 209 ? -21.680 5.718 23.617 1.00 96.44 209 SER A O 1
ATOM 1734 N N . GLU A 1 210 ? -19.715 4.861 22.922 1.00 97.31 210 GLU A N 1
ATOM 1735 C CA . GLU A 1 210 ? -19.671 3.730 23.852 1.00 97.31 210 GLU A CA 1
ATOM 1736 C C . GLU A 1 210 ? -19.504 4.219 25.294 1.00 97.31 210 GLU A C 1
ATOM 1738 O O . GLU A 1 210 ? -20.338 3.884 26.137 1.00 97.31 210 GLU A O 1
ATOM 1743 N N . ASP A 1 211 ? -18.535 5.104 25.559 1.00 96.62 211 ASP A N 1
ATOM 1744 C CA . ASP A 1 211 ? -18.351 5.758 26.864 1.00 96.62 211 ASP A CA 1
ATOM 1745 C C . ASP A 1 211 ? -19.630 6.474 27.323 1.00 96.62 211 ASP A C 1
ATOM 1747 O O . ASP A 1 211 ? -20.100 6.300 28.450 1.00 96.62 211 ASP A O 1
ATOM 1751 N N . LEU A 1 212 ? -20.256 7.255 26.439 1.00 96.81 212 LEU A N 1
ATOM 1752 C CA . LEU A 1 212 ? -21.489 7.982 26.743 1.00 96.81 212 LEU A CA 1
ATOM 1753 C C . LEU A 1 212 ? -22.675 7.037 27.020 1.00 96.81 212 LEU A C 1
ATOM 1755 O O . LEU A 1 212 ? -23.508 7.331 27.881 1.00 96.81 212 LEU A O 1
ATOM 1759 N N . ASN A 1 213 ? -22.755 5.888 26.347 1.00 96.94 213 ASN A N 1
ATOM 1760 C CA . ASN A 1 213 ? -23.765 4.864 26.623 1.00 96.94 213 ASN A CA 1
ATOM 1761 C C . ASN A 1 213 ? -23.466 4.079 27.914 1.00 96.94 213 ASN A C 1
ATOM 1763 O O . ASN A 1 213 ? -24.395 3.751 28.659 1.00 96.94 213 ASN A O 1
ATOM 1767 N N . TYR A 1 214 ? -22.194 3.859 28.243 1.00 96.94 214 TYR A N 1
ATOM 1768 C CA . TYR A 1 214 ? -21.751 3.291 29.514 1.00 96.94 214 TYR A CA 1
ATOM 1769 C C . TYR A 1 214 ? -22.085 4.217 30.694 1.00 96.94 214 TYR A C 1
ATOM 1771 O O . TYR A 1 214 ? -22.720 3.777 31.654 1.00 96.94 214 TYR A O 1
ATOM 1779 N N . TYR A 1 215 ? -21.787 5.518 30.599 1.00 95.00 215 TYR A N 1
ATOM 1780 C CA . TYR A 1 215 ? -22.147 6.499 31.630 1.00 95.00 215 TYR A CA 1
ATOM 1781 C C . TYR A 1 215 ? -23.665 6.674 31.786 1.00 95.00 215 TYR A C 1
ATOM 1783 O O . TYR A 1 215 ? -24.147 6.745 32.918 1.00 95.00 215 TYR A O 1
ATOM 1791 N N . LYS A 1 216 ? -24.446 6.668 30.692 1.00 97.44 216 LYS A N 1
ATOM 1792 C CA . LYS A 1 216 ? -25.922 6.606 30.766 1.00 97.44 216 LYS A CA 1
ATOM 1793 C C . LYS A 1 216 ? -26.404 5.364 31.518 1.00 97.44 216 LYS A C 1
ATOM 1795 O O . LYS A 1 216 ? -27.319 5.464 32.331 1.00 97.44 216 LYS A O 1
ATOM 1800 N N . SER A 1 217 ? -25.791 4.209 31.255 1.00 96.06 217 SER A N 1
ATOM 1801 C CA . SER A 1 217 ? -26.156 2.938 31.890 1.00 96.06 217 SER A CA 1
ATOM 1802 C C . SER A 1 217 ? -25.818 2.940 33.382 1.00 96.06 217 SER A C 1
ATOM 1804 O O . SER A 1 217 ? -26.670 2.588 34.193 1.00 96.06 217 SER A O 1
ATOM 1806 N N . GLN A 1 218 ? -24.634 3.431 33.772 1.00 96.12 218 GLN A N 1
ATOM 1807 C CA . GLN A 1 218 ? -24.291 3.632 35.185 1.00 96.12 218 GLN A CA 1
ATOM 1808 C C . GLN A 1 218 ? -25.265 4.589 35.881 1.00 96.12 218 GLN A C 1
ATOM 1810 O O . GLN A 1 218 ? -25.759 4.272 36.962 1.00 96.12 218 GLN A O 1
ATOM 1815 N N . LEU A 1 219 ? -25.571 5.737 35.263 1.00 94.81 219 LEU A N 1
ATOM 1816 C CA . LEU A 1 219 ? -26.514 6.709 35.819 1.00 94.81 219 LEU A CA 1
ATOM 1817 C C . LEU A 1 219 ? -27.900 6.085 36.018 1.00 94.81 219 LEU A C 1
ATOM 1819 O O . LEU A 1 219 ? -28.506 6.290 37.067 1.00 94.81 219 LEU A O 1
ATOM 1823 N N . LYS A 1 220 ? -28.373 5.281 35.058 1.00 96.69 220 LYS A N 1
ATOM 1824 C CA . LYS A 1 220 ? -29.629 4.537 35.179 1.00 96.69 220 LYS A CA 1
ATOM 1825 C C . LYS A 1 220 ? -29.614 3.596 36.393 1.00 96.69 220 LYS A C 1
ATOM 1827 O O . LYS A 1 220 ? -30.487 3.733 37.243 1.00 96.69 220 LYS A O 1
ATOM 1832 N N . CYS A 1 221 ? -28.606 2.732 36.533 1.00 95.69 221 CYS A N 1
ATOM 1833 C CA . CYS A 1 221 ? -28.507 1.812 37.676 1.00 95.69 221 CYS A CA 1
ATOM 1834 C C . CYS A 1 221 ? -28.433 2.550 39.031 1.00 95.69 221 CYS A C 1
ATOM 1836 O O . CYS A 1 221 ? -28.987 2.096 40.035 1.00 95.69 221 CYS A O 1
ATOM 1838 N N . VAL A 1 222 ? -27.766 3.710 39.078 1.00 95.12 222 VAL A N 1
ATOM 1839 C CA . VAL A 1 222 ? -27.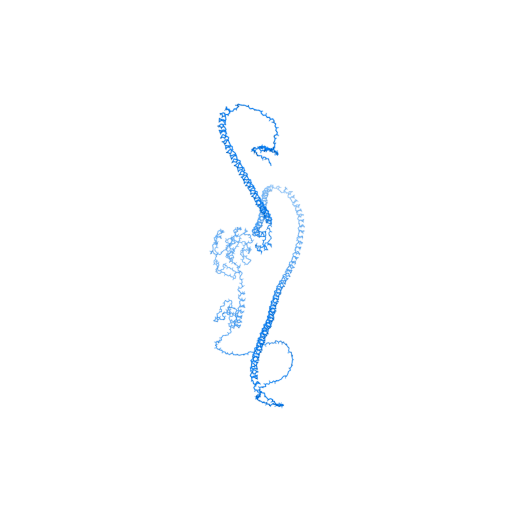705 4.553 40.285 1.00 95.12 222 VAL A CA 1
ATOM 1840 C C . VAL A 1 222 ? -29.066 5.187 40.602 1.00 95.12 222 VAL A C 1
ATOM 1842 O O . VAL A 1 222 ? -29.448 5.230 41.768 1.00 95.12 222 VAL A O 1
ATOM 1845 N N . MET A 1 223 ? -29.832 5.629 39.599 1.00 95.00 223 MET A N 1
ATOM 1846 C CA . MET A 1 223 ? -31.200 6.123 39.811 1.00 95.00 223 MET A CA 1
ATOM 1847 C C . MET A 1 223 ? -32.153 5.008 40.263 1.00 95.00 223 MET A C 1
ATOM 1849 O O . MET A 1 223 ? -32.892 5.209 41.221 1.00 95.00 223 MET A O 1
ATOM 1853 N N . GLU A 1 224 ? -32.098 3.827 39.640 1.00 96.25 224 GLU A N 1
ATOM 1854 C CA . GLU A 1 224 ? -32.933 2.673 40.011 1.00 96.25 224 GLU A CA 1
ATOM 1855 C C . GLU A 1 224 ? -32.667 2.241 41.464 1.00 96.25 224 GLU A C 1
ATOM 1857 O O . GLU A 1 224 ? -33.597 2.177 42.267 1.00 96.25 224 GLU A O 1
ATOM 1862 N N . SER A 1 225 ? -31.396 2.084 41.855 1.00 93.44 225 SER A N 1
ATOM 1863 C CA . SER A 1 225 ? -31.033 1.756 43.245 1.00 93.44 225 SER A CA 1
ATOM 1864 C C . SER A 1 225 ? -31.385 2.857 44.261 1.00 93.44 225 SER A C 1
ATOM 1866 O O . SER A 1 225 ? -31.745 2.547 45.398 1.00 93.44 225 SER A O 1
ATOM 1868 N N . TYR A 1 226 ? -31.354 4.137 43.869 1.00 94.88 226 TYR A N 1
ATOM 1869 C CA . TYR A 1 226 ? -31.853 5.242 44.698 1.00 94.88 226 TYR A CA 1
ATOM 1870 C C . TYR A 1 226 ? -33.379 5.186 44.889 1.00 94.88 226 TYR A C 1
ATOM 1872 O O . TYR A 1 226 ? -33.874 5.460 45.984 1.00 94.88 226 TYR A O 1
ATOM 1880 N N . GLU A 1 227 ? -34.139 4.814 43.856 1.00 96.19 227 GLU A N 1
ATOM 1881 C CA . GLU A 1 227 ? -35.589 4.633 43.959 1.00 96.19 227 GLU A CA 1
ATOM 1882 C C . GLU A 1 227 ? -35.974 3.396 44.781 1.00 96.19 227 GLU A C 1
ATOM 1884 O O . GLU A 1 227 ? -36.929 3.470 45.556 1.00 96.19 227 GLU A O 1
ATOM 1889 N N . ASP A 1 228 ? -35.229 2.293 44.664 1.00 94.50 228 ASP A N 1
ATOM 1890 C CA . ASP A 1 228 ? -35.407 1.092 45.490 1.00 94.50 228 ASP A CA 1
ATOM 1891 C C . ASP A 1 228 ? -35.135 1.385 46.976 1.00 94.50 228 ASP A C 1
ATOM 1893 O O . ASP A 1 228 ? -35.951 1.040 47.834 1.00 94.50 228 ASP A O 1
ATOM 1897 N N . GLU A 1 229 ? -34.045 2.091 47.294 1.00 93.06 229 GLU A N 1
ATOM 1898 C CA . GLU A 1 229 ? -33.729 2.562 48.652 1.00 93.06 229 GLU A CA 1
ATOM 1899 C C . GLU A 1 229 ? -34.805 3.529 49.178 1.00 93.06 229 GLU A C 1
ATOM 1901 O O . GLU A 1 229 ? -35.252 3.416 50.321 1.00 93.06 229 GLU A O 1
ATOM 1906 N N . ARG A 1 230 ? -35.292 4.456 48.340 1.00 95.25 230 ARG A N 1
ATOM 1907 C CA . ARG A 1 230 ? -36.374 5.385 48.705 1.00 95.25 230 ARG A CA 1
ATOM 1908 C C . ARG A 1 230 ? -37.689 4.655 49.001 1.00 95.25 230 ARG A C 1
ATOM 1910 O O . ARG A 1 230 ? -38.363 5.018 49.967 1.00 95.25 230 ARG A O 1
ATOM 1917 N N . ARG A 1 231 ? -38.054 3.645 48.202 1.00 95.50 231 ARG A N 1
ATOM 1918 C CA . ARG A 1 231 ? -39.237 2.795 48.434 1.00 95.50 231 ARG A CA 1
ATOM 1919 C C . ARG A 1 231 ? -39.080 1.993 49.728 1.00 95.50 231 ARG A C 1
ATOM 1921 O O . ARG A 1 231 ? -39.904 2.141 50.628 1.00 95.50 231 ARG A O 1
ATOM 1928 N N . SER A 1 232 ? -37.957 1.290 49.883 1.00 92.69 232 SER A N 1
ATOM 1929 C CA . SER A 1 232 ? -37.615 0.509 51.084 1.00 92.69 232 SER A CA 1
ATOM 1930 C C . SER A 1 232 ? -37.688 1.344 52.367 1.00 92.69 232 SER A C 1
ATOM 1932 O O . SER A 1 232 ? -38.242 0.909 53.376 1.00 92.69 232 SER A O 1
ATOM 1934 N N . ARG A 1 233 ? -37.186 2.585 52.332 1.00 92.88 233 ARG A N 1
ATOM 1935 C CA . ARG A 1 233 ? -37.238 3.511 53.470 1.00 92.88 233 ARG A CA 1
ATOM 1936 C C . ARG A 1 233 ? -38.664 3.924 53.835 1.00 92.88 233 ARG A C 1
ATOM 1938 O O . ARG A 1 233 ? -38.987 3.967 55.019 1.00 92.88 233 ARG A O 1
ATOM 1945 N N . SER A 1 234 ? -39.516 4.186 52.843 1.00 94.25 234 SER A N 1
ATOM 1946 C CA . SER A 1 234 ? -40.927 4.526 53.070 1.00 94.25 234 SER A CA 1
ATOM 1947 C C . SER A 1 234 ? -41.714 3.346 53.653 1.00 94.25 234 SER A C 1
ATOM 1949 O O . SER A 1 234 ? -42.521 3.537 54.561 1.00 94.25 234 SER A O 1
ATOM 1951 N N . GLU A 1 235 ? -41.446 2.122 53.192 1.00 95.25 235 GLU A N 1
ATOM 1952 C CA . GLU A 1 235 ? -42.047 0.898 53.738 1.00 95.25 235 GLU A CA 1
ATOM 1953 C C . GLU A 1 235 ? -41.604 0.634 55.186 1.00 95.25 235 GLU A C 1
ATOM 1955 O O . GLU A 1 235 ? -42.428 0.294 56.040 1.00 95.25 235 GLU A O 1
ATOM 1960 N N . LEU A 1 236 ? -40.318 0.843 55.491 1.00 91.25 236 LEU A N 1
ATOM 1961 C CA . LEU A 1 236 ? -39.786 0.759 56.853 1.00 91.25 236 LEU A CA 1
ATOM 1962 C C . LEU A 1 236 ? -40.399 1.817 57.779 1.00 91.25 236 LEU A C 1
ATOM 1964 O O . LEU A 1 236 ? -40.737 1.494 58.916 1.00 91.25 236 LEU A O 1
ATOM 1968 N N . GLU A 1 237 ? -40.596 3.049 57.308 1.00 94.38 237 GLU A N 1
ATOM 1969 C CA . GLU A 1 237 ? -41.230 4.113 58.092 1.00 94.38 237 GLU A CA 1
ATOM 1970 C C . GLU A 1 237 ? -42.686 3.766 58.448 1.00 94.38 237 GLU A C 1
ATOM 1972 O O . GLU A 1 237 ? -43.053 3.790 59.626 1.00 94.38 237 GLU A O 1
ATOM 1977 N N . VAL A 1 238 ? -43.487 3.331 57.468 1.00 94.81 238 VAL A N 1
ATOM 1978 C CA . VAL A 1 238 ? -44.867 2.856 57.692 1.00 94.81 238 VAL A CA 1
ATOM 1979 C C . VAL A 1 238 ? -44.894 1.650 58.640 1.00 94.81 238 VAL A C 1
ATOM 1981 O O . VAL A 1 238 ? -45.740 1.577 59.536 1.00 94.81 238 VAL A O 1
ATOM 1984 N N . ARG A 1 239 ? -43.943 0.715 58.511 1.00 94.62 239 ARG A N 1
ATOM 1985 C CA . ARG A 1 239 ? -43.814 -0.433 59.423 1.00 94.62 239 ARG A CA 1
ATOM 1986 C C . ARG A 1 239 ? -43.487 0.001 60.856 1.00 94.62 239 ARG A C 1
ATOM 1988 O O . ARG A 1 239 ? -44.079 -0.538 61.787 1.00 94.62 239 ARG A O 1
ATOM 1995 N N . CYS A 1 240 ? -42.594 0.971 61.045 1.00 89.31 240 CYS A N 1
ATOM 1996 C CA . CYS A 1 240 ? -42.253 1.523 62.359 1.00 89.31 240 CYS A CA 1
ATOM 1997 C C . CYS A 1 240 ? -43.435 2.258 63.005 1.00 89.31 240 CYS A C 1
ATOM 1999 O O . CYS A 1 240 ? -43.684 2.077 64.197 1.00 89.31 240 CYS A O 1
ATOM 2001 N N . GLN A 1 241 ? -44.204 3.027 62.229 1.00 93.31 241 GLN A N 1
ATOM 2002 C CA . GLN A 1 241 ? -45.440 3.657 62.704 1.00 93.31 241 GLN A CA 1
ATOM 2003 C C . GLN A 1 241 ? -46.448 2.594 63.172 1.00 93.31 241 GLN A C 1
ATOM 2005 O O . GLN A 1 241 ? -46.934 2.661 64.300 1.00 93.31 241 GLN A O 1
ATOM 2010 N N . ARG A 1 242 ? -46.690 1.552 62.362 1.00 94.12 242 ARG A N 1
ATOM 2011 C CA . ARG A 1 242 ? -47.626 0.468 62.708 1.00 94.12 242 ARG A CA 1
ATOM 2012 C C . ARG A 1 242 ? -47.191 -0.316 63.951 1.00 94.12 242 ARG A C 1
ATOM 2014 O O . ARG A 1 242 ? -47.992 -0.494 64.860 1.00 94.12 242 ARG A O 1
ATOM 2021 N N . LEU A 1 243 ? -45.913 -0.696 64.041 1.00 90.38 243 LEU A N 1
ATOM 2022 C CA . LEU A 1 243 ? -45.350 -1.368 65.221 1.00 90.38 243 LEU A CA 1
ATOM 2023 C C . LEU A 1 243 ? -45.424 -0.499 66.486 1.00 90.38 243 LEU A C 1
ATOM 2025 O O . LEU A 1 243 ? -45.549 -1.033 67.583 1.00 90.38 243 LEU A O 1
ATOM 2029 N N . THR A 1 244 ? -45.372 0.830 66.354 1.00 91.88 244 THR A N 1
ATOM 2030 C CA . THR A 1 244 ? -45.517 1.750 67.493 1.00 91.88 244 THR A CA 1
ATOM 2031 C C . THR A 1 244 ? -46.948 1.747 68.042 1.00 91.88 244 THR A C 1
ATOM 2033 O O . THR A 1 244 ? -47.119 1.777 69.260 1.00 91.88 244 THR A O 1
ATOM 2036 N N . LEU A 1 245 ? -47.960 1.648 67.170 1.00 91.00 245 LEU A N 1
ATOM 2037 C CA . LEU A 1 245 ? -49.367 1.486 67.560 1.00 91.00 245 LEU A CA 1
ATOM 2038 C C . LEU A 1 245 ? -49.612 0.099 68.174 1.00 91.00 245 LEU A C 1
ATOM 2040 O O . LEU A 1 245 ? -50.095 0.010 69.298 1.00 91.00 245 LEU A O 1
ATOM 2044 N N . GLU A 1 246 ? -49.148 -0.973 67.520 1.00 88.31 246 GLU A N 1
ATOM 2045 C CA . GLU A 1 246 ? -49.222 -2.347 68.051 1.00 88.31 246 GLU A CA 1
ATOM 2046 C C . GLU A 1 246 ? -48.563 -2.458 69.450 1.00 88.31 246 GLU A C 1
ATOM 2048 O O . GLU A 1 246 ? -49.067 -3.150 70.338 1.00 88.31 246 GLU A O 1
ATOM 2053 N N . LEU A 1 247 ? -47.462 -1.731 69.695 1.00 85.94 247 LEU A N 1
ATOM 2054 C CA . LEU A 1 247 ? -46.788 -1.633 71.000 1.00 85.94 247 LEU A CA 1
ATOM 2055 C C . LEU A 1 247 ? -47.493 -0.733 72.028 1.00 85.94 247 LEU A C 1
ATOM 2057 O O . LEU A 1 247 ? -47.133 -0.793 73.206 1.00 85.94 247 LEU A O 1
ATOM 2061 N N . ALA A 1 248 ? -48.437 0.116 71.625 1.00 87.81 248 ALA A N 1
ATOM 2062 C CA . ALA A 1 248 ? -49.303 0.855 72.541 1.00 87.81 248 ALA A CA 1
ATOM 2063 C C . ALA A 1 248 ? -50.494 -0.021 72.958 1.00 87.81 248 ALA A C 1
ATOM 2065 O O . ALA A 1 248 ? -50.694 -0.247 74.154 1.00 87.81 248 ALA A O 1
ATOM 2066 N N . ASP A 1 249 ? -51.187 -0.610 71.982 1.00 83.88 249 ASP A N 1
ATOM 2067 C CA . ASP A 1 249 ? -52.351 -1.476 72.189 1.00 83.88 249 ASP A CA 1
ATOM 2068 C C . ASP A 1 249 ? -52.001 -2.685 73.072 1.00 83.88 249 ASP A C 1
ATOM 2070 O O . ASP A 1 249 ? -52.672 -2.972 74.063 1.00 83.88 249 ASP A O 1
ATOM 2074 N N . THR A 1 250 ? -50.883 -3.365 72.787 1.00 80.31 250 THR A N 1
ATOM 2075 C CA . THR A 1 250 ? -50.437 -4.509 73.603 1.00 80.31 250 THR A CA 1
ATOM 2076 C C . THR A 1 250 ? -50.060 -4.110 75.031 1.00 80.31 250 THR A C 1
ATOM 2078 O O . THR A 1 250 ? -50.348 -4.865 75.959 1.00 80.31 250 THR A O 1
ATOM 2081 N N . LYS A 1 251 ? -49.491 -2.915 75.259 1.00 83.75 251 LYS A N 1
ATOM 2082 C CA . LYS A 1 251 ? -49.248 -2.404 76.623 1.00 83.75 251 LYS A CA 1
ATOM 2083 C C . LYS A 1 251 ? -50.554 -2.136 77.364 1.00 83.75 251 LYS A C 1
ATOM 2085 O O . LYS A 1 251 ? -50.628 -2.456 78.548 1.00 83.75 251 LYS A O 1
ATOM 2090 N N . GLN A 1 252 ? -51.569 -1.600 76.688 1.00 80.50 252 GLN A N 1
ATOM 2091 C CA . GLN A 1 252 ? -52.891 -1.384 77.275 1.00 80.50 252 GLN A CA 1
ATOM 2092 C C . GLN A 1 252 ? -53.552 -2.718 77.662 1.00 80.50 252 GLN A C 1
ATOM 2094 O O . GLN A 1 252 ? -53.957 -2.877 78.812 1.00 80.50 252 GLN A O 1
ATOM 2099 N N . MET A 1 253 ? -53.556 -3.713 76.769 1.00 75.00 253 MET A N 1
ATOM 2100 C CA . MET A 1 253 ? -54.093 -5.053 77.065 1.00 75.00 253 MET A CA 1
ATOM 2101 C C . MET A 1 253 ? -53.337 -5.749 78.215 1.00 75.00 253 MET A C 1
ATOM 2103 O O . MET A 1 253 ? -53.939 -6.443 79.034 1.00 75.00 253 MET A O 1
ATOM 2107 N N . ILE A 1 254 ? -52.014 -5.553 78.320 1.00 73.38 254 ILE A N 1
ATOM 2108 C CA . ILE A 1 254 ? -51.209 -6.061 79.446 1.00 73.38 254 ILE A CA 1
ATOM 2109 C C . ILE A 1 254 ? -51.576 -5.359 80.766 1.00 73.38 254 ILE A C 1
ATOM 2111 O O . ILE A 1 254 ? -51.615 -6.017 81.803 1.00 73.38 254 ILE A O 1
ATOM 2115 N N . GLN A 1 255 ? -51.864 -4.054 80.743 1.00 76.62 255 GLN A N 1
ATOM 2116 C CA . GLN A 1 255 ? -52.312 -3.299 81.923 1.00 76.62 255 GLN A CA 1
ATOM 2117 C C . GLN A 1 255 ? -53.734 -3.674 82.367 1.00 76.62 255 GLN A C 1
ATOM 2119 O O . GLN A 1 255 ? -54.027 -3.614 83.558 1.00 76.62 255 GLN A O 1
ATOM 2124 N N . GLN A 1 256 ? -54.599 -4.074 81.431 1.00 75.94 256 GLN A N 1
ATOM 2125 C CA . GLN A 1 256 ? -55.957 -4.556 81.710 1.00 75.94 256 GLN A CA 1
ATOM 2126 C C . GLN A 1 256 ? -55.974 -6.006 82.236 1.00 75.94 256 GLN A C 1
ATOM 2128 O O . GLN A 1 256 ? -56.859 -6.368 83.003 1.00 75.94 256 GLN A O 1
ATOM 2133 N N . GLY A 1 257 ? -54.948 -6.803 81.913 1.00 67.06 257 GLY A N 1
ATOM 2134 C CA . GLY A 1 257 ? -54.710 -8.148 82.458 1.00 67.06 257 GLY A CA 1
ATOM 2135 C C . GLY A 1 257 ? -55.143 -9.295 81.538 1.00 67.06 257 GLY A C 1
ATOM 2136 O O . GLY A 1 257 ? -54.530 -10.366 81.570 1.00 67.06 257 GLY A O 1
ATOM 2137 N N . ASP A 1 258 ? -56.114 -9.053 80.655 1.00 62.75 258 ASP A N 1
ATOM 2138 C CA . ASP A 1 258 ? -56.726 -10.062 79.774 1.00 62.75 258 ASP A CA 1
ATOM 2139 C C . ASP A 1 258 ? -55.761 -10.650 78.726 1.00 62.75 258 ASP A C 1
ATOM 2141 O O . ASP A 1 258 ? -55.927 -11.789 78.276 1.00 62.75 258 ASP A O 1
ATOM 2145 N N . TYR A 1 259 ? -54.684 -9.919 78.397 1.00 66.88 259 TYR A N 1
ATOM 2146 C CA . TYR A 1 259 ? -53.680 -10.289 77.387 1.00 66.88 259 TYR A CA 1
ATOM 2147 C C . TYR A 1 259 ? -53.133 -11.719 77.525 1.00 66.88 259 TYR A C 1
ATOM 2149 O O . TYR A 1 259 ? -52.712 -12.325 76.540 1.00 66.88 259 TYR A O 1
ATOM 2157 N N . ARG A 1 260 ? -53.116 -12.282 78.739 1.00 65.38 260 ARG A N 1
ATOM 2158 C CA . ARG A 1 260 ? -52.571 -13.625 78.987 1.00 65.38 260 ARG A CA 1
ATOM 2159 C C . ARG A 1 260 ? -53.508 -14.767 78.580 1.00 65.38 260 ARG A C 1
ATOM 2161 O O . ARG A 1 260 ? -53.003 -15.859 78.334 1.00 65.38 260 ARG A O 1
ATOM 2168 N N . GLN A 1 261 ? -54.822 -14.536 78.519 1.00 67.06 261 GLN A N 1
ATOM 2169 C CA . GLN A 1 261 ? -55.797 -15.540 78.074 1.00 67.06 261 GLN A CA 1
ATOM 2170 C C . GLN A 1 261 ? -56.066 -15.431 76.571 1.00 67.06 261 GLN A C 1
ATOM 2172 O O . GLN A 1 261 ? -55.885 -16.418 75.862 1.00 67.06 261 GLN A O 1
ATOM 2177 N N . GLU A 1 262 ? -56.406 -14.245 76.059 1.00 66.19 262 GLU A N 1
ATOM 2178 C CA . GLU A 1 262 ? -56.758 -14.081 74.638 1.00 66.19 262 GLU A CA 1
ATOM 2179 C C . GLU A 1 262 ? -55.588 -14.376 73.686 1.00 66.19 262 GLU A C 1
ATOM 2181 O O . GLU A 1 262 ? -55.766 -14.945 72.607 1.00 66.19 262 GLU A O 1
ATOM 2186 N N . ASN A 1 263 ? -54.362 -14.015 74.080 1.00 73.75 263 ASN A N 1
ATOM 2187 C CA . ASN A 1 263 ? -53.210 -14.110 73.188 1.00 73.75 263 ASN A CA 1
ATOM 2188 C C . ASN A 1 263 ? -52.620 -15.531 73.085 1.00 73.75 263 ASN A C 1
ATOM 2190 O O . ASN A 1 263 ? -51.814 -15.777 72.191 1.00 73.75 263 ASN A O 1
ATOM 2194 N N . TYR A 1 264 ? -53.004 -16.487 73.944 1.00 79.94 264 TYR A N 1
ATOM 2195 C CA . TYR A 1 264 ? -52.437 -17.846 73.904 1.00 79.94 264 TYR A CA 1
ATOM 2196 C C . TYR A 1 264 ? -52.743 -18.554 72.575 1.00 79.94 264 TYR A C 1
ATOM 2198 O O . TYR A 1 264 ? -51.830 -19.039 71.905 1.00 79.94 264 TYR A O 1
ATOM 2206 N N . ASP A 1 265 ? -54.004 -18.540 72.137 1.00 81.94 265 ASP A N 1
ATOM 2207 C CA . ASP A 1 265 ? -54.409 -19.161 70.870 1.00 81.94 265 ASP A CA 1
ATOM 2208 C C . ASP A 1 265 ? -53.954 -18.368 69.638 1.00 81.94 265 ASP A C 1
ATOM 2210 O O . ASP A 1 265 ? -53.913 -18.911 68.532 1.00 81.94 265 ASP A O 1
ATOM 2214 N N . LYS A 1 266 ? -53.587 -17.089 69.791 1.00 82.81 266 LYS A N 1
ATOM 2215 C CA . LYS A 1 266 ? -52.905 -16.319 68.741 1.00 82.81 266 LYS A CA 1
ATOM 2216 C C . LYS A 1 266 ? -51.438 -16.746 68.629 1.00 82.81 266 LYS A C 1
ATOM 2218 O O . LYS A 1 266 ? -51.050 -17.235 67.574 1.00 82.81 266 LYS A O 1
ATOM 2223 N N . VAL A 1 267 ? -50.674 -16.687 69.722 1.00 85.69 267 VAL A N 1
ATOM 2224 C CA . VAL A 1 267 ? -49.257 -17.102 69.775 1.00 85.69 267 VAL A CA 1
ATOM 2225 C C . VAL A 1 267 ? -49.075 -18.567 69.367 1.00 85.69 267 VAL A C 1
ATOM 2227 O O . VAL A 1 267 ? -48.105 -18.901 68.690 1.00 85.69 267 VAL A O 1
ATOM 2230 N N . LYS A 1 268 ? -50.020 -19.451 69.709 1.00 89.00 268 LYS A N 1
ATOM 2231 C CA . LYS A 1 268 ? -50.020 -20.845 69.247 1.00 89.00 268 LYS A CA 1
ATOM 2232 C C . LYS A 1 268 ? -50.183 -20.953 67.726 1.00 89.00 268 LYS A C 1
ATOM 2234 O O . LYS A 1 268 ? -49.408 -21.662 67.097 1.00 89.00 268 LYS A O 1
ATOM 2239 N N . ARG A 1 269 ? -51.135 -20.230 67.122 1.00 88.56 269 ARG A N 1
ATOM 2240 C CA . ARG A 1 269 ? -51.307 -20.202 65.655 1.00 88.56 269 ARG A CA 1
ATOM 2241 C C . ARG A 1 269 ? -50.113 -19.569 64.941 1.00 88.56 269 ARG A C 1
ATOM 2243 O O . ARG A 1 269 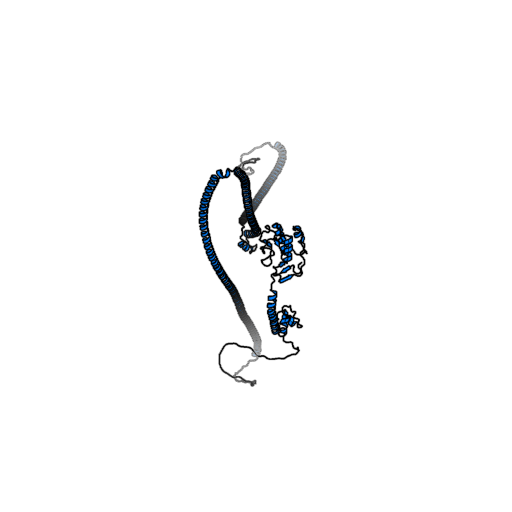? -49.730 -20.054 63.886 1.00 88.56 269 ARG A O 1
ATOM 2250 N N . GLU A 1 270 ? -49.516 -18.529 65.517 1.00 87.50 270 GLU A N 1
ATOM 2251 C CA . GLU A 1 270 ? -48.297 -17.900 64.993 1.00 87.50 270 GLU A CA 1
ATOM 2252 C C . GLU A 1 270 ? -47.108 -18.869 65.049 1.00 87.50 270 GLU A C 1
ATOM 2254 O O . GLU A 1 270 ? -46.423 -19.039 64.046 1.00 87.50 270 GLU A O 1
ATOM 2259 N N . ARG A 1 271 ? -46.915 -19.592 66.164 1.00 90.69 271 ARG A N 1
ATOM 2260 C CA . ARG A 1 271 ? -45.943 -20.695 66.259 1.00 90.69 271 ARG A CA 1
ATOM 2261 C C . ARG A 1 271 ? -46.182 -21.745 65.175 1.00 90.69 271 ARG A C 1
ATOM 2263 O O . ARG A 1 271 ? -45.240 -22.089 64.473 1.00 90.69 271 ARG A O 1
ATOM 2270 N N . ASP A 1 272 ? -47.410 -22.242 65.045 1.00 92.19 272 ASP A N 1
ATOM 2271 C CA . ASP A 1 272 ? -47.747 -23.325 64.111 1.00 92.19 272 ASP A CA 1
ATOM 2272 C C . ASP A 1 272 ? -47.546 -22.882 62.646 1.00 92.19 272 ASP A C 1
ATOM 2274 O O . ASP A 1 272 ? -47.066 -23.656 61.816 1.00 92.19 272 ASP A O 1
ATOM 2278 N N . ALA A 1 273 ? -47.825 -21.609 62.339 1.00 92.94 273 ALA A N 1
ATOM 2279 C CA . ALA A 1 273 ? -47.518 -20.995 61.049 1.00 92.94 273 ALA A CA 1
ATOM 2280 C C . ALA A 1 273 ? -46.003 -20.876 60.810 1.00 92.94 273 ALA A C 1
ATOM 2282 O O . ALA A 1 273 ? -45.524 -21.325 59.771 1.00 92.94 273 ALA A O 1
ATOM 2283 N N . PHE A 1 274 ? -45.229 -20.352 61.769 1.00 91.88 274 PHE A N 1
ATOM 2284 C CA . PHE A 1 274 ? -43.769 -20.257 61.646 1.00 91.88 274 PHE A CA 1
ATOM 2285 C C . PHE A 1 274 ? -43.091 -21.633 61.569 1.00 91.88 274 PHE A C 1
ATOM 2287 O O . PHE A 1 274 ? -42.098 -21.786 60.864 1.00 91.88 274 PHE A O 1
ATOM 2294 N N . GLU A 1 275 ? -43.615 -22.652 62.249 1.00 94.62 275 GLU A N 1
ATOM 2295 C CA . GLU A 1 275 ? -43.114 -24.028 62.174 1.00 94.62 275 GLU A CA 1
ATOM 2296 C C . GLU A 1 275 ? -43.364 -24.633 60.779 1.00 94.62 275 GLU A C 1
ATOM 2298 O O . GLU A 1 275 ? -42.465 -25.253 60.200 1.00 94.62 275 GLU A O 1
ATOM 2303 N N . HIS A 1 276 ? -44.521 -24.348 60.169 1.00 94.19 276 HIS A N 1
ATOM 2304 C CA . HIS A 1 276 ? -44.780 -24.685 58.769 1.00 94.19 276 HIS A CA 1
ATOM 2305 C C . HIS A 1 276 ? -43.887 -23.894 57.793 1.00 94.19 276 HIS A C 1
ATOM 2307 O O . HIS A 1 276 ? -43.260 -24.502 56.921 1.00 94.19 276 HIS A O 1
ATOM 2313 N N . GLU A 1 277 ? -43.748 -22.575 57.955 1.00 94.94 277 GLU A N 1
ATOM 2314 C CA . GLU A 1 277 ? -42.859 -21.744 57.129 1.00 94.94 277 GLU A CA 1
ATOM 2315 C C . GLU A 1 277 ? -41.403 -22.220 57.207 1.00 94.94 277 GLU A C 1
ATOM 2317 O O . GLU A 1 277 ? -40.749 -22.360 56.173 1.00 94.94 277 GLU A O 1
ATOM 2322 N N . LEU A 1 278 ? -40.909 -22.556 58.404 1.00 92.25 278 LEU A N 1
ATOM 2323 C CA . LEU A 1 278 ? -39.585 -23.146 58.608 1.00 92.25 278 LEU A CA 1
ATOM 2324 C C . LEU A 1 278 ? -39.444 -24.507 57.913 1.00 92.25 278 LEU A C 1
ATOM 2326 O O . LEU A 1 278 ? -38.366 -24.800 57.393 1.00 92.25 278 LEU A O 1
ATOM 2330 N N . SER A 1 279 ? -40.497 -25.330 57.869 1.00 94.00 279 SER A N 1
ATOM 2331 C CA . SER A 1 279 ? -40.474 -26.610 57.144 1.00 94.00 279 SER A CA 1
ATOM 2332 C C . SER A 1 279 ? -40.346 -26.411 55.625 1.00 94.00 279 SER A C 1
ATOM 2334 O O . SER A 1 279 ? -39.474 -27.017 54.997 1.00 94.00 279 SER A O 1
ATOM 2336 N N . GLU A 1 280 ? -41.107 -25.481 55.038 1.00 95.19 280 GLU A N 1
ATOM 2337 C CA . GLU A 1 280 ? -40.996 -25.145 53.613 1.00 95.19 280 GLU A CA 1
ATOM 2338 C C . GLU A 1 280 ? -39.682 -24.424 53.284 1.00 95.19 280 GLU A C 1
ATOM 2340 O O . GLU A 1 280 ? -39.106 -24.652 52.220 1.00 95.19 280 GLU A O 1
ATOM 2345 N N . LEU A 1 281 ? -39.166 -23.580 54.182 1.00 92.44 281 LEU A N 1
ATOM 2346 C CA . LEU A 1 281 ? -37.890 -22.893 53.982 1.00 92.44 281 LEU A CA 1
ATOM 2347 C C . LEU A 1 281 ? -36.709 -23.875 54.031 1.00 92.44 281 LEU A C 1
ATOM 2349 O O . LEU A 1 281 ? -35.805 -23.767 53.205 1.00 92.44 281 LEU A O 1
ATOM 2353 N N . ARG A 1 282 ? -36.752 -24.885 54.915 1.00 95.75 282 ARG A N 1
ATOM 2354 C CA . ARG A 1 282 ? -35.801 -26.014 54.919 1.00 95.75 282 ARG A CA 1
ATOM 2355 C C . ARG A 1 282 ? -35.869 -26.804 53.612 1.00 95.75 282 ARG A C 1
ATOM 2357 O O . ARG A 1 282 ? -34.831 -27.028 52.998 1.00 95.75 282 ARG A O 1
ATOM 2364 N N . ARG A 1 283 ? -37.073 -27.149 53.137 1.00 96.69 283 ARG A N 1
ATOM 2365 C CA . ARG A 1 283 ? -37.260 -27.879 51.869 1.00 96.69 283 ARG A CA 1
ATOM 2366 C C . ARG A 1 283 ? -36.726 -27.096 50.662 1.00 96.69 283 ARG A C 1
ATOM 2368 O O . ARG A 1 283 ? -36.094 -27.671 49.780 1.00 96.69 283 ARG A O 1
ATOM 2375 N N . LYS A 1 284 ? -36.931 -25.774 50.632 1.00 95.44 284 LYS A N 1
ATOM 2376 C CA . LYS A 1 284 ? -36.370 -24.870 49.608 1.00 95.44 284 LYS A CA 1
ATOM 2377 C C . LYS A 1 284 ? -34.844 -24.770 49.706 1.00 95.44 284 LYS A C 1
ATOM 2379 O O . LYS A 1 284 ? -34.175 -24.823 48.677 1.00 95.44 284 LYS A O 1
ATOM 2384 N N . TYR A 1 285 ? -34.300 -24.668 50.921 1.00 94.62 285 TYR A N 1
ATOM 2385 C CA . TYR A 1 285 ? -32.855 -24.657 51.163 1.00 94.62 285 TYR A CA 1
ATOM 2386 C C . TYR A 1 285 ? -32.185 -25.946 50.675 1.00 94.62 285 TYR A C 1
ATOM 2388 O O . TYR A 1 285 ? -31.175 -25.869 49.992 1.00 94.62 285 TYR A O 1
ATOM 2396 N N . GLU A 1 286 ? -32.760 -27.116 50.954 1.00 96.94 286 GLU A N 1
ATOM 2397 C CA . GLU A 1 286 ? -32.199 -28.411 50.547 1.00 96.94 286 GLU A CA 1
ATOM 2398 C C . GLU A 1 286 ? -32.145 -28.565 49.013 1.00 96.94 286 GLU A C 1
ATOM 2400 O O . GLU A 1 286 ? -31.127 -28.987 48.463 1.00 96.94 286 GLU A O 1
ATOM 2405 N N . ILE A 1 287 ? -33.184 -28.110 48.298 1.00 96.62 287 ILE A N 1
ATOM 2406 C CA . ILE A 1 287 ? -33.191 -28.043 46.824 1.00 96.62 287 ILE A CA 1
ATOM 2407 C C . ILE A 1 287 ? -32.093 -27.093 46.307 1.00 96.62 287 ILE A C 1
ATOM 2409 O O . ILE A 1 287 ? -31.356 -27.439 45.380 1.00 96.62 287 ILE A O 1
ATOM 2413 N N . LEU A 1 288 ? -31.949 -25.912 46.919 1.00 94.50 288 LEU A N 1
ATOM 2414 C CA . LEU A 1 288 ? -30.892 -24.946 46.591 1.00 94.50 288 LEU A CA 1
ATOM 2415 C C . LEU A 1 288 ? -29.488 -25.498 46.880 1.00 94.50 288 LEU A C 1
ATOM 2417 O O . LEU A 1 288 ? -28.573 -25.282 46.088 1.00 94.50 288 LEU A O 1
ATOM 2421 N N . GLU A 1 289 ? -29.310 -26.245 47.969 1.00 97.00 289 GLU A N 1
ATOM 2422 C CA . GLU A 1 289 ? -28.034 -26.850 48.344 1.00 97.00 289 GLU A CA 1
ATOM 2423 C C . GLU A 1 289 ? -27.630 -27.957 47.356 1.00 97.00 289 GLU A C 1
ATOM 2425 O O . GLU A 1 289 ? -26.470 -28.025 46.948 1.00 97.00 289 GLU A O 1
ATOM 2430 N N . VAL A 1 290 ? -28.582 -28.785 46.907 1.00 97.69 290 VAL A N 1
ATOM 2431 C CA . VAL A 1 290 ? -28.366 -29.777 45.838 1.00 97.69 290 VAL A CA 1
ATOM 2432 C C . VAL A 1 290 ? -28.014 -29.091 44.512 1.00 97.69 290 VAL A C 1
ATOM 2434 O O . VAL A 1 290 ? -27.048 -29.495 43.863 1.00 97.69 290 VAL A O 1
ATOM 2437 N N . SER A 1 291 ? -28.721 -28.018 44.142 1.00 96.44 291 SER A N 1
ATOM 2438 C CA . SER A 1 291 ? -28.420 -27.229 42.936 1.00 96.44 291 SER A CA 1
ATOM 2439 C C . SER A 1 291 ? -27.020 -26.605 42.990 1.00 96.44 291 SER A C 1
ATOM 2441 O O . SER A 1 291 ? -26.249 -26.716 42.038 1.00 96.44 291 SER A O 1
ATOM 2443 N N . HIS A 1 292 ? -26.644 -26.005 44.121 1.00 95.12 292 HIS A N 1
ATOM 2444 C CA . HIS A 1 292 ? -25.311 -25.439 44.330 1.00 95.12 292 HIS A CA 1
ATOM 2445 C C . HIS A 1 292 ? -24.217 -26.522 44.294 1.00 95.12 292 HIS A C 1
ATOM 2447 O O . HIS A 1 292 ? -23.162 -26.319 43.695 1.00 95.12 292 HIS A O 1
ATOM 2453 N N . LYS A 1 293 ? -24.473 -27.712 44.862 1.00 97.31 293 LYS A N 1
ATOM 2454 C CA . LYS A 1 293 ? -23.571 -28.877 44.769 1.00 97.31 293 LYS A CA 1
ATOM 2455 C C . LYS A 1 293 ? -23.399 -29.383 43.329 1.00 97.31 293 LYS A C 1
ATOM 2457 O O . LYS A 1 293 ? -22.330 -29.910 43.026 1.00 97.31 293 LYS A O 1
ATOM 2462 N N . ALA A 1 294 ? -24.397 -29.228 42.454 1.00 96.75 294 ALA A N 1
ATOM 2463 C CA . ALA A 1 294 ? -24.280 -29.541 41.027 1.00 96.75 294 ALA A CA 1
ATOM 2464 C C . ALA A 1 294 ? -23.433 -28.490 40.286 1.00 96.75 294 ALA A C 1
ATOM 2466 O O . ALA A 1 294 ? -22.391 -28.835 39.732 1.00 96.75 294 ALA A O 1
ATOM 2467 N N . GLN A 1 295 ? -23.786 -27.205 40.396 1.00 94.81 295 GLN A N 1
ATOM 2468 C CA . GLN A 1 295 ? -23.043 -26.094 39.776 1.00 94.81 295 GLN A CA 1
ATOM 2469 C C . GLN A 1 295 ? -21.571 -26.041 40.221 1.00 94.81 295 GLN A C 1
ATOM 2471 O O . GLN A 1 295 ? -20.673 -25.752 39.430 1.00 94.81 295 GLN A O 1
ATOM 2476 N N . ALA A 1 296 ? -21.288 -26.372 41.486 1.00 96.50 296 ALA A N 1
ATOM 2477 C CA . ALA A 1 296 ? -19.923 -26.464 41.994 1.00 96.50 296 ALA A CA 1
ATOM 2478 C C . ALA A 1 296 ? -19.105 -27.594 41.338 1.00 96.50 296 ALA A C 1
ATOM 2480 O O . ALA A 1 296 ? -17.886 -27.462 41.242 1.00 96.50 296 ALA A O 1
ATOM 2481 N N . ARG A 1 297 ? -19.739 -28.684 40.875 1.00 97.56 297 ARG A N 1
ATOM 2482 C CA . ARG A 1 297 ? -19.072 -29.748 40.100 1.00 97.56 297 ARG A CA 1
ATOM 2483 C C . ARG A 1 297 ? -18.790 -29.274 38.681 1.00 97.56 297 ARG A C 1
ATOM 2485 O O . ARG A 1 297 ? -17.628 -29.246 38.303 1.00 97.56 297 ARG A O 1
ATOM 2492 N N . GLU A 1 298 ? -19.808 -28.776 37.979 1.00 96.88 298 GLU A N 1
ATOM 2493 C CA . GLU A 1 298 ? -19.694 -28.228 36.616 1.00 96.88 298 GLU A CA 1
ATOM 2494 C C . GLU A 1 298 ? -18.568 -27.188 36.515 1.00 96.88 298 GLU A C 1
ATOM 2496 O O . GLU A 1 298 ? -17.668 -27.308 35.687 1.00 96.88 298 GLU A O 1
ATOM 2501 N N . ARG A 1 299 ? -18.534 -26.219 37.440 1.00 96.38 299 ARG A N 1
ATOM 2502 C CA . ARG A 1 299 ? -17.463 -25.215 37.536 1.00 96.38 299 ARG A CA 1
ATOM 2503 C C . ARG A 1 299 ? -16.079 -25.841 37.763 1.00 96.38 299 ARG A C 1
ATOM 2505 O O . ARG A 1 299 ? -15.088 -25.351 37.228 1.00 96.38 299 ARG A O 1
ATOM 2512 N N . ASN A 1 300 ? -15.986 -26.893 38.577 1.00 97.31 300 ASN A N 1
ATOM 2513 C CA . ASN A 1 300 ? -14.720 -27.582 38.837 1.00 97.31 300 ASN A CA 1
ATOM 2514 C C . ASN A 1 300 ? -14.269 -28.436 37.640 1.00 97.31 300 ASN A C 1
ATOM 2516 O O . ASN A 1 300 ? -13.067 -28.603 37.454 1.00 97.31 300 ASN A O 1
ATOM 2520 N N . ASP A 1 301 ? -15.194 -28.962 36.838 1.00 97.62 301 ASP A N 1
ATOM 2521 C CA . ASP A 1 301 ? -14.892 -29.736 35.632 1.00 97.62 301 ASP A CA 1
ATOM 2522 C C . ASP A 1 301 ? -14.473 -28.813 34.476 1.00 97.62 301 ASP A C 1
ATOM 2524 O O . ASP A 1 301 ? -13.384 -28.994 33.929 1.00 97.62 301 ASP A O 1
ATOM 2528 N N . LEU A 1 302 ? -15.197 -27.711 34.244 1.00 96.38 302 LEU A N 1
ATOM 2529 C CA . LEU A 1 302 ? -14.770 -26.617 33.356 1.00 96.38 302 LEU A CA 1
ATOM 2530 C C . LEU A 1 302 ? -13.392 -26.051 33.749 1.00 96.38 302 LEU A C 1
ATOM 2532 O O . LEU A 1 302 ? -12.577 -25.719 32.891 1.00 96.38 302 LEU A O 1
ATOM 2536 N N . SER A 1 303 ? -13.082 -25.981 35.050 1.00 97.50 303 SER A N 1
ATOM 2537 C CA . SER A 1 303 ? -11.756 -25.564 35.527 1.00 97.50 303 SER A CA 1
ATOM 2538 C C . SER A 1 303 ? -10.642 -26.572 35.204 1.00 97.50 303 SER A C 1
ATOM 2540 O O . SER A 1 303 ? -9.483 -26.160 35.118 1.00 97.50 303 SER A O 1
ATOM 2542 N N . LYS A 1 304 ? -10.949 -27.867 35.032 1.00 97.81 304 LYS A N 1
ATOM 2543 C CA . LYS A 1 304 ? -9.983 -28.874 34.551 1.00 97.81 304 LYS A CA 1
ATOM 2544 C C . LYS A 1 304 ? -9.794 -28.744 33.045 1.00 97.81 304 LYS A C 1
ATOM 2546 O O . LYS A 1 304 ? -8.656 -28.731 32.587 1.00 97.81 304 LYS A O 1
ATOM 2551 N N . GLU A 1 305 ? -10.884 -28.592 32.295 1.00 97.69 305 GLU A N 1
ATOM 2552 C CA . GLU A 1 305 ? -10.845 -28.381 30.843 1.00 97.69 305 GLU A CA 1
ATOM 2553 C C . GLU A 1 305 ? -10.007 -27.144 30.496 1.00 97.69 305 GLU A C 1
ATOM 2555 O O . GLU A 1 305 ? -9.044 -27.253 29.734 1.00 97.69 305 GLU A O 1
ATOM 2560 N N . LEU A 1 306 ? -10.260 -26.010 31.162 1.00 95.69 306 LEU A N 1
ATOM 2561 C CA . LEU A 1 306 ? -9.455 -24.789 31.053 1.00 95.69 306 LEU A CA 1
ATOM 2562 C C . LEU A 1 306 ? -7.960 -25.053 31.306 1.00 95.69 306 LEU A C 1
ATOM 2564 O O . LEU A 1 306 ? -7.111 -24.573 30.555 1.00 95.69 306 LEU A O 1
ATOM 2568 N N . ALA A 1 307 ? -7.621 -25.845 32.329 1.00 97.31 307 ALA A N 1
ATOM 2569 C CA . ALA A 1 307 ? -6.235 -26.195 32.631 1.00 97.31 307 ALA A CA 1
ATOM 2570 C C . ALA A 1 307 ? -5.599 -27.081 31.541 1.00 97.31 307 ALA A C 1
ATOM 2572 O O . ALA A 1 307 ? -4.434 -26.872 31.198 1.00 97.31 307 ALA A O 1
ATOM 2573 N N . THR A 1 308 ? -6.344 -28.026 30.954 1.00 97.50 308 THR A N 1
ATOM 2574 C CA . THR A 1 308 ? -5.851 -28.840 29.825 1.00 97.50 308 THR A CA 1
ATOM 2575 C C . THR A 1 308 ? -5.669 -28.016 28.549 1.00 97.50 308 THR A C 1
ATOM 2577 O O . THR A 1 308 ? -4.640 -28.145 27.887 1.00 97.50 308 THR A O 1
ATOM 2580 N N . LEU A 1 309 ? -6.589 -27.092 28.253 1.00 95.94 309 LEU A N 1
ATOM 2581 C CA . LEU A 1 309 ? -6.476 -26.167 27.122 1.00 95.94 309 LEU A CA 1
ATOM 2582 C C . LEU A 1 309 ? -5.290 -25.208 27.299 1.00 95.94 309 LEU A C 1
ATOM 2584 O O . LEU A 1 309 ? -4.526 -24.981 26.361 1.00 95.94 309 LEU A O 1
ATOM 2588 N N . GLN A 1 310 ? -5.061 -24.703 28.515 1.00 97.69 310 GLN A N 1
ATOM 2589 C CA . GLN A 1 310 ? -3.881 -23.892 28.818 1.00 97.69 310 GLN A CA 1
ATOM 2590 C C . GLN A 1 310 ? -2.578 -24.685 28.619 1.00 97.69 310 GLN A C 1
ATOM 2592 O O . GLN A 1 310 ? -1.595 -24.134 28.124 1.00 97.69 310 GLN A O 1
ATOM 2597 N N . GLN A 1 311 ? -2.557 -25.981 28.952 1.00 97.56 311 GLN A N 1
ATOM 2598 C CA . GLN A 1 311 ? -1.410 -26.850 28.673 1.00 97.56 311 GLN A CA 1
ATOM 2599 C C . GLN A 1 311 ? -1.197 -27.056 27.166 1.00 97.56 311 GLN A C 1
ATOM 2601 O O . GLN A 1 311 ? -0.056 -26.944 26.716 1.00 97.56 311 GLN A O 1
ATOM 2606 N N . SER A 1 312 ? -2.252 -27.275 26.369 1.00 97.56 312 SER A N 1
ATOM 2607 C CA . SER A 1 312 ? -2.110 -27.408 24.910 1.00 97.56 312 SER A CA 1
ATOM 2608 C C . SER A 1 312 ? -1.657 -26.106 24.242 1.00 97.56 312 SER A C 1
ATOM 2610 O O . SER A 1 312 ? -0.776 -26.140 23.386 1.00 97.56 312 SER A O 1
ATOM 2612 N N . VAL A 1 313 ? -2.164 -24.947 24.679 1.00 96.62 313 VAL A N 1
ATOM 2613 C CA . VAL A 1 313 ? -1.689 -23.626 24.219 1.00 96.62 313 VAL A CA 1
ATOM 2614 C C . VAL A 1 313 ? -0.205 -23.429 24.555 1.00 96.62 313 VAL A C 1
ATOM 2616 O O . VAL A 1 313 ? 0.569 -22.992 23.704 1.00 96.62 313 VAL A O 1
ATOM 2619 N N . ASN A 1 314 ? 0.226 -23.822 25.758 1.00 97.31 314 ASN A N 1
ATOM 2620 C CA . ASN A 1 314 ? 1.628 -23.739 26.181 1.00 97.31 314 ASN A CA 1
ATOM 2621 C C . ASN A 1 314 ? 2.566 -24.698 25.416 1.00 97.31 314 ASN A C 1
ATOM 2623 O O . ASN A 1 314 ? 3.779 -24.480 25.424 1.00 97.31 314 ASN A O 1
ATOM 2627 N N . LEU A 1 315 ? 2.043 -25.758 24.789 1.00 97.88 315 LEU A N 1
ATOM 2628 C CA . LEU A 1 315 ? 2.799 -26.630 23.881 1.00 97.88 315 LEU A CA 1
ATOM 2629 C C . LEU A 1 315 ? 2.873 -26.015 22.479 1.00 97.88 315 LEU A C 1
ATOM 2631 O O . LEU A 1 315 ? 3.971 -25.765 21.992 1.00 97.88 315 LEU A O 1
ATOM 2635 N N . LEU A 1 316 ? 1.731 -25.635 21.897 1.00 96.38 316 LEU A N 1
ATOM 2636 C CA . LEU A 1 316 ? 1.663 -25.004 20.572 1.00 96.38 316 LEU A CA 1
ATOM 2637 C C . LEU A 1 316 ? 2.500 -23.717 20.478 1.00 96.38 316 LEU A C 1
ATOM 2639 O O . LEU A 1 316 ? 3.106 -23.444 19.443 1.00 96.38 316 LEU A O 1
ATOM 2643 N N . GLN A 1 317 ? 2.589 -22.939 21.561 1.00 96.94 317 GLN A N 1
ATOM 2644 C CA . GLN A 1 317 ? 3.465 -21.767 21.620 1.00 96.94 317 GLN A CA 1
ATOM 2645 C C . GLN A 1 317 ? 4.958 -22.152 21.565 1.00 96.94 317 GLN A C 1
ATOM 2647 O O . GLN A 1 317 ? 5.724 -21.477 20.883 1.00 96.94 317 GLN A O 1
ATOM 2652 N N . LYS A 1 318 ? 5.380 -23.263 22.189 1.00 97.75 318 LYS A N 1
ATOM 2653 C CA . LYS A 1 318 ? 6.766 -23.766 22.080 1.00 97.75 318 LYS A CA 1
ATOM 2654 C C . LYS A 1 318 ? 7.081 -24.279 20.678 1.00 97.75 318 LYS A C 1
ATOM 2656 O O . LYS A 1 318 ? 8.183 -24.030 20.194 1.00 97.75 318 LYS A O 1
ATOM 2661 N N . ASP A 1 319 ? 6.128 -24.949 20.034 1.00 97.69 319 ASP A N 1
ATOM 2662 C CA . ASP A 1 319 ? 6.280 -25.459 18.667 1.00 97.69 319 ASP A CA 1
ATOM 2663 C C . ASP A 1 319 ? 6.385 -24.300 17.665 1.00 97.69 319 ASP A C 1
ATOM 2665 O O . ASP A 1 319 ? 7.301 -24.264 16.844 1.00 97.69 319 ASP A O 1
ATOM 2669 N N . LYS A 1 320 ? 5.535 -23.274 17.809 1.00 97.25 320 LYS A N 1
ATOM 2670 C CA . LYS A 1 320 ? 5.653 -21.994 17.094 1.00 97.25 320 LYS A CA 1
ATOM 2671 C C . LYS A 1 320 ? 7.025 -21.350 17.309 1.00 97.25 320 LYS A C 1
ATOM 2673 O O . LYS A 1 320 ? 7.674 -20.959 16.343 1.00 97.25 320 LYS A O 1
ATOM 2678 N N . ASP A 1 321 ? 7.499 -21.267 18.550 1.00 97.19 321 ASP A N 1
ATOM 2679 C CA . ASP A 1 321 ? 8.803 -20.670 18.855 1.00 97.19 321 ASP A CA 1
ATOM 2680 C C . ASP A 1 321 ? 9.981 -21.521 18.354 1.00 97.19 321 ASP A C 1
ATOM 2682 O O . ASP A 1 321 ? 11.075 -20.994 18.157 1.00 97.19 321 ASP A O 1
ATOM 2686 N N . TYR A 1 322 ? 9.803 -22.830 18.158 1.00 98.19 322 TYR A N 1
ATOM 2687 C CA . TYR A 1 322 ? 10.780 -23.717 17.519 1.00 98.19 322 TYR A CA 1
ATOM 2688 C C . TYR A 1 322 ? 10.813 -23.510 15.999 1.00 98.19 322 TYR A C 1
ATOM 2690 O O . TYR A 1 322 ? 11.880 -23.247 15.444 1.00 98.19 322 TYR A O 1
ATOM 2698 N N . LEU A 1 323 ? 9.650 -23.522 15.341 1.00 97.31 323 LEU A N 1
ATOM 2699 C CA . LEU A 1 323 ? 9.523 -23.279 13.900 1.00 97.31 323 LEU A CA 1
ATOM 2700 C C . LEU A 1 323 ? 9.998 -21.870 13.510 1.00 97.31 323 LEU A C 1
ATOM 2702 O O . LEU A 1 323 ? 10.683 -21.712 12.505 1.00 97.31 323 LEU A O 1
ATOM 2706 N N . ASN A 1 324 ? 9.736 -20.854 14.339 1.00 96.62 324 ASN A N 1
ATOM 2707 C CA . ASN A 1 324 ? 10.268 -19.501 14.143 1.00 96.62 324 ASN A CA 1
ATOM 2708 C C . ASN A 1 324 ? 11.807 -19.458 14.178 1.00 96.62 324 ASN A C 1
ATOM 2710 O O . ASN A 1 324 ? 12.414 -18.728 13.395 1.00 96.62 324 ASN A O 1
ATOM 2714 N N . ARG A 1 325 ? 12.451 -20.251 15.048 1.00 97.81 325 ARG A N 1
ATOM 2715 C CA . ARG A 1 325 ? 13.920 -20.376 15.076 1.00 97.81 325 ARG A CA 1
ATOM 2716 C C . ARG A 1 325 ? 14.447 -21.089 13.833 1.00 97.81 325 ARG A C 1
ATOM 2718 O O . ARG A 1 325 ? 15.388 -20.588 13.229 1.00 97.81 325 ARG A O 1
ATOM 2725 N N . GLN A 1 326 ? 13.807 -22.178 13.401 1.00 97.69 326 GLN A N 1
ATOM 2726 C CA . GLN A 1 326 ? 14.178 -22.859 12.154 1.00 97.69 326 GLN A CA 1
ATOM 2727 C C . GLN A 1 326 ? 14.022 -21.952 10.926 1.00 97.69 326 GLN A C 1
ATOM 2729 O O . GLN A 1 326 ? 14.928 -21.898 10.101 1.00 97.69 326 GLN A O 1
ATOM 2734 N N . ASN A 1 327 ? 12.930 -21.189 10.828 1.00 94.19 327 ASN A N 1
ATOM 2735 C CA . ASN A 1 327 ? 12.739 -20.217 9.751 1.00 94.19 327 ASN A CA 1
ATOM 2736 C C . ASN A 1 327 ? 13.824 -19.131 9.767 1.00 94.19 327 ASN A C 1
ATOM 2738 O O . ASN A 1 327 ? 14.372 -18.822 8.717 1.00 94.19 327 ASN A O 1
ATOM 2742 N N . MET A 1 328 ? 14.195 -18.599 10.939 1.00 96.50 328 MET A N 1
ATOM 2743 C CA . MET A 1 328 ? 15.293 -17.629 11.046 1.00 96.50 328 MET A CA 1
ATOM 2744 C C . MET A 1 328 ? 16.640 -18.232 10.604 1.00 96.50 328 MET A C 1
ATOM 2746 O O . MET A 1 328 ? 17.374 -17.603 9.845 1.00 96.50 328 MET A O 1
ATOM 2750 N N . GLU A 1 329 ? 16.954 -19.464 11.020 1.00 97.88 329 GLU A N 1
ATOM 2751 C CA . GLU A 1 329 ? 18.155 -20.176 10.561 1.00 97.88 329 GLU A CA 1
ATOM 2752 C C . GLU A 1 329 ? 18.161 -20.418 9.046 1.00 97.88 329 GLU A C 1
ATOM 2754 O O . GLU A 1 329 ? 19.218 -20.328 8.422 1.00 97.88 329 GLU A O 1
ATOM 2759 N N . LEU A 1 330 ? 17.009 -20.736 8.449 1.00 95.88 330 LEU A N 1
ATOM 2760 C CA . LEU A 1 330 ? 16.881 -20.935 7.007 1.00 95.88 330 LEU A CA 1
ATOM 2761 C C . LEU A 1 330 ? 17.023 -19.614 6.244 1.00 95.88 330 LEU A C 1
ATOM 2763 O O . LEU A 1 330 ? 17.805 -19.571 5.300 1.00 95.88 330 LEU A O 1
ATOM 2767 N N . SER A 1 331 ? 16.383 -18.527 6.686 1.00 97.12 331 SER A N 1
ATOM 2768 C CA . SER A 1 331 ? 16.533 -17.201 6.068 1.00 97.12 331 SER A CA 1
ATOM 2769 C C . SER A 1 331 ? 17.985 -16.715 6.069 1.00 97.12 331 SER A C 1
ATOM 2771 O O . SER A 1 331 ? 18.457 -16.202 5.059 1.00 97.12 331 SER A O 1
ATOM 2773 N N . VAL A 1 332 ? 18.730 -16.934 7.161 1.00 97.88 332 VAL A N 1
ATOM 2774 C CA . VAL A 1 332 ? 20.166 -16.599 7.230 1.00 97.88 332 VAL A CA 1
ATOM 2775 C C . VAL A 1 332 ? 21.001 -17.450 6.260 1.00 97.88 332 VAL A C 1
ATOM 2777 O O . VAL A 1 332 ? 21.974 -16.953 5.695 1.00 97.88 332 VAL A O 1
ATOM 2780 N N . ARG A 1 333 ? 20.627 -18.716 6.019 1.00 97.56 333 ARG A N 1
ATOM 2781 C CA . ARG A 1 333 ? 21.287 -19.563 5.007 1.00 97.56 333 ARG A CA 1
ATOM 2782 C C . ARG A 1 333 ? 20.950 -19.130 3.579 1.00 97.56 333 ARG A C 1
ATOM 2784 O O . ARG A 1 333 ? 21.852 -19.138 2.749 1.00 97.56 333 ARG A O 1
ATOM 2791 N N . CYS A 1 334 ? 19.705 -18.731 3.304 1.00 92.12 334 CYS A N 1
ATOM 2792 C CA . CYS A 1 334 ? 19.310 -18.188 2.001 1.00 92.12 334 CYS A CA 1
ATOM 2793 C C . CYS A 1 334 ? 20.124 -16.931 1.675 1.00 92.12 334 CYS A C 1
ATOM 2795 O O . CYS A 1 334 ? 20.837 -16.936 0.678 1.00 92.12 334 CYS A O 1
ATOM 2797 N N . ALA A 1 335 ? 20.145 -15.947 2.582 1.00 96.25 335 ALA A N 1
ATOM 2798 C CA . ALA A 1 335 ? 20.934 -14.723 2.424 1.00 96.25 335 ALA A CA 1
ATOM 2799 C C . ALA A 1 335 ? 22.431 -15.002 2.176 1.00 96.25 335 ALA A C 1
ATOM 2801 O O . ALA A 1 335 ? 23.063 -14.347 1.355 1.00 96.25 335 ALA A O 1
ATOM 2802 N N . HIS A 1 336 ? 23.010 -16.017 2.830 1.00 97.81 336 HIS A N 1
ATOM 2803 C CA . HIS A 1 336 ? 24.418 -16.366 2.616 1.00 97.81 336 HIS A CA 1
ATOM 2804 C C . HIS A 1 336 ? 24.708 -16.983 1.235 1.00 97.81 336 HIS A C 1
ATOM 2806 O O . HIS A 1 336 ? 25.774 -16.743 0.659 1.00 97.81 336 HIS A O 1
ATOM 2812 N N . GLU A 1 337 ? 23.787 -17.788 0.699 1.00 95.06 337 GLU A N 1
ATOM 2813 C CA . GLU A 1 337 ? 23.901 -18.327 -0.660 1.00 95.06 337 GLU A CA 1
ATOM 2814 C C . GLU A 1 337 ? 23.535 -17.267 -1.719 1.00 95.06 337 GLU A C 1
ATOM 2816 O O . GLU A 1 337 ? 24.126 -17.265 -2.796 1.00 95.06 337 GLU A O 1
ATOM 2821 N N . GLU A 1 338 ? 22.666 -16.303 -1.401 1.00 96.50 338 GLU A N 1
ATOM 2822 C CA . GLU A 1 338 ? 22.390 -15.106 -2.213 1.00 96.50 338 GLU A CA 1
ATOM 2823 C C . GLU A 1 338 ? 23.645 -14.218 -2.326 1.00 96.50 338 GLU A C 1
ATOM 2825 O O . GLU A 1 338 ? 24.143 -14.030 -3.439 1.00 96.50 338 GLU A O 1
ATOM 2830 N N . ASP A 1 339 ? 24.274 -13.825 -1.204 1.00 97.94 339 ASP A N 1
ATOM 2831 C CA . ASP A 1 339 ? 25.578 -13.128 -1.179 1.00 97.94 339 ASP A CA 1
ATOM 2832 C C . ASP A 1 339 ? 26.628 -13.859 -2.043 1.00 97.94 339 ASP A C 1
ATOM 2834 O O . ASP A 1 339 ? 27.557 -13.272 -2.609 1.00 97.94 339 ASP A O 1
ATOM 2838 N N . ARG A 1 340 ? 26.593 -15.197 -2.044 1.00 98.06 340 ARG A N 1
ATOM 2839 C CA . ARG A 1 340 ? 27.541 -16.051 -2.772 1.00 98.06 340 ARG A CA 1
ATOM 2840 C C . ARG A 1 340 ? 27.236 -16.081 -4.270 1.00 98.06 340 ARG A C 1
ATOM 2842 O O . ARG A 1 340 ? 28.182 -16.039 -5.056 1.00 98.06 340 ARG A O 1
ATOM 2849 N N . LEU A 1 341 ? 25.964 -16.135 -4.661 1.00 90.31 341 LEU A N 1
ATOM 2850 C CA . LEU A 1 341 ? 25.530 -16.040 -6.054 1.00 90.31 341 LEU A CA 1
ATOM 2851 C C . LEU A 1 341 ? 25.908 -14.682 -6.651 1.00 90.31 341 LEU A C 1
ATOM 2853 O O . LEU A 1 341 ? 26.506 -14.663 -7.724 1.00 90.31 341 LEU A O 1
ATOM 2857 N N . GLU A 1 342 ? 25.690 -13.575 -5.934 1.00 96.94 342 GLU A N 1
ATOM 2858 C CA . GLU A 1 342 ? 26.127 -12.241 -6.373 1.00 96.94 342 GLU A CA 1
ATOM 2859 C C . GLU A 1 342 ? 27.643 -12.184 -6.610 1.00 96.94 342 GLU A C 1
ATOM 2861 O O . GLU A 1 342 ? 28.104 -11.763 -7.674 1.00 96.94 342 GLU A O 1
ATOM 2866 N N . ARG A 1 343 ? 28.446 -12.687 -5.662 1.00 97.38 343 ARG A N 1
ATOM 2867 C CA . ARG A 1 343 ? 29.915 -12.741 -5.801 1.00 97.38 343 ARG A CA 1
ATOM 2868 C C . ARG A 1 343 ? 30.373 -13.612 -6.976 1.00 97.38 343 ARG A C 1
ATOM 2870 O O . ARG A 1 343 ? 31.345 -13.256 -7.640 1.00 97.38 343 ARG A O 1
ATOM 2877 N N . LEU A 1 344 ? 29.686 -14.721 -7.259 1.00 94.88 344 LEU A N 1
ATOM 2878 C CA . LEU A 1 344 ? 29.959 -15.563 -8.431 1.00 94.88 344 LEU A CA 1
ATOM 2879 C C . LEU A 1 344 ? 29.525 -14.890 -9.743 1.00 94.88 344 LEU A C 1
ATOM 2881 O O . LEU A 1 344 ? 30.202 -15.047 -10.758 1.00 94.88 344 LEU A O 1
ATOM 2885 N N . GLN A 1 345 ? 28.440 -14.115 -9.730 1.00 96.25 345 GLN A N 1
ATOM 2886 C CA . GLN A 1 345 ? 27.967 -13.358 -10.888 1.00 96.25 345 GLN A CA 1
ATOM 2887 C C . GLN A 1 345 ? 28.921 -12.206 -11.236 1.00 96.25 345 GLN A C 1
ATOM 2889 O O . GLN A 1 345 ? 29.266 -12.045 -12.403 1.00 96.25 345 GLN A O 1
ATOM 2894 N N . ILE A 1 346 ? 29.443 -11.478 -10.242 1.00 97.69 346 ILE A N 1
ATOM 2895 C CA . ILE A 1 346 ? 30.496 -10.466 -10.451 1.00 97.69 346 ILE A CA 1
ATOM 2896 C C . ILE A 1 346 ? 31.738 -11.110 -11.090 1.00 97.69 346 ILE A C 1
ATOM 2898 O O . ILE A 1 346 ? 32.214 -10.637 -12.120 1.00 97.69 346 ILE A O 1
ATOM 2902 N N . GLN A 1 347 ? 32.207 -12.245 -10.554 1.00 96.81 347 GLN A N 1
ATOM 2903 C CA . GLN A 1 347 ? 33.340 -12.989 -11.128 1.00 96.81 347 GLN A CA 1
ATOM 2904 C C . GLN A 1 347 ? 33.080 -13.469 -12.568 1.00 96.81 347 GLN A C 1
ATOM 2906 O O . GLN A 1 347 ? 34.014 -13.534 -13.369 1.00 96.81 347 GLN A O 1
ATOM 2911 N N . LEU A 1 348 ? 31.830 -13.794 -12.916 1.00 92.44 348 LEU A N 1
ATOM 2912 C CA . LEU A 1 348 ? 31.441 -14.173 -14.274 1.00 92.44 348 LEU A CA 1
ATOM 2913 C C . LEU A 1 348 ? 31.494 -12.982 -15.245 1.00 92.44 348 LEU A C 1
ATOM 2915 O O . LEU A 1 348 ? 31.996 -13.144 -16.359 1.00 92.44 348 LEU A O 1
ATOM 2919 N N . GLU A 1 349 ? 31.013 -11.801 -14.846 1.00 97.50 349 GLU A N 1
ATOM 2920 C CA . GLU A 1 349 ? 31.092 -10.595 -15.683 1.00 97.50 349 GLU A CA 1
ATOM 2921 C C . GLU A 1 349 ? 32.537 -10.093 -15.836 1.00 97.50 349 GLU A C 1
ATOM 2923 O O . GLU A 1 349 ? 32.955 -9.791 -16.956 1.00 97.50 349 GLU A O 1
ATOM 2928 N N . ASP A 1 350 ? 33.346 -10.117 -14.771 1.00 97.69 350 ASP A N 1
ATOM 2929 C CA . ASP A 1 350 ? 34.785 -9.821 -14.853 1.00 97.69 350 ASP A CA 1
ATOM 2930 C C . ASP A 1 350 ? 35.508 -10.787 -15.810 1.00 97.69 350 ASP A C 1
ATOM 2932 O O . ASP A 1 350 ? 36.327 -10.366 -16.631 1.00 97.69 350 ASP A O 1
ATOM 2936 N N . ALA A 1 351 ? 35.175 -12.084 -15.773 1.00 95.38 351 ALA A N 1
ATOM 2937 C CA . ALA A 1 351 ? 35.744 -13.081 -16.680 1.00 95.38 351 ALA A CA 1
ATOM 2938 C C . ALA A 1 351 ? 35.296 -12.894 -18.143 1.00 95.38 351 ALA A C 1
ATOM 2940 O O . ALA A 1 351 ? 36.110 -13.056 -19.058 1.00 95.38 351 ALA A O 1
ATOM 2941 N N . LYS A 1 352 ? 34.029 -12.522 -18.389 1.00 96.31 352 LYS A N 1
ATOM 2942 C CA . LYS A 1 352 ? 33.524 -12.161 -19.730 1.00 96.31 352 LYS A CA 1
ATOM 2943 C C . LYS A 1 352 ? 34.249 -10.936 -20.284 1.00 96.31 352 LYS A C 1
ATOM 2945 O O . LYS A 1 352 ? 34.749 -10.995 -21.408 1.00 96.31 352 LYS A O 1
ATOM 2950 N N . LYS A 1 353 ? 34.386 -9.883 -19.474 1.00 97.25 353 LYS A N 1
ATOM 2951 C CA . LYS A 1 353 ? 35.097 -8.655 -19.841 1.00 97.25 353 LYS A CA 1
ATOM 2952 C C . LYS A 1 353 ? 36.574 -8.923 -20.128 1.00 97.25 353 LYS A C 1
ATOM 2954 O O . LYS A 1 353 ? 37.075 -8.519 -21.171 1.00 97.25 353 LYS A O 1
ATOM 2959 N N . ALA A 1 354 ? 37.266 -9.667 -19.263 1.00 95.69 354 ALA A N 1
ATOM 2960 C CA . ALA A 1 354 ? 38.664 -10.042 -19.485 1.00 95.69 354 ALA A CA 1
ATOM 2961 C C . ALA A 1 354 ? 38.848 -10.866 -20.774 1.00 95.69 354 ALA A C 1
ATOM 2963 O O . ALA A 1 354 ? 39.821 -10.672 -21.504 1.00 95.69 354 ALA A O 1
ATOM 2964 N N . ARG A 1 355 ? 37.896 -11.753 -21.096 1.00 97.00 355 ARG A N 1
ATOM 2965 C CA . ARG A 1 355 ? 37.845 -12.483 -22.373 1.00 97.00 355 ARG A CA 1
ATOM 2966 C C . ARG A 1 355 ? 37.650 -11.535 -23.563 1.00 97.00 355 ARG A C 1
ATOM 2968 O O . ARG A 1 355 ? 38.337 -11.692 -24.568 1.00 97.00 355 ARG A O 1
ATOM 2975 N N . GLU A 1 356 ? 36.739 -10.572 -23.469 1.00 96.50 356 GLU A N 1
ATOM 2976 C CA . GLU A 1 356 ? 36.470 -9.585 -24.526 1.00 96.50 356 GLU A CA 1
ATOM 2977 C C . GLU A 1 356 ? 37.673 -8.672 -24.780 1.00 96.50 356 GLU A C 1
ATOM 2979 O O . GLU A 1 356 ? 38.125 -8.583 -25.920 1.00 96.50 356 GLU A O 1
ATOM 2984 N N . GLU A 1 357 ? 38.297 -8.131 -23.733 1.00 96.38 357 GLU A N 1
ATOM 2985 C CA . GLU A 1 357 ? 39.544 -7.370 -23.860 1.00 96.38 357 GLU A CA 1
ATOM 2986 C C . GLU A 1 357 ? 40.668 -8.181 -24.535 1.00 96.38 357 GLU A C 1
ATOM 2988 O O . GLU A 1 357 ? 41.490 -7.626 -25.264 1.00 96.38 357 GLU A O 1
ATOM 2993 N N . MET A 1 358 ? 40.746 -9.495 -24.290 1.00 96.06 358 MET A N 1
ATOM 2994 C CA . MET A 1 358 ? 41.724 -10.367 -24.954 1.00 96.06 358 MET A CA 1
ATOM 2995 C C . MET A 1 358 ? 41.366 -10.639 -26.421 1.00 96.06 358 MET A C 1
ATOM 2997 O O . MET A 1 358 ? 42.271 -10.722 -27.253 1.00 96.06 358 MET A O 1
ATOM 3001 N N . TYR A 1 359 ? 40.078 -10.709 -26.772 1.00 96.88 359 TYR A N 1
ATOM 3002 C CA . TYR A 1 359 ? 39.648 -10.754 -28.173 1.00 96.88 359 TYR A CA 1
ATOM 3003 C C . TYR A 1 359 ? 39.949 -9.444 -28.911 1.00 96.88 359 TYR A C 1
ATOM 3005 O O . TYR A 1 359 ? 40.428 -9.502 -30.041 1.00 96.88 359 TYR A O 1
ATOM 3013 N N . GLU A 1 360 ? 39.762 -8.277 -28.289 1.00 96.88 360 GLU A N 1
ATOM 3014 C CA . GLU A 1 360 ? 40.152 -6.985 -28.874 1.00 96.88 360 GLU A CA 1
ATOM 3015 C C . GLU A 1 360 ? 41.669 -6.894 -29.098 1.00 96.88 360 GLU A C 1
ATOM 3017 O O . GLU A 1 360 ? 42.117 -6.524 -30.187 1.00 96.88 360 GLU A O 1
ATOM 3022 N N . LYS A 1 361 ? 42.476 -7.306 -28.109 1.00 97.38 361 LYS A N 1
ATOM 3023 C CA . LYS A 1 361 ? 43.948 -7.380 -28.216 1.00 97.38 361 LYS A CA 1
ATOM 3024 C C . LYS A 1 361 ? 44.390 -8.354 -29.323 1.00 97.38 361 LYS A C 1
ATOM 3026 O O . LYS A 1 361 ? 45.332 -8.063 -30.059 1.00 97.38 361 LYS A O 1
ATOM 3031 N N . TYR A 1 362 ? 43.682 -9.472 -29.506 1.00 97.38 362 TYR A N 1
ATOM 3032 C CA . TYR A 1 362 ? 43.913 -10.397 -30.621 1.00 97.38 362 TYR A CA 1
ATOM 3033 C C . TYR A 1 362 ? 43.533 -9.793 -31.984 1.00 97.38 362 TYR A C 1
ATOM 3035 O O . TYR A 1 362 ? 44.325 -9.867 -32.922 1.00 97.38 362 TYR A O 1
ATOM 3043 N N . VAL A 1 363 ? 42.351 -9.178 -32.108 1.00 97.88 363 VAL A N 1
ATOM 3044 C CA . VAL A 1 363 ? 41.863 -8.574 -33.362 1.00 97.88 363 VAL A CA 1
ATOM 3045 C C . VAL A 1 363 ? 42.765 -7.425 -33.806 1.00 97.88 363 VAL A C 1
ATOM 3047 O O . VAL A 1 363 ? 43.202 -7.403 -34.954 1.00 97.88 363 VAL A O 1
ATOM 3050 N N . THR A 1 364 ? 43.122 -6.521 -32.893 1.00 97.00 364 THR A N 1
ATOM 3051 C CA . THR A 1 364 ? 44.039 -5.405 -33.180 1.00 97.00 364 THR A CA 1
ATOM 3052 C C . THR A 1 364 ? 45.433 -5.890 -33.583 1.00 97.00 364 THR A C 1
ATOM 3054 O O . THR A 1 364 ? 45.986 -5.384 -34.558 1.00 97.00 364 THR A O 1
ATOM 3057 N N . SER A 1 365 ? 45.979 -6.920 -32.924 1.00 96.25 365 SER A N 1
ATOM 3058 C CA . SER A 1 365 ? 47.251 -7.540 -33.325 1.00 96.25 365 SER A CA 1
ATOM 3059 C C . SER A 1 365 ? 47.170 -8.210 -34.706 1.00 96.25 365 SER A C 1
ATOM 3061 O O . SER A 1 365 ? 48.037 -7.981 -35.551 1.00 96.25 365 SER A O 1
ATOM 3063 N N . ARG A 1 366 ? 46.106 -8.979 -34.975 1.00 97.88 366 ARG A N 1
ATOM 3064 C CA . ARG A 1 366 ? 45.841 -9.614 -36.278 1.00 97.88 366 ARG A CA 1
ATOM 3065 C C . ARG A 1 366 ? 45.773 -8.577 -37.398 1.00 97.88 366 ARG A C 1
ATOM 3067 O O . ARG A 1 366 ? 46.397 -8.768 -38.440 1.00 97.88 366 ARG A O 1
ATOM 3074 N N . ASP A 1 367 ? 45.030 -7.495 -37.190 1.00 96.81 367 ASP A N 1
ATOM 3075 C CA . ASP A 1 367 ? 44.787 -6.483 -38.219 1.00 96.81 367 ASP A CA 1
ATOM 3076 C C . ASP A 1 367 ? 45.997 -5.562 -38.420 1.00 96.81 367 ASP A C 1
ATOM 3078 O O . ASP A 1 367 ? 46.277 -5.164 -39.553 1.00 96.81 367 ASP A O 1
ATOM 3082 N N . HIS A 1 368 ? 46.794 -5.323 -37.374 1.00 96.19 368 HIS A N 1
ATOM 3083 C CA . HIS A 1 368 ? 48.119 -4.715 -37.492 1.00 96.19 368 HIS A CA 1
ATOM 3084 C C . HIS A 1 368 ? 49.052 -5.568 -38.367 1.00 96.19 368 HIS A C 1
ATOM 3086 O O . HIS A 1 368 ? 49.561 -5.061 -39.367 1.00 96.19 368 HIS A O 1
ATOM 3092 N N . TYR A 1 369 ? 49.213 -6.866 -38.074 1.00 96.06 369 TYR A N 1
ATOM 3093 C CA . TYR A 1 369 ? 50.051 -7.749 -38.896 1.00 96.06 369 TYR A CA 1
ATOM 3094 C C . TYR A 1 369 ? 49.531 -7.893 -40.328 1.00 96.06 369 TYR A C 1
ATOM 3096 O O . TYR A 1 369 ? 50.321 -7.835 -41.268 1.00 96.06 369 TYR A O 1
ATOM 3104 N N . LYS A 1 370 ? 48.211 -8.022 -40.521 1.00 97.88 370 LYS A N 1
ATOM 3105 C CA . LYS A 1 370 ? 47.592 -8.009 -41.854 1.00 97.88 370 LYS A CA 1
ATOM 3106 C C . LYS A 1 370 ? 47.988 -6.741 -42.620 1.00 97.88 370 LYS A C 1
ATOM 3108 O O . LYS A 1 370 ? 48.454 -6.843 -43.750 1.00 97.88 370 LYS A O 1
ATOM 3113 N N . THR A 1 371 ? 47.858 -5.574 -41.989 1.00 96.62 371 THR A N 1
ATOM 3114 C CA . THR A 1 371 ? 48.222 -4.284 -42.592 1.00 96.62 371 THR A CA 1
ATOM 3115 C C . THR A 1 371 ? 49.716 -4.219 -42.917 1.00 96.62 371 THR A C 1
ATOM 3117 O O . THR A 1 371 ? 50.080 -3.743 -43.989 1.00 96.62 371 THR A O 1
ATOM 3120 N N . GLU A 1 372 ? 50.598 -4.746 -42.059 1.00 96.31 372 GLU A N 1
ATOM 3121 C CA . GLU A 1 372 ? 52.029 -4.838 -42.375 1.00 96.31 372 GLU A CA 1
ATOM 3122 C C . GLU A 1 372 ? 52.317 -5.716 -43.598 1.00 96.31 372 GLU A C 1
ATOM 3124 O O . GLU A 1 372 ? 53.140 -5.335 -44.428 1.00 96.31 372 GLU A O 1
ATOM 3129 N N . TYR A 1 373 ? 51.678 -6.884 -43.721 1.00 95.94 373 TYR A N 1
ATOM 3130 C CA . TYR A 1 373 ? 51.865 -7.761 -44.881 1.00 95.94 373 TYR A CA 1
ATOM 3131 C C . TYR A 1 373 ? 51.282 -7.145 -46.161 1.00 95.94 373 TYR A C 1
ATOM 3133 O O . TYR A 1 373 ? 51.927 -7.199 -47.205 1.00 95.94 373 TYR A O 1
ATOM 3141 N N . GLU A 1 374 ? 50.120 -6.490 -46.085 1.00 96.00 374 GLU A N 1
ATOM 3142 C CA . GLU A 1 374 ? 49.540 -5.735 -47.204 1.00 96.00 374 GLU A CA 1
ATOM 3143 C C . GLU A 1 374 ? 50.390 -4.513 -47.594 1.00 96.00 374 GLU A C 1
ATOM 3145 O O . GLU A 1 374 ? 50.398 -4.125 -48.760 1.00 96.00 374 GLU A O 1
ATOM 3150 N N . ASN A 1 375 ? 51.124 -3.903 -46.658 1.00 95.50 375 ASN A N 1
ATOM 3151 C CA . ASN A 1 375 ? 52.092 -2.843 -46.958 1.00 95.50 375 ASN A CA 1
ATOM 3152 C C . ASN A 1 375 ? 53.344 -3.414 -47.631 1.00 95.50 375 ASN A C 1
ATOM 3154 O O . ASN A 1 375 ? 53.648 -3.012 -48.747 1.00 95.50 375 ASN A O 1
ATOM 3158 N N . LYS A 1 376 ? 53.993 -4.421 -47.031 1.00 96.44 376 LYS A N 1
ATOM 3159 C CA . LYS A 1 376 ? 55.193 -5.074 -47.590 1.00 96.44 376 LYS A CA 1
ATOM 3160 C C . LYS A 1 376 ? 54.945 -5.594 -49.011 1.00 96.44 376 LYS A C 1
ATOM 3162 O O . LYS A 1 376 ? 55.746 -5.335 -49.901 1.00 96.44 376 LYS A O 1
ATOM 3167 N N . LEU A 1 377 ? 53.794 -6.227 -49.257 1.00 94.75 377 LEU A N 1
ATOM 3168 C CA . LEU A 1 377 ? 53.406 -6.689 -50.593 1.00 94.75 377 LEU A CA 1
ATOM 3169 C C . LEU A 1 377 ? 53.158 -5.529 -51.576 1.00 94.75 377 LEU A C 1
ATOM 3171 O O . LEU A 1 377 ? 53.510 -5.643 -52.748 1.00 94.75 377 LEU A O 1
ATOM 3175 N N . ARG A 1 378 ? 52.575 -4.406 -51.128 1.00 96.12 378 ARG A N 1
ATOM 3176 C CA . ARG A 1 378 ? 52.432 -3.195 -51.960 1.00 96.12 378 ARG A CA 1
ATOM 3177 C C . ARG A 1 378 ? 53.791 -2.587 -52.303 1.00 96.12 378 ARG A C 1
ATOM 3179 O O . ARG A 1 378 ? 54.014 -2.271 -53.468 1.00 96.12 378 ARG A O 1
ATOM 3186 N N . ASP A 1 379 ? 54.693 -2.487 -51.332 1.00 96.12 379 ASP A N 1
ATOM 3187 C CA . ASP A 1 379 ? 56.040 -1.941 -51.513 1.00 96.12 379 ASP A CA 1
ATOM 3188 C C . ASP A 1 379 ? 56.887 -2.824 -52.447 1.00 96.12 379 ASP A C 1
ATOM 3190 O O . ASP A 1 379 ? 57.596 -2.308 -53.311 1.00 96.12 379 ASP A O 1
ATOM 3194 N N . GLU A 1 380 ? 56.786 -4.152 -52.337 1.00 96.19 380 GLU A N 1
ATOM 3195 C CA . GLU A 1 380 ? 57.430 -5.104 -53.254 1.00 96.19 380 GLU A CA 1
ATOM 3196 C C . GLU A 1 380 ? 56.865 -5.006 -54.679 1.00 96.19 380 GLU A C 1
ATOM 3198 O O . GLU A 1 380 ? 57.632 -4.920 -55.641 1.00 96.19 380 GLU A O 1
ATOM 3203 N N . LEU A 1 381 ? 55.536 -4.956 -54.836 1.00 95.00 381 LEU A N 1
ATOM 3204 C CA . LEU A 1 381 ? 54.891 -4.782 -56.142 1.00 95.00 381 LEU A CA 1
ATOM 3205 C C . LEU A 1 381 ? 55.259 -3.442 -56.793 1.00 95.00 381 LEU A C 1
ATOM 3207 O O . LEU A 1 381 ? 55.485 -3.397 -58.003 1.00 95.00 381 LEU A O 1
ATOM 3211 N N . GLU A 1 382 ? 55.355 -2.362 -56.017 1.00 95.44 382 GLU A N 1
ATOM 3212 C CA . GLU A 1 382 ? 55.745 -1.049 -56.533 1.00 95.44 382 GLU A CA 1
ATOM 3213 C C . GLU A 1 382 ? 57.246 -0.983 -56.854 1.00 95.44 382 GLU A C 1
ATOM 3215 O O . GLU A 1 382 ? 57.621 -0.447 -57.894 1.00 95.44 382 GLU A O 1
ATOM 3220 N N . GLN A 1 383 ? 58.115 -1.628 -56.066 1.00 96.56 383 GLN A N 1
ATOM 3221 C CA . GLN A 1 383 ? 59.525 -1.807 -56.434 1.00 96.56 383 GLN A CA 1
ATOM 3222 C C . GLN A 1 383 ? 59.697 -2.599 -57.736 1.00 96.56 383 GLN A C 1
ATOM 3224 O O . GLN A 1 383 ? 60.564 -2.255 -58.540 1.00 96.56 383 GLN A O 1
ATOM 3229 N N . ILE A 1 384 ? 58.895 -3.647 -57.959 1.00 94.94 384 ILE A N 1
ATOM 3230 C CA . ILE A 1 384 ? 58.905 -4.409 -59.215 1.00 94.94 384 ILE A CA 1
ATOM 3231 C C . ILE A 1 384 ? 58.442 -3.515 -60.371 1.00 94.94 384 ILE A C 1
ATOM 3233 O O . ILE A 1 384 ? 59.156 -3.407 -61.363 1.00 94.94 384 ILE A O 1
ATOM 3237 N N . ARG A 1 385 ? 57.317 -2.800 -60.228 1.00 95.75 385 ARG A N 1
ATOM 3238 C CA . ARG A 1 385 ? 56.828 -1.837 -61.236 1.00 95.75 385 ARG A CA 1
ATOM 3239 C C . ARG A 1 385 ? 57.873 -0.780 -61.586 1.00 95.75 385 ARG A C 1
ATOM 3241 O O . ARG A 1 385 ? 58.103 -0.526 -62.764 1.00 95.75 385 ARG A O 1
ATOM 3248 N N . LEU A 1 386 ? 58.520 -0.184 -60.584 1.00 95.62 386 LEU A N 1
ATOM 3249 C CA . LEU A 1 386 ? 59.557 0.830 -60.779 1.00 95.62 386 LEU A CA 1
ATOM 3250 C C . LEU A 1 386 ? 60.778 0.258 -61.510 1.00 95.62 386 LEU A C 1
ATOM 3252 O O . LEU A 1 386 ? 61.247 0.886 -62.455 1.00 95.62 386 LEU A O 1
ATOM 3256 N N . LYS A 1 387 ? 61.247 -0.944 -61.146 1.00 95.38 387 LYS A N 1
ATOM 3257 C CA . LYS A 1 387 ? 62.343 -1.631 -61.854 1.00 95.38 387 LYS A CA 1
ATOM 3258 C C . LYS A 1 387 ? 61.968 -1.964 -63.296 1.00 95.38 387 LYS A C 1
ATOM 3260 O O . LYS A 1 387 ? 62.702 -1.591 -64.200 1.00 95.38 387 LYS A O 1
ATOM 3265 N N . THR A 1 388 ? 60.802 -2.562 -63.536 1.00 93.94 388 THR A N 1
ATOM 3266 C CA . THR A 1 388 ? 60.336 -2.882 -64.895 1.00 93.94 388 THR A CA 1
ATOM 3267 C C . THR A 1 388 ? 60.130 -1.622 -65.743 1.00 93.94 388 THR A C 1
ATOM 3269 O O . THR A 1 388 ? 60.468 -1.626 -66.923 1.00 93.94 388 THR A O 1
ATOM 3272 N N . ASN A 1 389 ? 59.656 -0.512 -65.168 1.00 94.88 389 ASN A N 1
ATOM 3273 C CA . ASN A 1 389 ? 59.588 0.771 -65.874 1.00 94.88 389 ASN A CA 1
ATOM 3274 C C . ASN A 1 389 ? 60.988 1.310 -66.215 1.00 94.88 389 ASN A C 1
ATOM 3276 O O . ASN A 1 389 ? 61.211 1.723 -67.351 1.00 94.88 389 ASN A O 1
ATOM 3280 N N . GLN A 1 390 ? 61.947 1.245 -65.284 1.00 95.69 390 GLN A N 1
ATOM 3281 C CA . GLN A 1 390 ? 63.345 1.626 -65.529 1.00 95.69 390 GLN A CA 1
ATOM 3282 C C . GLN A 1 390 ? 64.005 0.742 -66.600 1.00 95.69 390 GLN A C 1
ATOM 3284 O O . GLN A 1 390 ? 64.703 1.257 -67.468 1.00 95.69 390 GLN A O 1
ATOM 3289 N N . GLU A 1 391 ? 63.753 -0.567 -66.594 1.00 94.56 391 GLU A N 1
ATOM 3290 C CA . GLU A 1 391 ? 64.209 -1.512 -67.621 1.00 94.56 391 GLU A CA 1
ATOM 3291 C C . GLU A 1 391 ? 63.577 -1.204 -68.987 1.00 94.56 391 GLU A C 1
ATOM 3293 O O . GLU A 1 391 ? 64.278 -1.176 -69.996 1.00 94.56 391 GLU A O 1
ATOM 3298 N N . ILE A 1 392 ? 62.278 -0.885 -69.042 1.00 94.62 392 ILE A N 1
ATOM 3299 C CA . ILE A 1 392 ? 61.595 -0.446 -70.270 1.00 94.62 392 ILE A CA 1
ATOM 3300 C C . ILE A 1 392 ? 62.180 0.877 -70.789 1.00 94.62 392 ILE A C 1
ATOM 3302 O O . ILE A 1 392 ? 62.360 1.032 -71.997 1.00 94.62 392 ILE A O 1
ATOM 3306 N N . GLU A 1 393 ? 62.501 1.831 -69.915 1.00 94.12 393 GLU A N 1
ATOM 3307 C CA . GLU A 1 393 ? 63.148 3.090 -70.299 1.00 94.12 393 GLU A CA 1
ATOM 3308 C C . GLU A 1 393 ? 64.591 2.884 -70.776 1.00 94.12 393 GLU A C 1
ATOM 3310 O O . GLU A 1 393 ? 64.977 3.476 -71.783 1.00 94.12 393 GLU A O 1
ATOM 3315 N N . GLN A 1 394 ? 65.355 1.988 -70.143 1.00 95.00 394 GLN A N 1
ATOM 3316 C CA . GLN A 1 394 ? 66.694 1.586 -70.588 1.00 95.00 394 GLN A CA 1
ATOM 3317 C C . GLN A 1 394 ? 66.660 0.841 -71.930 1.00 95.00 394 GLN A C 1
ATOM 3319 O O . GLN A 1 394 ? 67.489 1.098 -72.801 1.00 95.00 394 GLN A O 1
ATOM 3324 N N . LEU A 1 395 ? 65.683 -0.041 -72.155 1.00 93.06 395 LEU A N 1
ATOM 3325 C CA . LEU A 1 395 ? 65.484 -0.708 -73.446 1.00 93.06 395 LEU A CA 1
ATOM 3326 C C . LEU A 1 395 ? 65.063 0.289 -74.534 1.00 93.06 395 LEU A C 1
ATOM 3328 O O . LEU A 1 395 ? 65.535 0.196 -75.666 1.00 93.06 395 LEU A O 1
ATOM 3332 N N . ARG A 1 396 ? 64.230 1.285 -74.205 1.00 93.81 396 ARG A N 1
ATOM 3333 C CA . ARG A 1 396 ? 63.864 2.377 -75.125 1.00 93.81 396 ARG A CA 1
ATOM 3334 C C . ARG A 1 396 ? 65.053 3.279 -75.452 1.00 93.81 396 ARG A C 1
ATOM 3336 O O . ARG A 1 396 ? 65.231 3.612 -76.623 1.00 93.81 396 ARG A O 1
ATOM 3343 N N . SER A 1 397 ? 65.864 3.664 -74.465 1.00 93.62 397 SER A N 1
ATOM 3344 C CA . SER A 1 397 ? 67.033 4.522 -74.684 1.00 93.62 397 SER A CA 1
ATOM 3345 C C . SER A 1 397 ? 68.122 3.792 -75.468 1.00 93.62 397 SER A C 1
ATOM 3347 O O . SER A 1 397 ? 68.556 4.306 -76.493 1.00 93.62 397 SER A O 1
ATOM 3349 N N . THR A 1 398 ? 68.483 2.562 -75.092 1.00 92.62 398 THR A N 1
ATOM 3350 C CA . THR A 1 398 ? 69.460 1.749 -75.838 1.00 92.62 398 THR A CA 1
ATOM 3351 C C . THR A 1 398 ? 68.989 1.434 -77.257 1.00 92.62 398 THR A C 1
ATOM 3353 O O . THR A 1 398 ? 69.777 1.578 -78.189 1.00 92.62 398 THR A O 1
ATOM 3356 N N . SER A 1 399 ? 67.707 1.107 -77.469 1.00 91.50 399 SER A N 1
ATOM 3357 C CA . SER A 1 399 ? 67.148 0.936 -78.822 1.00 91.50 399 SER A CA 1
ATOM 3358 C C . SER A 1 399 ? 67.232 2.227 -79.637 1.00 91.50 399 SER A C 1
ATOM 3360 O O . SER A 1 399 ? 67.670 2.198 -80.785 1.00 91.50 399 SER A O 1
ATOM 3362 N N . LYS A 1 400 ? 66.874 3.375 -79.044 1.00 94.31 400 LYS A N 1
ATOM 3363 C CA . LYS A 1 400 ? 67.019 4.689 -79.684 1.00 94.31 400 LYS A CA 1
ATOM 3364 C C . LYS A 1 400 ? 68.479 4.972 -80.047 1.00 94.31 400 LYS A C 1
ATOM 3366 O O . LYS A 1 400 ? 68.747 5.344 -81.183 1.00 94.31 400 LYS A O 1
ATOM 3371 N N . GLU A 1 401 ? 69.422 4.757 -79.131 1.00 91.44 401 GLU A N 1
ATOM 3372 C CA . GLU A 1 401 ? 70.844 4.947 -79.419 1.00 91.44 401 GLU A CA 1
ATOM 3373 C C . GLU A 1 401 ? 71.359 3.981 -80.497 1.00 91.44 401 GLU A C 1
ATOM 3375 O O . GLU A 1 401 ? 72.228 4.362 -81.277 1.00 91.44 401 GLU A O 1
ATOM 3380 N N . MET A 1 402 ? 70.863 2.737 -80.559 1.00 89.75 402 MET A N 1
ATOM 3381 C CA . MET A 1 402 ? 71.199 1.804 -81.641 1.00 89.75 402 MET A CA 1
ATOM 3382 C C . MET A 1 402 ? 70.698 2.332 -82.985 1.00 89.75 402 MET A C 1
ATOM 3384 O O . MET A 1 402 ? 71.504 2.445 -83.904 1.00 89.75 402 MET A O 1
ATOM 3388 N N . TYR A 1 403 ? 69.439 2.774 -83.081 1.00 91.75 403 TYR A N 1
ATOM 3389 C CA . TYR A 1 403 ? 68.929 3.422 -84.294 1.00 91.75 403 TYR A CA 1
ATOM 3390 C C . TYR A 1 403 ? 69.689 4.717 -84.637 1.00 91.75 403 TYR A C 1
ATOM 3392 O O . TYR A 1 403 ? 69.894 5.003 -85.813 1.00 91.75 403 TYR A O 1
ATOM 3400 N N . GLU A 1 404 ? 70.159 5.495 -83.656 1.00 91.69 404 GLU A N 1
ATOM 3401 C CA . GLU A 1 404 ? 70.984 6.697 -83.873 1.00 91.69 404 GLU A CA 1
ATOM 3402 C C . GLU A 1 404 ? 72.448 6.386 -84.240 1.00 91.69 404 GLU A C 1
ATOM 3404 O O . GLU A 1 404 ? 73.104 7.202 -84.892 1.00 91.69 404 GLU A O 1
ATOM 3409 N N . ARG A 1 405 ? 72.989 5.230 -83.835 1.00 92.19 405 ARG A N 1
ATOM 3410 C CA . ARG A 1 405 ? 74.282 4.701 -84.311 1.00 92.19 405 ARG A CA 1
ATOM 3411 C C . ARG A 1 405 ? 74.139 4.181 -85.740 1.00 92.19 405 ARG A C 1
ATOM 3413 O O . ARG A 1 405 ? 74.901 4.587 -86.604 1.00 92.19 405 ARG A O 1
ATOM 3420 N N . GLU A 1 406 ? 73.115 3.383 -86.020 1.00 89.56 406 GLU A N 1
ATOM 3421 C CA . GLU A 1 406 ? 72.815 2.867 -87.358 1.00 89.56 406 GLU A CA 1
ATOM 3422 C C . GLU A 1 406 ? 72.533 4.000 -88.358 1.00 89.56 406 GLU A C 1
ATOM 3424 O O . GLU A 1 406 ? 73.128 4.034 -89.431 1.00 89.56 406 GLU A O 1
ATOM 3429 N N . ASN A 1 407 ? 71.733 5.006 -87.984 1.00 88.25 407 ASN A N 1
ATOM 3430 C CA . ASN A 1 407 ? 71.507 6.191 -88.819 1.00 88.25 407 ASN A CA 1
ATOM 3431 C C . ASN A 1 407 ? 72.784 7.007 -89.070 1.00 88.25 407 ASN A C 1
ATOM 3433 O O . ASN A 1 407 ? 72.878 7.650 -90.114 1.00 88.25 407 ASN A O 1
ATOM 3437 N N . ARG A 1 408 ? 73.755 7.012 -88.146 1.00 91.50 408 ARG A N 1
ATOM 3438 C CA . ARG A 1 408 ? 75.077 7.612 -88.389 1.00 91.50 408 ARG A CA 1
ATOM 3439 C C . ARG A 1 408 ? 75.887 6.764 -89.357 1.00 91.50 408 ARG A C 1
ATOM 3441 O O . ARG A 1 408 ? 76.248 7.277 -90.408 1.00 91.50 408 ARG A O 1
ATOM 3448 N N . ASN A 1 409 ? 76.030 5.467 -89.092 1.00 90.75 409 ASN A N 1
ATOM 3449 C CA . ASN A 1 409 ? 76.734 4.529 -89.967 1.00 90.75 409 ASN A CA 1
ATOM 3450 C C . ASN A 1 409 ? 76.182 4.551 -91.407 1.00 90.75 409 ASN A C 1
ATOM 3452 O O . ASN A 1 409 ? 76.954 4.521 -92.358 1.00 90.75 409 ASN A O 1
ATOM 3456 N N . LEU A 1 410 ? 74.859 4.652 -91.590 1.00 90.75 410 LEU A N 1
ATOM 3457 C CA . LEU A 1 410 ? 74.217 4.755 -92.907 1.00 90.75 410 LEU A CA 1
ATOM 3458 C C . LEU A 1 410 ? 74.473 6.105 -93.600 1.00 90.75 410 LEU A C 1
ATOM 3460 O O . LEU A 1 410 ? 74.630 6.139 -94.820 1.00 90.75 410 LEU A O 1
ATOM 3464 N N . ARG A 1 411 ? 74.547 7.215 -92.850 1.00 91.62 411 ARG A N 1
ATOM 3465 C CA . ARG A 1 411 ? 74.949 8.528 -93.393 1.00 91.62 411 ARG A CA 1
ATOM 3466 C C . ARG A 1 411 ? 76.424 8.528 -93.776 1.00 91.62 411 ARG A C 1
ATOM 3468 O O . ARG A 1 411 ? 76.747 8.915 -94.887 1.00 91.62 411 ARG A O 1
ATOM 3475 N N . GLU A 1 412 ? 77.292 8.019 -92.910 1.00 90.38 412 GLU A N 1
ATOM 3476 C CA . GLU A 1 412 ? 78.730 7.891 -93.156 1.00 90.38 412 GLU A CA 1
ATOM 3477 C C . GLU A 1 412 ? 79.012 6.953 -94.340 1.00 90.38 412 GLU A C 1
ATOM 3479 O O . GLU A 1 412 ? 79.810 7.290 -95.207 1.00 90.38 412 GLU A O 1
ATOM 3484 N N . ALA A 1 413 ? 78.307 5.823 -94.462 1.00 89.06 413 ALA A N 1
ATOM 3485 C CA . ALA A 1 413 ? 78.410 4.930 -95.619 1.00 89.06 413 ALA A CA 1
ATOM 3486 C C . ALA A 1 413 ? 77.927 5.596 -96.920 1.00 89.06 413 ALA A C 1
ATOM 3488 O O . ALA A 1 413 ? 78.591 5.473 -97.950 1.00 89.06 413 ALA A O 1
ATOM 3489 N N . ARG A 1 414 ? 76.812 6.343 -96.879 1.00 93.38 414 ARG A N 1
ATOM 3490 C CA . ARG A 1 414 ? 76.333 7.165 -98.004 1.00 93.38 414 ARG A CA 1
ATOM 3491 C C . ARG A 1 414 ? 77.372 8.213 -98.400 1.00 93.38 414 ARG A C 1
ATOM 3493 O O . ARG A 1 414 ? 77.673 8.340 -99.580 1.00 93.38 414 ARG A O 1
ATOM 3500 N N . ASP A 1 415 ? 77.915 8.947 -97.437 1.00 92.69 415 ASP A N 1
ATOM 3501 C CA . ASP A 1 415 ? 78.824 10.069 -97.687 1.00 92.69 415 ASP A CA 1
ATOM 3502 C C . ASP A 1 415 ? 80.195 9.575 -98.167 1.00 92.69 415 ASP A C 1
ATOM 3504 O O . ASP A 1 415 ? 80.756 10.144 -99.101 1.00 92.69 415 ASP A O 1
ATOM 3508 N N . ASN A 1 416 ? 80.671 8.436 -97.656 1.00 90.56 416 ASN A N 1
ATOM 3509 C CA . ASN A 1 416 ? 81.827 7.725 -98.202 1.00 90.56 416 ASN A CA 1
ATOM 3510 C C . ASN A 1 416 ? 81.576 7.227 -99.636 1.00 90.56 416 ASN A C 1
ATOM 3512 O O . ASN A 1 416 ? 82.453 7.371 -100.483 1.00 90.56 416 ASN A O 1
ATOM 3516 N N . ALA A 1 417 ? 80.387 6.694 -99.945 1.00 88.75 417 ALA A N 1
ATOM 3517 C CA . ALA A 1 417 ? 80.033 6.272 -101.303 1.00 88.75 417 ALA A CA 1
ATOM 3518 C C . ALA A 1 417 ? 79.898 7.459 -102.278 1.00 88.75 417 ALA A C 1
ATOM 3520 O O . ALA A 1 417 ? 80.275 7.341 -103.444 1.00 88.75 417 ALA A O 1
ATOM 3521 N N . VAL A 1 418 ? 79.421 8.619 -101.811 1.00 90.88 418 VAL A N 1
ATOM 3522 C CA . VAL A 1 418 ? 79.431 9.876 -102.578 1.00 90.88 418 VAL A CA 1
ATOM 3523 C C . VAL A 1 418 ? 80.867 10.353 -102.803 1.00 90.88 418 VAL A C 1
ATOM 3525 O O . VAL A 1 418 ? 81.228 10.616 -103.945 1.00 90.88 418 VAL A O 1
ATOM 3528 N N . ALA A 1 419 ? 81.715 10.369 -101.774 1.00 90.25 419 ALA A N 1
ATOM 3529 C CA . ALA A 1 419 ? 83.119 10.761 -101.894 1.00 90.25 419 ALA A CA 1
ATOM 3530 C C . ALA A 1 419 ? 83.955 9.785 -102.749 1.00 90.25 419 ALA A C 1
ATOM 3532 O O . ALA A 1 419 ? 84.936 10.194 -103.367 1.00 90.25 419 ALA A O 1
ATOM 3533 N N . GLU A 1 420 ? 83.600 8.496 -102.798 1.00 86.94 420 GLU A N 1
ATOM 3534 C CA . GLU A 1 420 ? 84.197 7.516 -103.716 1.00 86.94 420 GLU A CA 1
ATOM 3535 C C . GLU A 1 420 ? 83.697 7.723 -105.149 1.00 86.94 420 GLU A C 1
ATOM 3537 O O . GLU A 1 420 ? 84.502 7.737 -106.072 1.00 86.94 420 GLU A O 1
ATOM 3542 N N . LYS A 1 421 ? 82.399 7.993 -105.353 1.00 90.94 421 LYS A N 1
ATOM 3543 C CA . LYS A 1 421 ? 81.857 8.397 -106.661 1.00 90.94 421 LYS A CA 1
ATOM 3544 C C . LYS A 1 421 ? 82.529 9.677 -107.173 1.00 90.94 421 LYS A C 1
ATOM 3546 O O . LYS A 1 421 ? 82.868 9.755 -108.347 1.00 90.94 421 LYS A O 1
ATOM 3551 N N . GLU A 1 422 ? 82.724 10.680 -106.323 1.00 90.56 422 GLU A N 1
ATOM 3552 C CA . GLU A 1 422 ? 83.387 11.934 -106.694 1.00 90.56 422 GLU A CA 1
ATOM 3553 C C . GLU A 1 422 ? 84.864 11.712 -107.026 1.00 90.56 422 GLU A C 1
ATOM 3555 O O . GLU A 1 422 ? 85.324 12.192 -108.062 1.00 90.56 422 GLU A O 1
ATOM 3560 N N . ARG A 1 423 ? 85.589 10.909 -106.234 1.00 90.12 423 ARG A N 1
ATOM 3561 C CA . ARG A 1 423 ? 86.960 10.489 -106.570 1.00 90.12 423 ARG A CA 1
ATOM 3562 C C . ARG A 1 423 ? 87.019 9.674 -107.862 1.00 90.12 423 ARG A C 1
ATOM 3564 O O . ARG A 1 423 ? 87.929 9.902 -108.650 1.00 90.12 423 ARG A O 1
ATOM 3571 N N . ALA A 1 424 ? 86.043 8.808 -108.129 1.00 82.94 424 ALA A N 1
ATOM 3572 C CA . ALA A 1 424 ? 85.938 8.062 -109.380 1.00 82.94 424 ALA A CA 1
ATOM 3573 C C . ALA A 1 424 ? 85.654 8.978 -110.583 1.00 82.94 424 ALA A C 1
ATOM 3575 O O . ALA A 1 424 ? 86.298 8.817 -111.609 1.00 82.94 424 ALA A O 1
ATOM 3576 N N . VAL A 1 425 ? 84.779 9.983 -110.456 1.00 90.06 425 VAL A N 1
ATOM 3577 C CA . VAL A 1 425 ? 84.507 10.982 -111.513 1.00 90.06 425 VAL A CA 1
ATOM 3578 C C . VAL A 1 425 ? 85.706 11.910 -111.746 1.00 90.06 425 VAL A C 1
ATOM 3580 O O . VAL A 1 425 ? 85.965 12.319 -112.878 1.00 90.06 425 VAL A O 1
ATOM 3583 N N . VAL A 1 426 ? 86.471 12.247 -110.703 1.00 88.38 426 VAL A N 1
ATOM 3584 C CA . VAL A 1 426 ? 87.744 12.969 -110.861 1.00 88.38 426 VAL A CA 1
ATOM 3585 C C . VAL A 1 426 ? 88.778 12.073 -111.541 1.00 88.38 426 VAL A C 1
ATOM 3587 O O . VAL A 1 426 ? 89.385 12.513 -112.507 1.00 88.38 426 VAL A O 1
ATOM 3590 N N . ALA A 1 427 ? 88.923 10.813 -111.121 1.00 84.38 427 ALA A N 1
ATOM 3591 C CA . ALA A 1 427 ? 89.820 9.843 -111.751 1.00 84.38 427 ALA A CA 1
ATOM 3592 C C . ALA A 1 427 ? 89.429 9.528 -113.206 1.00 84.38 427 ALA A C 1
ATOM 3594 O O . ALA A 1 427 ? 90.313 9.337 -114.034 1.00 84.38 427 ALA A O 1
ATOM 3595 N N . GLU A 1 428 ? 88.136 9.525 -113.537 1.00 83.94 428 GLU A N 1
ATOM 3596 C CA . GLU A 1 428 ? 87.604 9.407 -114.897 1.00 83.94 428 GLU A CA 1
ATOM 3597 C C . GLU A 1 428 ? 87.993 10.625 -115.740 1.00 83.94 428 GLU A C 1
ATOM 3599 O O . GLU A 1 428 ? 88.537 10.453 -116.824 1.00 83.94 428 GLU A O 1
ATOM 3604 N N . LYS A 1 429 ? 87.811 11.854 -115.235 1.00 85.38 429 LYS A N 1
ATOM 3605 C CA . LYS A 1 429 ? 88.276 13.077 -115.919 1.00 85.38 429 LYS A CA 1
ATOM 3606 C C . LYS A 1 429 ? 89.791 13.099 -116.108 1.00 85.38 429 LYS A C 1
ATOM 3608 O O . LYS A 1 429 ? 90.266 13.440 -117.185 1.00 85.38 429 LYS A O 1
ATOM 3613 N N . ASP A 1 430 ? 90.540 12.694 -115.091 1.00 83.69 430 ASP A N 1
ATOM 3614 C CA . ASP A 1 430 ? 91.992 12.550 -115.138 1.00 83.69 430 ASP A CA 1
ATOM 3615 C C . ASP A 1 430 ? 92.429 11.482 -116.148 1.00 83.69 430 ASP A C 1
ATOM 3617 O O . ASP A 1 430 ? 93.433 11.654 -116.834 1.00 83.69 430 ASP A O 1
ATOM 3621 N N . ALA A 1 431 ? 91.700 10.367 -116.236 1.00 78.19 431 ALA A N 1
ATOM 3622 C CA . ALA A 1 431 ? 91.949 9.297 -117.194 1.00 78.19 431 ALA A CA 1
ATOM 3623 C C . ALA A 1 431 ? 91.577 9.721 -118.619 1.00 78.19 431 ALA A C 1
ATOM 3625 O O . ALA A 1 431 ? 92.336 9.426 -119.534 1.00 78.19 431 ALA A O 1
ATOM 3626 N N . LEU A 1 432 ? 90.479 10.458 -118.806 1.00 80.81 432 LEU A N 1
ATOM 3627 C CA . LEU A 1 432 ? 90.087 11.060 -120.081 1.00 80.81 432 LEU A CA 1
ATOM 3628 C C . LEU A 1 432 ? 91.126 12.086 -120.541 1.00 80.81 432 LEU A C 1
ATOM 3630 O O . LEU A 1 432 ? 91.619 11.960 -121.653 1.00 80.81 432 LEU A O 1
ATOM 3634 N N . GLY A 1 433 ? 91.569 13.001 -119.674 1.00 78.94 433 GLY A N 1
ATOM 3635 C CA . GLY A 1 433 ? 92.653 13.940 -119.986 1.00 78.94 433 GLY A CA 1
ATOM 3636 C C . GLY A 1 433 ? 93.991 13.241 -120.268 1.00 78.94 433 GLY A C 1
ATOM 3637 O O . GLY A 1 433 ? 94.736 13.654 -121.154 1.00 78.94 433 GLY A O 1
ATOM 3638 N N . LYS A 1 434 ? 94.287 12.123 -119.588 1.00 80.31 434 LYS A N 1
ATOM 3639 C CA . LYS A 1 434 ? 95.433 11.253 -119.922 1.00 80.31 434 LYS A CA 1
ATOM 3640 C C . LYS A 1 434 ? 95.230 10.508 -121.245 1.00 80.31 434 LYS A C 1
ATOM 3642 O O . LYS A 1 434 ? 96.216 10.287 -121.936 1.00 80.31 434 LYS A O 1
ATOM 3647 N N . TYR A 1 435 ? 94.000 10.163 -121.629 1.00 73.88 435 TYR A N 1
ATOM 3648 C CA . TYR A 1 435 ? 93.664 9.581 -122.934 1.00 73.88 435 TYR A CA 1
ATOM 3649 C C . TYR A 1 435 ? 93.731 10.611 -124.066 1.00 73.88 435 TYR A C 1
ATOM 3651 O O . TYR A 1 435 ? 94.219 10.274 -125.137 1.00 73.88 435 TYR A O 1
ATOM 3659 N N . GLU A 1 436 ? 93.328 11.862 -123.840 1.00 72.94 436 GLU A N 1
ATOM 3660 C CA . GLU A 1 436 ? 93.537 12.983 -124.766 1.00 72.94 436 GLU A CA 1
ATOM 3661 C C . GLU A 1 436 ? 95.039 13.244 -124.945 1.00 72.94 436 GLU A C 1
ATOM 3663 O O . GLU A 1 436 ? 95.545 13.233 -126.067 1.00 72.94 436 GLU A O 1
ATOM 3668 N N . HIS A 1 437 ? 95.792 13.339 -123.846 1.00 73.75 437 HIS A N 1
ATOM 3669 C CA . HIS A 1 437 ? 97.247 13.499 -123.887 1.00 73.75 437 HIS A CA 1
ATOM 3670 C C . HIS A 1 437 ? 97.961 12.268 -124.493 1.00 73.75 437 HIS A C 1
ATOM 3672 O O . HIS A 1 437 ? 99.001 12.417 -125.140 1.00 73.75 437 HIS A O 1
ATOM 3678 N N . LEU A 1 438 ? 97.415 11.053 -124.348 1.00 65.06 438 LEU A N 1
ATOM 3679 C CA . LEU A 1 438 ? 97.897 9.851 -125.039 1.00 65.06 438 LEU A CA 1
ATOM 3680 C C . LEU A 1 438 ? 97.486 9.816 -126.511 1.00 65.06 438 LEU A C 1
ATOM 3682 O O . LEU A 1 438 ? 98.272 9.333 -127.312 1.00 65.06 438 LEU A O 1
ATOM 3686 N N . LEU A 1 439 ? 96.341 10.369 -126.912 1.00 62.72 439 LEU A N 1
ATOM 3687 C CA . LEU A 1 439 ? 96.006 10.577 -128.323 1.00 62.72 439 LEU A CA 1
ATOM 3688 C C . LEU A 1 439 ? 96.985 11.574 -128.960 1.00 62.72 439 LEU A C 1
ATOM 3690 O O . LEU A 1 439 ? 97.471 11.327 -130.063 1.00 62.72 439 LEU A O 1
ATOM 3694 N N . GLU A 1 440 ? 97.380 12.638 -128.256 1.00 61.34 440 GLU A N 1
ATOM 3695 C CA . GLU A 1 440 ? 98.462 13.531 -128.700 1.00 61.34 440 GLU A CA 1
ATOM 3696 C C . GLU A 1 440 ? 99.843 12.848 -128.759 1.00 61.34 440 GLU A C 1
ATOM 3698 O O . GLU A 1 440 ? 100.688 13.243 -129.567 1.00 61.34 440 GLU A O 1
ATOM 3703 N N . HIS A 1 441 ? 100.097 11.833 -127.922 1.00 55.62 441 HIS A N 1
ATOM 3704 C CA . HIS A 1 441 ? 101.392 11.139 -127.849 1.00 55.62 441 HIS A CA 1
ATOM 3705 C C . HIS A 1 441 ? 101.497 9.932 -128.800 1.00 55.62 441 HIS A C 1
ATOM 3707 O O . HIS A 1 441 ? 102.552 9.691 -129.384 1.00 55.62 441 HIS A O 1
ATOM 3713 N N . ILE A 1 442 ? 100.401 9.205 -129.025 1.00 50.59 442 ILE A N 1
ATOM 3714 C CA . ILE A 1 442 ? 100.290 8.104 -129.996 1.00 50.59 442 ILE A CA 1
ATOM 3715 C C . ILE A 1 442 ? 100.320 8.660 -131.428 1.00 50.59 442 ILE A C 1
ATOM 3717 O O . ILE A 1 442 ? 100.929 8.051 -132.302 1.00 50.59 442 ILE A O 1
ATOM 3721 N N . ASN A 1 443 ? 99.806 9.878 -131.650 1.00 52.19 443 ASN A N 1
ATOM 3722 C CA . ASN A 1 443 ? 100.050 10.644 -132.880 1.00 52.19 443 ASN A CA 1
ATOM 3723 C C . ASN A 1 443 ? 101.518 11.110 -133.055 1.00 52.19 443 ASN A C 1
ATOM 3725 O O . ASN A 1 443 ? 101.841 11.698 -134.086 1.00 52.19 443 ASN A O 1
ATOM 3729 N N . LYS A 1 444 ? 102.413 10.878 -132.079 1.00 46.28 444 LYS A N 1
ATOM 3730 C CA . LYS A 1 444 ? 103.840 11.258 -132.139 1.00 46.28 444 LYS A CA 1
ATOM 3731 C C . LYS A 1 444 ? 104.820 10.080 -132.134 1.00 46.28 444 LYS A C 1
ATOM 3733 O O . LYS A 1 444 ? 105.867 10.204 -132.764 1.00 46.28 444 LYS A O 1
ATOM 3738 N N . CYS A 1 445 ? 104.513 8.964 -131.467 1.00 36.12 445 CYS A N 1
ATOM 3739 C CA . CYS A 1 445 ? 105.470 7.868 -131.253 1.00 36.12 445 CYS A CA 1
ATOM 3740 C C . CYS A 1 445 ? 104.875 6.471 -131.525 1.00 36.12 445 CYS A C 1
ATOM 3742 O O . CYS A 1 445 ? 104.262 5.863 -130.649 1.00 36.12 445 CYS A O 1
ATOM 3744 N N . LEU A 1 446 ? 105.149 5.921 -132.713 1.00 31.88 446 LEU A N 1
ATOM 3745 C CA . LEU A 1 446 ? 104.943 4.508 -133.061 1.00 31.88 446 LEU A CA 1
ATOM 3746 C C . LEU A 1 446 ? 106.300 3.802 -133.224 1.00 31.88 446 LEU A C 1
ATOM 3748 O O . LEU A 1 446 ? 106.981 4.105 -134.195 1.00 31.88 446 LEU A O 1
ATOM 3752 N N . THR A 1 447 ? 106.641 2.843 -132.345 1.00 34.12 447 THR A N 1
ATOM 3753 C CA . THR A 1 447 ? 107.473 1.639 -132.642 1.00 34.12 447 THR A CA 1
ATOM 3754 C C . THR A 1 447 ? 107.627 0.712 -131.418 1.00 34.12 447 THR A C 1
ATOM 3756 O O . THR A 1 447 ? 108.559 0.878 -130.644 1.00 34.12 447 THR A O 1
ATOM 3759 N N . MET A 1 448 ? 106.715 -0.264 -131.312 1.00 26.91 448 MET A N 1
ATOM 3760 C CA . MET A 1 448 ? 106.887 -1.709 -131.008 1.00 26.91 448 MET A CA 1
ATOM 3761 C C . MET A 1 448 ? 107.723 -2.247 -129.795 1.00 26.91 448 MET A C 1
ATOM 3763 O O . MET A 1 448 ? 108.591 -1.557 -129.274 1.00 26.91 448 MET A O 1
ATOM 3767 N N . PRO A 1 449 ? 107.441 -3.487 -129.304 1.00 55.62 449 PRO A N 1
ATOM 3768 C CA . PRO A 1 449 ? 107.663 -3.877 -127.893 1.00 55.62 449 PRO A CA 1
ATOM 3769 C C . PRO A 1 449 ? 108.433 -5.209 -127.675 1.00 55.62 449 PRO A C 1
ATOM 3771 O O . PRO A 1 449 ? 108.810 -5.848 -128.651 1.00 55.62 449 PRO A O 1
ATOM 3774 N N . GLU A 1 450 ? 108.580 -5.667 -126.411 1.00 27.98 450 GLU A N 1
ATOM 3775 C CA . GLU A 1 450 ? 108.172 -7.022 -125.928 1.00 27.98 450 GLU A CA 1
ATOM 3776 C C . GLU A 1 450 ? 108.503 -7.308 -124.428 1.00 27.98 450 GLU A C 1
ATOM 3778 O O . GLU A 1 450 ? 109.157 -6.501 -123.770 1.00 27.98 450 GLU A O 1
ATOM 3783 N N . ALA A 1 451 ? 108.081 -8.496 -123.938 1.00 28.78 451 ALA A N 1
ATOM 3784 C CA . ALA A 1 451 ? 108.523 -9.252 -122.736 1.00 28.78 451 ALA A CA 1
ATOM 3785 C C . ALA A 1 451 ? 107.690 -9.218 -121.415 1.00 28.78 451 ALA A C 1
ATOM 3787 O O . ALA A 1 451 ? 106.805 -8.394 -121.210 1.00 28.78 451 ALA A O 1
ATOM 3788 N N . ILE A 1 452 ? 107.934 -10.232 -120.559 1.00 33.28 452 ILE A N 1
ATOM 3789 C CA . ILE A 1 452 ? 107.078 -10.786 -119.471 1.00 33.28 452 ILE A CA 1
ATOM 3790 C C . ILE A 1 452 ? 107.966 -11.215 -118.268 1.00 33.28 452 ILE A C 1
ATOM 3792 O O . ILE A 1 452 ? 109.069 -11.678 -118.561 1.00 33.28 452 ILE A O 1
ATOM 3796 N N . LYS A 1 453 ? 107.504 -11.165 -116.982 1.00 27.56 453 LYS A N 1
ATOM 3797 C CA . LYS A 1 453 ? 107.687 -12.228 -115.921 1.00 27.56 453 LYS A CA 1
ATOM 3798 C C . LYS A 1 453 ? 107.335 -11.902 -114.433 1.00 27.56 453 LYS A C 1
ATOM 3800 O O . LYS A 1 453 ? 107.696 -10.859 -113.912 1.00 27.56 453 LYS A O 1
ATOM 3805 N N . ASP A 1 454 ? 106.723 -12.910 -113.785 1.00 30.27 454 ASP A N 1
ATOM 3806 C CA . ASP A 1 454 ? 106.940 -13.587 -112.468 1.00 30.27 454 ASP A CA 1
ATOM 3807 C C . ASP A 1 454 ? 107.095 -12.914 -111.063 1.00 30.27 454 ASP A C 1
ATOM 3809 O O . ASP A 1 454 ? 107.994 -12.116 -110.819 1.00 30.27 454 ASP A O 1
ATOM 3813 N N . SER A 1 455 ? 106.428 -13.559 -110.071 1.00 29.45 455 SER A N 1
ATOM 3814 C CA . SER A 1 455 ? 106.820 -13.786 -108.636 1.00 29.45 455 SER A CA 1
ATOM 3815 C C . SER A 1 455 ? 106.596 -12.668 -107.571 1.00 29.45 455 SER A C 1
ATOM 3817 O O . SER A 1 455 ? 106.278 -11.548 -107.948 1.00 29.45 455 SER A O 1
ATOM 3819 N N . LEU A 1 456 ? 106.647 -12.869 -106.226 1.00 23.02 456 LEU A N 1
ATOM 3820 C CA . LEU A 1 456 ? 107.125 -13.975 -105.337 1.00 23.02 456 LEU A CA 1
ATOM 3821 C C . LEU A 1 456 ? 106.295 -14.109 -103.994 1.00 23.02 456 LEU A C 1
ATOM 3823 O O . LEU A 1 456 ? 105.096 -13.859 -104.004 1.00 23.02 456 LEU A O 1
ATOM 3827 N N . PHE A 1 457 ? 106.891 -14.553 -102.863 1.00 28.89 457 PHE A N 1
ATOM 3828 C CA . PHE A 1 457 ? 106.290 -15.117 -101.611 1.00 28.89 457 PHE A CA 1
ATOM 3829 C C . PHE A 1 457 ? 107.002 -14.584 -100.311 1.00 28.89 457 PHE A C 1
ATOM 3831 O O . PHE A 1 457 ? 107.938 -13.803 -100.445 1.00 28.89 457 PHE A O 1
ATOM 3838 N N . VAL A 1 458 ? 106.667 -15.120 -99.104 1.00 28.14 458 VAL A N 1
ATOM 3839 C CA . VAL A 1 458 ? 107.412 -15.108 -97.781 1.00 28.14 458 VAL A CA 1
ATOM 3840 C C . VAL A 1 458 ? 107.101 -13.961 -96.754 1.00 28.14 458 VAL A C 1
ATOM 3842 O O . VAL A 1 458 ? 106.773 -12.870 -97.198 1.00 28.14 458 VAL A O 1
ATOM 3845 N N . VAL A 1 459 ? 107.291 -14.054 -95.403 1.00 28.78 459 VAL A N 1
ATOM 3846 C CA . VAL A 1 459 ? 106.746 -14.944 -94.311 1.00 28.78 459 VAL A CA 1
ATOM 3847 C C . VAL A 1 459 ? 107.101 -14.428 -92.862 1.00 28.78 459 VAL A C 1
ATOM 3849 O O . VAL A 1 459 ? 108.021 -13.631 -92.723 1.00 28.78 459 VAL A O 1
ATOM 3852 N N . ASP A 1 460 ? 106.427 -14.952 -91.811 1.00 27.30 460 ASP A N 1
ATOM 3853 C CA . ASP A 1 460 ? 106.747 -15.000 -90.337 1.00 27.30 460 ASP A CA 1
ATOM 3854 C C . ASP A 1 460 ? 106.515 -13.830 -89.311 1.00 27.30 460 ASP A C 1
ATOM 3856 O O . ASP A 1 460 ? 106.131 -12.717 -89.658 1.00 27.30 460 ASP A O 1
ATOM 3860 N N . GLN A 1 461 ? 106.658 -14.173 -88.006 1.00 34.34 461 GLN A N 1
ATOM 3861 C CA . GLN A 1 461 ? 106.439 -13.415 -86.732 1.00 34.34 461 GLN A CA 1
ATOM 3862 C C . GLN A 1 461 ? 107.697 -12.591 -86.252 1.00 34.34 461 GLN A C 1
ATOM 3864 O O . GLN A 1 461 ? 108.549 -12.358 -87.109 1.00 34.34 461 GLN A O 1
ATOM 3869 N N . PRO A 1 462 ? 107.966 -12.187 -84.954 1.00 45.53 462 PRO A N 1
ATOM 3870 C CA . PRO A 1 462 ? 107.190 -12.145 -83.670 1.00 45.53 462 PRO A CA 1
ATOM 3871 C C . PRO A 1 462 ? 107.409 -10.945 -82.665 1.00 45.53 462 PRO A C 1
ATOM 3873 O O . PRO A 1 462 ? 108.440 -10.283 -82.671 1.00 45.53 462 PRO A O 1
ATOM 3876 N N . GLY A 1 463 ? 106.545 -10.824 -81.627 1.00 32.44 463 GLY A N 1
ATOM 3877 C CA . GLY A 1 463 ? 106.991 -10.893 -80.201 1.00 32.44 463 GLY A CA 1
ATOM 3878 C C . GLY A 1 463 ? 106.976 -9.688 -79.200 1.00 32.44 463 GLY A C 1
ATOM 3879 O O . GLY A 1 463 ? 107.543 -8.640 -79.470 1.00 32.44 463 GLY A O 1
ATOM 3880 N N . GLN A 1 464 ? 106.542 -9.984 -77.944 1.00 33.88 464 GLN A N 1
ATOM 3881 C CA . GLN A 1 464 ? 107.002 -9.440 -76.615 1.00 33.88 464 GLN A CA 1
ATOM 3882 C C . GLN A 1 464 ? 106.577 -7.997 -76.192 1.00 33.88 464 GLN A C 1
ATOM 3884 O O . GLN A 1 464 ? 106.292 -7.192 -77.063 1.00 33.88 464 GLN A O 1
ATOM 3889 N N . ARG A 1 465 ? 106.480 -7.533 -74.913 1.00 33.16 465 ARG A N 1
ATOM 3890 C CA . ARG A 1 465 ? 106.612 -7.955 -73.459 1.00 33.16 465 ARG A CA 1
ATOM 3891 C C . ARG A 1 465 ? 105.985 -6.796 -72.596 1.00 33.16 465 ARG A C 1
ATOM 3893 O O . ARG A 1 465 ? 105.751 -5.753 -73.191 1.00 33.16 465 ARG A O 1
ATOM 3900 N N . LEU A 1 466 ? 105.767 -6.713 -71.262 1.00 31.44 466 LEU A N 1
ATOM 3901 C CA . LEU A 1 466 ? 105.554 -7.492 -69.990 1.00 31.44 466 LEU A CA 1
ATOM 3902 C C . LEU A 1 466 ? 104.908 -6.454 -68.980 1.00 31.44 466 LEU A C 1
ATOM 3904 O O . LEU A 1 466 ? 104.619 -5.351 -69.432 1.00 31.44 466 LEU A O 1
ATOM 3908 N N . TRP A 1 467 ? 104.596 -6.570 -67.671 1.00 31.89 467 TRP A N 1
ATOM 3909 C CA . TRP A 1 467 ? 104.866 -7.416 -66.469 1.00 31.89 467 TRP A CA 1
ATOM 3910 C C . TRP A 1 467 ? 103.516 -7.660 -65.696 1.00 31.89 467 TRP A C 1
ATOM 3912 O O . TRP A 1 467 ? 102.488 -7.606 -66.359 1.00 31.89 467 TRP A O 1
ATOM 3922 N N . GLY A 1 468 ? 103.327 -7.960 -64.387 1.00 27.05 468 GLY A N 1
ATOM 3923 C CA . GLY A 1 468 ? 104.143 -8.080 -63.147 1.00 27.05 468 GLY A CA 1
ATOM 3924 C C . GLY A 1 468 ? 103.273 -8.447 -61.904 1.00 27.05 468 GLY A C 1
ATOM 3925 O O . GLY A 1 468 ? 102.087 -8.714 -62.073 1.00 27.05 468 GLY A O 1
ATOM 3926 N N . GLY A 1 469 ? 103.812 -8.461 -60.665 1.00 28.11 469 GLY A N 1
ATOM 3927 C CA . GLY A 1 469 ? 103.041 -8.742 -59.419 1.00 28.11 469 GLY A CA 1
ATOM 3928 C C . GLY A 1 469 ? 103.883 -8.961 -58.133 1.00 28.11 469 GLY A C 1
ATOM 3929 O O . GLY A 1 469 ? 105.108 -8.886 -58.212 1.00 28.11 469 GLY A O 1
ATOM 3930 N N . ALA A 1 470 ? 103.254 -9.227 -56.964 1.00 27.33 470 ALA A N 1
ATOM 3931 C CA . ALA A 1 470 ? 103.915 -9.540 -55.665 1.00 27.33 470 ALA A CA 1
ATOM 3932 C C . ALA A 1 470 ? 102.982 -10.187 -54.585 1.00 27.33 470 ALA A C 1
ATOM 3934 O O . ALA A 1 470 ? 101.765 -10.178 -54.747 1.00 27.33 470 ALA A O 1
ATOM 3935 N N . LEU A 1 471 ? 103.568 -10.724 -53.490 1.00 36.34 471 LEU A N 1
ATOM 3936 C CA . LEU A 1 471 ? 102.994 -11.365 -52.261 1.00 36.34 471 LEU A CA 1
ATOM 3937 C C . LEU A 1 471 ? 104.033 -11.191 -51.081 1.00 36.34 471 LEU A C 1
ATOM 3939 O O . LEU A 1 471 ? 104.990 -10.457 -51.346 1.00 36.34 471 LEU A O 1
ATOM 3943 N N . PRO A 1 472 ? 104.017 -11.831 -49.860 1.00 47.47 472 PRO A N 1
ATOM 3944 C CA . PRO A 1 472 ? 103.077 -12.792 -49.216 1.00 47.47 472 PRO A CA 1
ATOM 3945 C C . PRO A 1 472 ? 102.879 -12.703 -47.643 1.00 47.47 472 PRO A C 1
ATOM 3947 O O . PRO A 1 472 ? 103.509 -11.890 -46.976 1.00 47.47 472 PRO A O 1
ATOM 3950 N N . ARG A 1 473 ? 102.142 -13.685 -47.061 1.00 26.33 473 ARG A N 1
ATOM 3951 C CA . ARG A 1 473 ? 102.222 -14.294 -45.682 1.00 26.33 473 ARG A CA 1
ATOM 3952 C C . ARG A 1 473 ? 101.608 -13.645 -44.402 1.00 26.33 473 ARG A C 1
ATOM 3954 O O . ARG A 1 473 ? 101.270 -12.470 -44.361 1.00 26.33 473 ARG A O 1
ATOM 3961 N N . GLU A 1 474 ? 101.418 -14.515 -43.387 1.00 30.91 474 GLU A N 1
ATOM 3962 C CA . GLU A 1 474 ? 100.679 -14.405 -42.091 1.00 30.91 474 GLU A CA 1
ATOM 3963 C C . GLU A 1 474 ? 101.651 -14.349 -40.843 1.00 30.91 474 GLU A C 1
ATOM 3965 O O . GLU A 1 474 ? 102.757 -13.864 -41.096 1.00 30.91 474 GLU A O 1
ATOM 3970 N N . PRO A 1 475 ? 101.409 -14.786 -39.548 1.00 47.19 475 PRO A N 1
ATOM 3971 C CA . PRO A 1 475 ? 100.325 -15.609 -38.921 1.00 47.19 475 PRO A CA 1
ATOM 3972 C C . PRO A 1 475 ? 99.841 -15.313 -37.447 1.00 47.19 475 PRO A C 1
ATOM 3974 O O . PRO A 1 475 ? 100.498 -14.626 -36.670 1.00 47.19 475 PRO A O 1
ATOM 3977 N N . THR A 1 476 ? 98.783 -16.028 -36.991 1.00 30.00 476 THR A N 1
ATOM 3978 C CA . THR A 1 476 ? 98.315 -16.232 -35.568 1.00 30.00 476 THR A CA 1
ATOM 3979 C C . THR A 1 476 ? 97.937 -14.971 -34.737 1.00 30.00 476 THR A C 1
ATOM 3981 O O . THR A 1 476 ? 97.966 -13.881 -35.288 1.00 30.00 476 THR A O 1
ATOM 3984 N N . VAL A 1 477 ? 97.456 -14.970 -33.468 1.00 29.31 477 VAL A N 1
ATOM 3985 C CA . VAL A 1 477 ? 97.253 -15.919 -32.319 1.00 29.31 477 VAL A CA 1
ATOM 3986 C C . VAL A 1 477 ? 95.902 -15.546 -31.629 1.00 29.31 477 VAL A C 1
ATOM 3988 O O . VAL A 1 477 ? 95.509 -14.391 -31.731 1.00 29.31 477 VAL A O 1
ATOM 3991 N N . GLY A 1 478 ? 95.126 -16.362 -30.888 1.00 26.80 478 GLY A N 1
ATOM 3992 C CA . GLY A 1 478 ? 95.143 -17.803 -30.562 1.00 26.80 478 GLY A CA 1
ATOM 3993 C C . GLY A 1 478 ? 94.583 -18.122 -29.143 1.00 26.80 478 GLY A C 1
ATOM 3994 O O . GLY A 1 478 ? 94.733 -17.309 -28.241 1.00 26.80 478 GLY A O 1
ATOM 3995 N N . HIS A 1 479 ? 94.017 -19.332 -28.952 1.00 28.52 479 HIS A N 1
ATOM 3996 C CA . HIS A 1 479 ? 93.683 -20.023 -27.668 1.00 28.52 479 HIS A CA 1
ATOM 3997 C C . HIS A 1 479 ? 92.476 -19.538 -26.810 1.00 28.52 479 HIS A C 1
ATOM 3999 O O . HIS A 1 479 ? 92.225 -18.349 -26.692 1.00 28.52 479 HIS A O 1
ATOM 4005 N N . HIS A 1 480 ? 91.685 -20.403 -26.140 1.00 27.69 480 HIS A N 1
ATOM 4006 C CA . HIS A 1 480 ? 91.582 -21.883 -26.169 1.00 27.69 480 HIS A CA 1
ATOM 4007 C C . HIS A 1 480 ? 90.144 -22.375 -25.824 1.00 27.69 480 HIS A C 1
ATOM 4009 O O . HIS A 1 480 ? 89.233 -21.575 -25.629 1.00 27.69 480 HIS A O 1
ATOM 4015 N N . HIS A 1 481 ? 89.915 -23.697 -25.803 1.00 25.95 481 HIS A N 1
ATOM 4016 C CA . HIS A 1 481 ? 88.591 -24.339 -25.673 1.00 25.95 481 HIS A CA 1
ATOM 4017 C C . HIS A 1 481 ? 88.695 -25.687 -24.914 1.00 25.95 481 HIS A C 1
ATOM 4019 O O . HIS A 1 481 ? 89.814 -26.139 -24.685 1.00 25.95 481 HIS A O 1
ATOM 4025 N N . HIS A 1 482 ? 87.548 -26.357 -24.661 1.00 29.28 482 HIS A N 1
ATOM 4026 C CA . HIS A 1 482 ? 87.371 -27.741 -24.126 1.00 29.28 482 HIS A CA 1
ATOM 4027 C C . HIS A 1 482 ? 87.293 -27.899 -22.582 1.00 29.28 482 HIS A C 1
ATOM 4029 O O . HIS A 1 482 ? 87.965 -27.167 -21.871 1.00 29.28 482 HIS A O 1
ATOM 4035 N N . ARG A 1 483 ? 86.521 -28.845 -21.994 1.00 26.59 483 ARG A N 1
ATOM 4036 C CA . ARG A 1 483 ? 85.483 -29.796 -22.506 1.00 26.59 483 ARG A CA 1
ATOM 4037 C C . ARG A 1 483 ? 84.595 -30.351 -21.350 1.00 26.59 483 ARG A C 1
ATOM 4039 O O . ARG A 1 483 ? 85.087 -30.476 -20.241 1.00 26.59 483 ARG A O 1
ATOM 4046 N N . CYS A 1 484 ? 83.340 -30.714 -21.676 1.00 25.89 484 CYS A N 1
ATOM 4047 C CA . CYS A 1 484 ? 82.548 -31.934 -21.329 1.00 25.89 484 CYS A CA 1
ATOM 4048 C C . CYS A 1 484 ? 82.888 -32.800 -20.082 1.00 25.89 484 CYS A C 1
ATOM 4050 O O . CYS A 1 484 ? 84.059 -33.045 -19.836 1.00 25.89 484 CYS A O 1
ATOM 4052 N N . PHE A 1 485 ? 81.976 -33.479 -19.352 1.00 23.59 485 PHE A N 1
ATOM 4053 C CA . PHE A 1 485 ? 80.498 -33.715 -19.324 1.00 23.59 485 PHE A CA 1
ATOM 4054 C C . PHE A 1 485 ? 80.127 -34.106 -17.842 1.00 23.59 485 PHE A C 1
ATOM 4056 O O . PHE A 1 485 ? 81.040 -34.369 -17.069 1.00 23.59 485 PHE A O 1
ATOM 4063 N N . THR A 1 486 ? 78.887 -34.155 -17.309 1.00 23.56 486 THR A N 1
ATOM 4064 C CA . THR A 1 486 ? 77.735 -35.057 -17.605 1.00 23.56 486 THR A CA 1
ATOM 4065 C C . THR A 1 486 ? 76.457 -34.678 -16.793 1.00 23.56 486 THR A C 1
ATOM 4067 O O . THR A 1 486 ? 76.554 -34.039 -15.756 1.00 23.56 486 THR A O 1
ATOM 4070 N N . SER A 1 487 ? 75.280 -35.094 -17.298 1.00 24.81 487 SER A N 1
ATOM 4071 C CA . SER A 1 487 ? 74.001 -35.562 -16.674 1.00 24.81 487 SER A CA 1
ATOM 4072 C C . SER A 1 487 ? 73.679 -35.459 -15.152 1.00 24.81 487 SER A C 1
ATOM 4074 O O . SER A 1 487 ? 74.575 -35.618 -14.341 1.00 24.81 487 SER A O 1
ATOM 4076 N N . ARG A 1 488 ? 72.411 -35.458 -14.656 1.00 24.00 488 ARG A N 1
ATOM 4077 C CA . ARG A 1 488 ? 71.045 -35.072 -15.150 1.00 24.00 488 ARG A CA 1
ATOM 4078 C C . ARG A 1 488 ? 69.978 -35.259 -14.015 1.00 24.00 488 ARG A C 1
ATOM 4080 O O . ARG A 1 488 ? 70.059 -36.244 -13.299 1.00 24.00 488 ARG A O 1
ATOM 4087 N N . MET A 1 489 ? 68.901 -34.449 -14.016 1.00 23.69 489 MET A N 1
ATOM 4088 C CA . MET A 1 489 ? 67.569 -34.624 -13.349 1.00 23.69 489 MET A CA 1
ATOM 4089 C C . MET A 1 489 ? 67.380 -34.385 -11.826 1.00 23.69 489 MET A C 1
ATOM 4091 O O . MET A 1 489 ? 68.207 -34.766 -11.010 1.00 23.69 489 MET A O 1
ATOM 4095 N N . GLY A 1 490 ? 66.181 -33.866 -11.489 1.00 23.00 490 GLY A N 1
ATOM 4096 C CA . GLY A 1 490 ? 65.523 -33.885 -10.164 1.00 23.00 490 GLY A CA 1
ATOM 4097 C C . GLY A 1 490 ? 65.679 -32.619 -9.291 1.00 23.00 490 GLY A C 1
ATOM 4098 O O . GLY A 1 490 ? 66.733 -32.000 -9.325 1.00 23.00 490 GLY A O 1
ATOM 4099 N N . SER A 1 491 ? 64.738 -32.194 -8.429 1.00 23.88 491 SER A N 1
ATOM 4100 C CA . SER A 1 491 ? 63.254 -32.105 -8.506 1.00 23.88 491 SER A CA 1
ATOM 4101 C C . SER A 1 491 ? 62.677 -31.548 -7.183 1.00 23.88 491 SER A C 1
ATOM 4103 O O . SER A 1 491 ? 62.844 -32.193 -6.156 1.00 23.88 491 SER A O 1
ATOM 4105 N N . THR A 1 492 ? 61.903 -30.450 -7.241 1.00 25.64 492 THR A N 1
ATOM 4106 C CA . THR A 1 492 ? 60.844 -30.016 -6.279 1.00 25.64 492 THR A CA 1
ATOM 4107 C C . THR A 1 492 ? 61.111 -29.815 -4.763 1.00 25.64 492 THR A C 1
ATOM 4109 O O . THR A 1 492 ? 61.564 -30.708 -4.062 1.00 25.64 492 THR A O 1
ATOM 4112 N N . SER A 1 493 ? 60.533 -28.707 -4.261 1.00 25.25 493 SER A N 1
ATOM 4113 C CA . SER A 1 493 ? 59.837 -28.542 -2.957 1.00 25.25 493 SER A CA 1
ATOM 4114 C C . SER A 1 493 ? 60.542 -28.034 -1.680 1.00 25.25 493 SER A C 1
ATOM 4116 O O . SER A 1 493 ? 61.631 -28.447 -1.312 1.00 25.25 493 SER A O 1
ATOM 4118 N N . ALA A 1 494 ? 59.740 -27.234 -0.952 1.00 25.17 494 ALA A N 1
ATOM 4119 C CA . ALA A 1 494 ? 59.651 -27.057 0.509 1.00 25.17 494 ALA A CA 1
ATOM 4120 C C . ALA A 1 494 ? 60.683 -26.194 1.288 1.00 25.17 494 ALA A C 1
ATOM 4122 O O . ALA A 1 494 ? 61.779 -26.619 1.621 1.00 25.17 494 ALA A O 1
ATOM 4123 N N . THR A 1 495 ? 60.214 -25.002 1.693 1.00 25.89 495 THR A N 1
ATOM 4124 C CA . THR A 1 495 ? 60.286 -24.397 3.052 1.00 25.89 495 THR A CA 1
ATOM 4125 C C . THR A 1 495 ? 61.476 -24.691 3.991 1.00 25.89 495 THR A C 1
ATOM 4127 O O . THR A 1 495 ? 61.589 -25.809 4.484 1.00 25.89 495 THR A O 1
ATOM 4130 N N . MET A 1 496 ? 62.157 -23.640 4.490 1.00 24.05 496 MET A N 1
ATOM 4131 C CA . MET A 1 496 ? 61.955 -23.079 5.856 1.00 24.05 496 MET A CA 1
ATOM 4132 C C . MET A 1 496 ? 62.917 -21.907 6.214 1.00 24.05 496 MET A C 1
ATOM 4134 O O . MET A 1 496 ? 63.933 -21.720 5.562 1.00 24.05 496 MET A O 1
ATOM 4138 N N . PHE A 1 497 ? 62.527 -21.114 7.233 1.00 24.02 497 PHE A N 1
ATOM 4139 C CA . PHE A 1 497 ? 63.276 -20.180 8.123 1.00 24.02 497 PHE A CA 1
ATOM 4140 C C . PHE A 1 497 ? 64.642 -19.584 7.667 1.00 24.02 497 PHE A C 1
ATOM 4142 O O . PHE A 1 497 ? 65.598 -20.315 7.459 1.00 24.02 497 PHE A O 1
ATOM 4149 N N . ARG A 1 498 ? 64.814 -18.257 7.469 1.00 25.23 498 ARG A N 1
ATOM 4150 C CA . ARG A 1 498 ? 64.965 -17.128 8.453 1.00 25.23 498 ARG A CA 1
ATOM 4151 C C . ARG A 1 498 ? 66.175 -17.249 9.440 1.00 25.23 498 ARG A C 1
ATOM 4153 O O . ARG A 1 498 ? 66.567 -18.361 9.752 1.00 25.23 498 ARG A O 1
ATOM 4160 N N . PRO A 1 499 ? 66.790 -16.138 9.926 1.00 38.56 499 PRO A N 1
ATOM 4161 C CA . PRO A 1 499 ? 68.027 -15.595 9.329 1.00 38.56 499 PRO A CA 1
ATOM 4162 C C . PRO A 1 499 ? 69.160 -15.252 10.338 1.00 38.56 499 PRO A C 1
ATOM 4164 O O . PRO A 1 499 ? 68.946 -15.245 11.547 1.00 38.56 499 PRO A O 1
ATOM 4167 N N . ILE A 1 500 ? 70.334 -14.844 9.830 1.00 24.62 500 ILE A N 1
ATOM 4168 C CA . ILE A 1 500 ? 71.437 -14.171 10.564 1.00 24.62 500 ILE A CA 1
ATOM 4169 C C . ILE A 1 500 ? 71.943 -13.033 9.632 1.00 24.62 500 ILE A C 1
ATOM 4171 O O . ILE A 1 500 ? 72.106 -13.328 8.452 1.00 24.62 500 ILE A O 1
ATOM 4175 N N . LEU A 1 501 ? 72.028 -11.719 9.931 1.00 26.31 501 LEU A N 1
ATOM 4176 C CA . LEU A 1 501 ? 72.521 -10.852 11.042 1.00 26.31 501 LEU A CA 1
ATOM 4177 C C . LEU A 1 501 ? 73.886 -10.205 10.669 1.00 26.31 501 LEU A C 1
ATOM 4179 O O . LEU A 1 501 ? 74.572 -10.739 9.804 1.00 26.31 501 LEU A O 1
ATOM 4183 N N . CYS A 1 502 ? 74.242 -9.077 11.311 1.00 25.27 502 CYS A N 1
ATOM 4184 C CA . CYS A 1 502 ? 75.431 -8.212 11.087 1.00 25.27 502 CYS A CA 1
ATOM 4185 C C . CYS A 1 502 ? 75.376 -7.311 9.819 1.00 25.27 502 CYS A C 1
ATOM 4187 O O . CYS A 1 502 ? 74.798 -7.700 8.811 1.00 25.27 502 CYS A O 1
ATOM 4189 N N . ASP A 1 503 ? 75.916 -6.078 9.799 1.00 25.84 503 ASP A N 1
ATOM 4190 C CA . ASP A 1 503 ? 76.612 -5.298 10.852 1.00 25.84 503 ASP A CA 1
ATOM 4191 C C . ASP A 1 503 ? 76.583 -3.765 10.594 1.00 25.84 503 ASP A C 1
ATOM 4193 O O . ASP A 1 503 ? 76.243 -3.331 9.496 1.00 25.84 503 ASP A O 1
ATOM 4197 N N . GLY A 1 504 ? 77.013 -2.954 11.581 1.00 27.62 504 GLY A N 1
ATOM 4198 C CA . GLY A 1 504 ? 77.419 -1.539 11.395 1.00 27.62 504 GLY A CA 1
ATOM 4199 C C . GLY A 1 504 ? 76.579 -0.493 12.168 1.00 27.62 504 GLY A C 1
ATOM 4200 O O . GLY A 1 504 ? 75.516 -0.122 11.690 1.00 27.62 504 GLY A O 1
ATOM 4201 N N . VAL A 1 505 ? 76.876 -0.068 13.412 1.00 31.61 505 VAL A N 1
ATOM 4202 C CA . VAL A 1 505 ? 78.033 0.705 13.969 1.00 31.61 505 VAL A CA 1
ATOM 4203 C C . VAL A 1 505 ? 77.772 2.242 13.956 1.00 31.61 505 VAL A C 1
ATOM 4205 O O . VAL A 1 505 ? 77.119 2.725 13.037 1.00 31.61 505 VAL A O 1
ATOM 4208 N N . PRO A 1 506 ? 78.120 3.011 15.023 1.00 40.44 506 PRO A N 1
ATOM 4209 C CA . PRO A 1 506 ? 77.120 3.899 15.647 1.00 40.44 506 PRO A CA 1
ATOM 4210 C C . PRO A 1 506 ? 77.488 5.399 15.753 1.00 40.44 506 PRO A C 1
ATOM 4212 O O . PRO A 1 506 ? 78.579 5.829 15.393 1.00 40.44 506 PRO A O 1
ATOM 4215 N N . SER A 1 507 ? 76.600 6.179 16.389 1.00 26.19 507 SER A N 1
ATOM 4216 C CA . SER A 1 507 ? 76.921 7.453 17.060 1.00 26.19 507 SER A CA 1
ATOM 4217 C C . SER A 1 507 ? 76.170 7.558 18.400 1.00 26.19 507 SER A C 1
ATOM 4219 O O . SER A 1 507 ? 75.160 6.882 18.594 1.00 26.19 507 SER A O 1
ATOM 4221 N N . SER A 1 508 ? 76.681 8.339 19.360 1.00 26.66 508 SER A N 1
ATOM 4222 C CA . SER A 1 508 ? 76.357 8.185 20.789 1.00 26.66 508 SER A CA 1
ATOM 4223 C C . SER A 1 508 ? 75.799 9.434 21.481 1.00 26.66 508 SER A C 1
ATOM 4225 O O . SER A 1 508 ? 76.489 10.446 21.560 1.00 26.66 508 SER A O 1
ATOM 4227 N N . HIS A 1 509 ? 74.655 9.297 22.160 1.00 27.44 509 HIS A N 1
ATOM 4228 C CA . HIS A 1 509 ? 74.277 10.123 23.317 1.00 27.44 509 HIS A CA 1
ATOM 4229 C C . HIS A 1 509 ? 73.580 9.261 24.391 1.00 27.44 509 HIS A C 1
ATOM 4231 O O . HIS A 1 509 ? 72.890 8.298 24.067 1.00 27.44 509 HIS A O 1
ATOM 4237 N N . LYS A 1 510 ? 73.794 9.586 25.676 1.00 33.72 510 LYS A N 1
ATOM 4238 C CA . LYS A 1 510 ? 73.205 8.897 26.849 1.00 33.72 510 LYS A CA 1
ATOM 4239 C C . LYS A 1 510 ? 71.942 9.635 27.325 1.00 33.72 510 LYS A C 1
ATOM 4241 O O . LYS A 1 510 ? 71.925 10.863 27.269 1.00 33.72 510 LYS A O 1
ATOM 4246 N N . PRO A 1 511 ? 70.931 8.915 27.839 1.00 29.22 511 PRO A N 1
ATOM 4247 C CA . PRO A 1 511 ? 70.706 8.828 29.298 1.00 29.22 511 PRO A CA 1
ATOM 4248 C C . PRO A 1 511 ? 70.840 7.365 29.783 1.00 29.22 511 PRO A C 1
ATOM 4250 O O . PRO A 1 511 ? 70.689 6.442 28.994 1.00 29.22 511 PRO A O 1
ATOM 4253 N N . ILE A 1 512 ? 71.323 7.037 30.989 1.00 24.81 512 ILE A N 1
ATOM 4254 C CA . ILE A 1 512 ? 70.826 7.333 32.354 1.00 24.81 512 ILE A CA 1
ATOM 4255 C C . ILE A 1 512 ? 69.505 6.606 32.676 1.00 24.81 512 ILE A C 1
ATOM 4257 O O . ILE A 1 512 ? 68.550 6.634 31.910 1.00 24.81 512 ILE A O 1
ATOM 4261 N N . ARG A 1 513 ? 69.509 5.908 33.822 1.00 29.23 513 ARG A N 1
ATOM 4262 C CA . ARG A 1 513 ? 68.469 4.986 34.304 1.00 29.23 513 ARG A CA 1
ATOM 4263 C C . ARG A 1 513 ? 67.219 5.713 34.813 1.00 29.23 513 ARG A C 1
ATOM 4265 O O . ARG A 1 513 ? 67.352 6.578 35.672 1.00 29.23 513 ARG A O 1
ATOM 4272 N N . THR A 1 514 ? 66.053 5.154 34.509 1.00 28.28 514 THR A N 1
ATOM 4273 C CA . THR A 1 514 ? 65.060 4.760 35.527 1.00 28.28 514 THR A CA 1
ATOM 4274 C C . THR A 1 514 ? 64.543 3.356 35.189 1.00 28.28 514 THR A C 1
ATOM 4276 O O . THR A 1 514 ? 64.628 2.918 34.043 1.00 28.28 514 THR A O 1
ATOM 4279 N N . ALA A 1 515 ? 64.088 2.616 36.199 1.00 31.58 515 ALA A N 1
ATOM 4280 C CA . ALA A 1 515 ? 63.531 1.267 36.077 1.00 31.58 515 ALA A CA 1
ATOM 4281 C C . ALA A 1 515 ? 62.264 1.155 36.951 1.00 31.58 515 ALA A C 1
ATOM 4283 O O . ALA A 1 515 ? 61.895 2.129 37.605 1.00 31.58 515 ALA A O 1
ATOM 4284 N N . SER A 1 516 ? 61.621 -0.020 36.951 1.00 34.00 516 SER A N 1
ATOM 4285 C CA . SER A 1 516 ? 60.597 -0.440 37.931 1.00 34.00 516 SER A CA 1
ATOM 4286 C C . SER A 1 516 ? 59.431 0.539 38.173 1.00 34.00 516 SER A C 1
ATOM 4288 O O . SER A 1 516 ? 59.247 1.052 39.274 1.00 34.00 516 SER A O 1
ATOM 4290 N N . GLY A 1 517 ? 58.558 0.720 37.174 1.00 40.81 517 GLY A N 1
ATOM 4291 C CA . GLY A 1 517 ? 57.258 1.385 37.376 1.00 40.81 517 GLY A CA 1
ATOM 4292 C C . GLY A 1 517 ? 56.238 0.555 38.179 1.00 40.81 517 GLY A C 1
ATOM 4293 O O . GLY A 1 517 ? 55.295 1.108 38.739 1.00 40.81 517 GLY A O 1
ATOM 4294 N N . SER A 1 518 ? 56.425 -0.766 38.255 1.00 41.00 518 SER A N 1
ATOM 4295 C CA . SER A 1 518 ? 55.468 -1.729 38.820 1.00 41.00 518 SER A CA 1
ATOM 4296 C C . SER A 1 518 ? 55.665 -2.036 40.313 1.00 41.00 518 SER A C 1
ATOM 4298 O O . SER A 1 518 ? 54.688 -2.279 41.021 1.00 41.00 518 SER A O 1
ATOM 4300 N N . GLU A 1 519 ? 56.898 -1.996 40.828 1.00 43.00 519 GLU A N 1
ATOM 4301 C CA . GLU A 1 519 ? 57.201 -2.433 42.205 1.00 43.00 519 GLU A CA 1
ATOM 4302 C C . GLU A 1 519 ? 56.882 -1.376 43.280 1.00 43.00 519 GLU A C 1
ATOM 4304 O O . GLU A 1 519 ? 56.620 -1.719 44.434 1.00 43.00 519 GLU A O 1
ATOM 4309 N N . HIS A 1 520 ? 56.845 -0.087 42.925 1.00 48.56 520 HIS A N 1
ATOM 4310 C CA . HIS A 1 520 ? 56.710 1.004 43.902 1.00 48.56 520 HIS A CA 1
ATOM 4311 C C . HIS A 1 520 ? 55.269 1.313 44.355 1.00 48.56 520 HIS A C 1
ATOM 4313 O O . HIS A 1 520 ? 55.093 2.006 45.356 1.00 48.56 520 HIS A O 1
ATOM 4319 N N . LEU A 1 521 ? 54.236 0.789 43.680 1.00 50.97 521 LEU A N 1
ATOM 4320 C CA . LEU A 1 521 ? 52.827 1.012 44.055 1.00 50.97 521 LEU A CA 1
ATOM 4321 C C . LEU A 1 521 ? 52.282 -0.008 45.070 1.00 50.97 521 LEU A C 1
ATOM 4323 O O . LEU A 1 521 ? 51.396 0.325 45.859 1.00 50.97 521 LEU A O 1
ATOM 4327 N N . PHE A 1 522 ? 52.823 -1.230 45.101 1.00 50.16 522 PHE A N 1
ATOM 4328 C CA . PHE A 1 522 ? 52.365 -2.291 46.009 1.00 50.16 522 PHE A CA 1
ATOM 4329 C C . PHE A 1 522 ? 52.410 -1.926 47.511 1.00 50.16 522 PHE A C 1
ATOM 4331 O O . PHE A 1 522 ? 51.434 -2.227 48.202 1.00 50.16 522 PHE A O 1
ATOM 4338 N N . PRO A 1 523 ? 53.448 -1.241 48.042 1.00 51.38 523 PRO A N 1
ATOM 4339 C CA . PRO A 1 523 ? 53.501 -0.868 49.461 1.00 51.38 523 PRO A CA 1
ATOM 4340 C C . PRO A 1 523 ? 52.363 0.054 49.930 1.00 51.38 523 PRO A C 1
ATOM 4342 O O . PRO A 1 523 ? 52.028 0.064 51.113 1.00 51.38 523 PRO A O 1
ATOM 4345 N N . PHE A 1 524 ? 51.741 0.817 49.023 1.00 54.16 524 PHE A N 1
ATOM 4346 C CA . PHE A 1 524 ? 50.730 1.826 49.365 1.00 54.16 524 PHE A CA 1
ATOM 4347 C C . PHE A 1 524 ? 49.278 1.321 49.284 1.00 54.16 524 PHE A C 1
ATOM 4349 O O . PHE A 1 524 ? 48.354 2.076 49.595 1.00 54.16 524 PHE A O 1
ATOM 4356 N N . LEU A 1 525 ? 49.056 0.043 48.943 1.00 51.94 525 LEU A N 1
ATOM 4357 C CA . LEU A 1 525 ? 47.723 -0.567 48.786 1.00 51.94 525 LEU A CA 1
ATOM 4358 C C . LEU A 1 525 ? 46.784 -0.370 49.995 1.00 51.94 525 LEU A C 1
ATOM 4360 O O . LEU A 1 525 ? 45.576 -0.232 49.813 1.00 51.94 525 LEU A O 1
ATOM 4364 N N . LEU A 1 526 ? 47.318 -0.315 51.221 1.00 52.25 526 LEU A N 1
ATOM 4365 C CA . LEU A 1 526 ? 46.527 -0.084 52.442 1.00 52.25 526 LEU A CA 1
ATOM 4366 C C . LEU A 1 526 ? 46.209 1.399 52.717 1.00 52.25 526 LEU A C 1
ATOM 4368 O O . LEU A 1 526 ? 45.250 1.690 53.425 1.00 52.25 526 LEU A O 1
ATOM 4372 N N . LEU A 1 527 ? 46.983 2.336 52.162 1.00 53.69 527 LEU A N 1
ATOM 4373 C CA . LEU A 1 527 ? 46.818 3.787 52.360 1.00 53.69 527 LEU A CA 1
ATOM 4374 C C . LEU A 1 527 ? 45.900 4.435 51.312 1.00 53.69 527 LEU A C 1
ATOM 4376 O O . LEU A 1 527 ? 45.271 5.462 51.587 1.00 53.69 527 LEU A O 1
ATOM 4380 N N . ILE A 1 528 ? 45.850 3.833 50.123 1.00 59.38 528 ILE A N 1
ATOM 4381 C CA . ILE A 1 528 ? 45.170 4.330 48.917 1.00 59.38 528 ILE A CA 1
ATOM 4382 C C . ILE A 1 528 ? 43.723 3.823 48.789 1.00 59.38 528 ILE A C 1
ATOM 4384 O O . ILE A 1 528 ? 42.928 4.408 48.056 1.00 59.38 528 ILE A O 1
ATOM 4388 N N . ARG A 1 529 ? 43.365 2.760 49.518 1.00 50.25 529 ARG A N 1
ATOM 4389 C CA . ARG A 1 529 ? 42.036 2.141 49.475 1.00 50.25 529 ARG A CA 1
ATOM 4390 C C . ARG A 1 529 ? 40.911 3.174 49.661 1.00 50.25 529 ARG A C 1
ATOM 4392 O O . ARG A 1 529 ? 40.971 4.007 50.564 1.00 50.25 529 ARG A O 1
ATOM 4399 N N . ASP A 1 530 ? 39.909 3.083 48.787 1.00 48.81 530 ASP A N 1
ATOM 4400 C CA . ASP A 1 530 ? 38.684 3.893 48.757 1.00 48.81 530 ASP A CA 1
ATOM 4401 C C . ASP A 1 530 ? 38.907 5.423 48.613 1.00 48.81 530 ASP A C 1
ATOM 4403 O O . ASP A 1 530 ? 38.119 6.231 49.105 1.00 48.81 530 ASP A O 1
ATOM 4407 N N . LYS A 1 531 ? 39.974 5.841 47.905 1.00 51.62 531 LYS A N 1
ATOM 4408 C CA . LYS A 1 531 ? 40.294 7.251 47.585 1.00 51.62 531 LYS A CA 1
ATOM 4409 C C . LYS A 1 531 ? 40.581 7.452 46.093 1.00 51.62 531 LYS A C 1
ATOM 4411 O O . LYS A 1 531 ? 41.151 6.576 45.447 1.00 51.62 531 LYS A O 1
ATOM 4416 N N . MET A 1 532 ? 40.272 8.638 45.555 1.00 47.25 532 MET A N 1
ATOM 4417 C CA . MET A 1 532 ? 40.795 9.046 44.242 1.00 47.25 532 MET A CA 1
ATOM 4418 C C . MET A 1 532 ? 42.307 9.296 44.315 1.00 47.25 532 MET A C 1
ATOM 4420 O O . MET A 1 532 ? 42.792 9.937 45.247 1.00 47.25 532 MET A O 1
ATOM 4424 N N . VAL A 1 533 ? 43.038 8.821 43.304 1.00 55.56 533 VAL A N 1
ATOM 4425 C CA . VAL A 1 533 ? 44.495 8.971 43.183 1.00 55.56 533 VAL A CA 1
ATOM 4426 C C . VAL A 1 533 ? 44.822 9.780 41.937 1.00 55.56 533 VAL A C 1
ATOM 4428 O O . VAL A 1 533 ? 44.470 9.384 40.828 1.00 55.56 533 VAL A O 1
ATOM 4431 N N . GLN A 1 534 ? 45.549 10.881 42.108 1.00 56.41 534 GLN A N 1
ATOM 4432 C CA . GLN A 1 534 ? 46.150 11.615 41.000 1.00 56.41 534 GLN A CA 1
ATOM 4433 C C . GLN A 1 534 ? 47.595 11.140 40.813 1.00 56.41 534 GLN A C 1
ATOM 4435 O O . GLN A 1 534 ? 48.446 11.373 41.670 1.00 56.41 534 GLN A O 1
ATOM 4440 N N . ILE A 1 535 ? 47.877 10.465 39.697 1.00 62.25 535 ILE A N 1
ATOM 4441 C CA . ILE A 1 535 ? 49.241 10.050 39.347 1.00 62.25 535 ILE A CA 1
ATOM 4442 C C . ILE A 1 535 ? 49.967 11.255 38.744 1.00 62.25 535 ILE A C 1
ATOM 4444 O O . ILE A 1 535 ? 49.627 11.712 37.654 1.00 62.25 535 ILE A O 1
ATOM 4448 N N . LEU A 1 536 ? 50.969 11.767 39.457 1.00 59.31 536 LEU A N 1
ATOM 4449 C CA . LEU A 1 536 ? 51.862 12.816 38.969 1.00 59.31 536 LEU A CA 1
ATOM 4450 C C . LEU A 1 536 ? 53.113 12.167 38.365 1.00 59.31 536 LEU A C 1
ATOM 4452 O O . LEU A 1 536 ? 53.784 11.378 39.027 1.00 59.31 536 LEU A O 1
ATOM 4456 N N . THR A 1 537 ? 53.432 12.501 37.114 1.00 64.44 537 THR A N 1
ATOM 4457 C CA . THR A 1 537 ? 54.667 12.078 36.438 1.00 64.44 537 THR A CA 1
ATOM 4458 C C . THR A 1 537 ? 55.279 13.252 35.679 1.00 64.44 537 THR A C 1
ATOM 4460 O O . THR A 1 537 ? 54.576 14.073 35.095 1.00 64.44 537 THR A O 1
ATOM 4463 N N . ASP A 1 538 ? 56.603 13.323 35.717 1.00 59.34 538 ASP A N 1
ATOM 4464 C CA . ASP A 1 538 ? 57.468 14.250 34.988 1.00 59.34 538 ASP A CA 1
ATOM 4465 C C . ASP A 1 538 ? 57.640 13.865 33.506 1.00 59.34 538 ASP A C 1
ATOM 4467 O O . ASP A 1 538 ? 57.878 14.715 32.647 1.00 59.34 538 ASP A O 1
ATOM 4471 N N . SER A 1 539 ? 57.483 12.580 33.181 1.00 72.88 539 SER A N 1
ATOM 4472 C CA . SER A 1 539 ? 57.592 12.068 31.819 1.00 72.88 539 SER A CA 1
ATOM 4473 C C . SER A 1 539 ? 56.300 12.282 31.030 1.00 72.88 539 SER A C 1
ATOM 4475 O O . SER A 1 539 ? 55.328 11.533 31.155 1.00 72.88 539 SER A O 1
ATOM 4477 N N . VAL A 1 540 ? 56.322 13.262 30.120 1.00 69.56 540 VAL A N 1
ATOM 4478 C CA . VAL A 1 540 ? 55.230 13.530 29.162 1.00 69.56 540 VAL A CA 1
ATOM 4479 C C . VAL A 1 540 ? 54.882 12.286 28.330 1.00 69.56 540 VAL A C 1
ATOM 4481 O O . VAL A 1 540 ? 53.714 12.060 28.022 1.00 69.56 540 VAL A O 1
ATOM 4484 N N . ILE A 1 541 ? 55.868 11.436 28.014 1.00 66.00 541 ILE A N 1
ATOM 4485 C CA . ILE A 1 541 ? 55.655 10.172 27.289 1.00 66.00 541 ILE A CA 1
ATOM 4486 C C . ILE A 1 541 ? 54.908 9.159 28.171 1.00 66.00 541 ILE A C 1
ATOM 4488 O O . ILE A 1 541 ? 53.975 8.516 27.693 1.00 66.00 541 ILE A O 1
ATOM 4492 N N . CYS A 1 542 ? 55.260 9.052 29.458 1.00 67.81 542 CYS A N 1
ATOM 4493 C CA . CYS A 1 542 ? 54.547 8.201 30.416 1.00 67.81 542 CYS A CA 1
ATOM 4494 C C . CYS A 1 542 ? 53.088 8.656 30.575 1.00 67.81 542 CYS A C 1
ATOM 4496 O O . CYS A 1 542 ? 52.165 7.864 30.383 1.00 67.81 542 CYS A O 1
ATOM 4498 N N . MET A 1 543 ? 52.876 9.958 30.803 1.00 71.75 543 MET A N 1
ATOM 4499 C CA . MET A 1 543 ? 51.545 10.569 30.863 1.00 71.75 543 MET A CA 1
ATOM 4500 C C . MET A 1 543 ? 50.728 10.293 29.591 1.00 71.75 543 MET A C 1
ATOM 4502 O O . MET A 1 543 ? 49.544 9.973 29.679 1.00 71.75 543 MET A O 1
ATOM 4506 N N . PHE A 1 544 ? 51.344 10.372 28.407 1.00 71.00 544 PHE A N 1
ATOM 4507 C CA . PHE A 1 544 ? 50.667 10.101 27.138 1.00 71.00 544 PHE A CA 1
ATOM 4508 C C . PHE A 1 544 ? 50.253 8.628 26.996 1.00 71.00 544 PHE A C 1
ATOM 4510 O O . PHE A 1 544 ? 49.105 8.366 26.645 1.00 71.00 544 PHE A O 1
ATOM 4517 N N . TYR A 1 545 ? 51.142 7.673 27.302 1.00 70.44 545 TYR A N 1
ATOM 4518 C CA . TYR A 1 545 ? 50.826 6.237 27.234 1.00 70.44 545 TYR A CA 1
ATOM 4519 C C . TYR A 1 545 ? 49.770 5.823 28.270 1.00 70.44 545 TYR A C 1
ATOM 4521 O O . TYR A 1 545 ? 48.886 5.032 27.946 1.00 70.44 545 TYR A O 1
ATOM 4529 N N . ILE A 1 546 ? 49.800 6.387 29.484 1.00 69.69 546 ILE A N 1
ATOM 4530 C CA . ILE A 1 546 ? 48.757 6.155 30.496 1.00 69.69 546 ILE A CA 1
ATOM 4531 C C . ILE A 1 546 ? 47.418 6.724 30.006 1.00 69.69 546 ILE A C 1
ATOM 4533 O O . ILE A 1 546 ? 46.446 5.977 29.896 1.00 69.69 546 ILE A O 1
ATOM 4537 N N . ASN A 1 547 ? 47.368 8.008 29.633 1.00 70.19 547 ASN A N 1
ATOM 4538 C CA . ASN A 1 547 ? 46.122 8.681 29.246 1.00 70.19 547 ASN A CA 1
ATOM 4539 C C . ASN A 1 547 ? 45.515 8.156 27.932 1.00 70.19 547 ASN A C 1
ATOM 4541 O O . ASN A 1 547 ? 44.312 8.299 27.727 1.00 70.19 547 ASN A O 1
ATOM 4545 N N . ARG A 1 548 ? 46.315 7.552 27.041 1.00 67.38 548 ARG A N 1
ATOM 4546 C CA . ARG A 1 548 ? 45.844 6.927 25.788 1.00 67.38 548 ARG A CA 1
ATOM 4547 C C . ARG A 1 548 ? 45.734 5.401 25.834 1.00 67.38 548 ARG A C 1
ATOM 4549 O O . ARG A 1 548 ? 45.497 4.796 24.794 1.00 67.38 548 ARG A O 1
ATOM 4556 N N . GLN A 1 549 ? 45.866 4.789 27.015 1.00 65.62 549 GLN A N 1
ATOM 4557 C CA . GLN A 1 549 ? 45.737 3.335 27.213 1.00 65.62 549 GLN A CA 1
ATOM 4558 C C . GLN A 1 549 ? 46.726 2.504 26.364 1.00 65.62 549 GLN A C 1
ATOM 4560 O O . GLN A 1 549 ? 46.442 1.369 25.988 1.00 65.62 549 GLN A O 1
ATOM 4565 N N . GLY A 1 550 ? 47.899 3.071 26.065 1.00 68.06 550 GLY A N 1
ATOM 4566 C CA . GLY A 1 550 ? 48.913 2.503 25.176 1.00 68.06 550 GLY A CA 1
ATOM 4567 C C . GLY A 1 550 ? 49.430 3.500 24.133 1.00 68.06 550 GLY A C 1
ATOM 4568 O O . GLY A 1 550 ? 49.185 4.705 24.206 1.00 68.06 550 GLY A O 1
ATOM 4569 N N . GLY A 1 551 ? 50.171 2.992 23.145 1.00 67.88 551 GLY A N 1
ATOM 4570 C CA . GLY A 1 551 ? 50.727 3.801 22.060 1.00 67.88 551 GLY A CA 1
ATOM 4571 C C . GLY A 1 551 ? 51.474 2.972 21.012 1.00 67.88 551 GLY A C 1
ATOM 4572 O O . GLY A 1 551 ? 52.011 1.908 21.304 1.00 67.88 551 GLY A O 1
ATOM 4573 N N . ALA A 1 552 ? 51.506 3.468 19.772 1.00 52.38 552 ALA A N 1
ATOM 4574 C CA . ALA A 1 552 ? 51.929 2.695 18.598 1.00 52.38 552 ALA A CA 1
ATOM 4575 C C . ALA A 1 552 ? 53.452 2.646 18.336 1.00 52.38 552 ALA A C 1
ATOM 4577 O O . ALA A 1 552 ? 53.878 1.987 17.393 1.00 52.38 552 ALA A O 1
ATOM 4578 N N . GLN A 1 553 ? 54.276 3.356 19.117 1.00 53.69 553 GLN A N 1
ATOM 4579 C CA . GLN A 1 553 ? 55.713 3.530 18.826 1.00 53.69 553 GLN A CA 1
ATOM 4580 C C . GLN A 1 553 ? 56.656 2.691 19.701 1.00 53.69 553 GLN A C 1
ATOM 4582 O O . GLN A 1 553 ? 57.817 2.521 19.341 1.00 53.69 553 GLN A O 1
ATOM 4587 N N . SER A 1 554 ? 56.198 2.164 20.841 1.00 67.94 554 SER A N 1
ATOM 4588 C CA . SER A 1 554 ? 57.018 1.328 21.723 1.00 67.94 554 SER A CA 1
ATOM 4589 C C . SER A 1 554 ? 56.185 0.230 22.373 1.00 67.94 554 SER A C 1
ATOM 4591 O O . SER A 1 554 ? 55.315 0.491 23.205 1.00 67.94 554 SER A O 1
ATOM 4593 N N . HIS A 1 555 ? 56.476 -1.018 22.003 1.00 69.88 555 HIS A N 1
ATOM 4594 C CA . HIS A 1 555 ? 55.758 -2.186 22.506 1.00 69.88 555 HIS A CA 1
ATOM 4595 C C . HIS A 1 555 ? 55.952 -2.381 24.019 1.00 69.88 555 HIS A C 1
ATOM 4597 O O . HIS A 1 555 ? 54.983 -2.650 24.721 1.00 69.88 555 HIS A O 1
ATOM 4603 N N . SER A 1 556 ? 57.163 -2.163 24.547 1.00 68.44 556 SER A N 1
ATOM 4604 C CA . SER A 1 556 ? 57.446 -2.304 25.984 1.00 68.44 556 SER A CA 1
ATOM 4605 C C . SER A 1 556 ? 56.711 -1.267 26.838 1.00 68.44 556 SER A C 1
ATOM 4607 O O . SER A 1 556 ? 56.134 -1.623 27.861 1.00 68.44 556 SER A O 1
ATOM 4609 N N . LEU A 1 557 ? 56.646 -0.005 26.394 1.00 68.19 557 LEU A N 1
ATOM 4610 C CA . LEU A 1 557 ? 55.853 1.026 27.081 1.00 68.19 557 LEU A CA 1
ATOM 4611 C C . LEU A 1 557 ? 54.346 0.749 26.992 1.00 68.19 557 LEU A C 1
ATOM 4613 O O . LEU A 1 557 ? 53.611 1.062 27.924 1.00 68.19 557 LEU A O 1
ATOM 4617 N N . CYS A 1 558 ? 53.881 0.132 25.902 1.00 72.38 558 CYS A N 1
ATOM 4618 C CA . CYS A 1 558 ? 52.491 -0.296 25.774 1.00 72.38 558 CYS A CA 1
ATOM 4619 C C . CYS A 1 558 ? 52.151 -1.451 26.737 1.00 72.38 558 CYS A C 1
ATOM 4621 O O . CYS A 1 558 ? 51.083 -1.435 27.342 1.00 72.38 558 CYS A O 1
ATOM 4623 N N . VAL A 1 559 ? 53.066 -2.410 26.932 1.00 71.62 559 VAL A N 1
ATOM 4624 C CA . VAL A 1 559 ? 52.909 -3.514 27.897 1.00 71.62 559 VAL A CA 1
ATOM 4625 C C . VAL A 1 559 ? 52.875 -3.001 29.341 1.00 71.62 559 VAL A C 1
ATOM 4627 O O . VAL A 1 559 ? 51.973 -3.373 30.087 1.00 71.62 559 VAL A O 1
ATOM 4630 N N . GLU A 1 560 ? 53.767 -2.088 29.736 1.00 71.12 560 GLU A N 1
ATOM 4631 C CA . GLU A 1 560 ? 53.711 -1.519 31.094 1.00 71.12 560 GLU A CA 1
ATOM 4632 C C . GLU A 1 560 ? 52.475 -0.633 31.314 1.00 71.12 560 GLU A C 1
ATOM 4634 O O . GLU A 1 560 ? 51.858 -0.684 32.379 1.00 71.12 560 GLU A O 1
ATOM 4639 N N . ALA A 1 561 ? 52.031 0.114 30.294 1.00 71.44 561 ALA A N 1
ATOM 4640 C CA . ALA A 1 561 ? 50.750 0.818 30.354 1.00 71.44 561 ALA A CA 1
ATOM 4641 C C . ALA A 1 561 ? 49.574 -0.162 30.535 1.00 71.44 561 ALA A C 1
ATOM 4643 O O . ALA A 1 561 ? 48.684 0.102 31.344 1.00 71.44 561 ALA A O 1
ATOM 4644 N N . MET A 1 562 ? 49.586 -1.318 29.858 1.00 69.69 562 MET A N 1
ATOM 4645 C CA . MET A 1 562 ? 48.595 -2.381 30.070 1.00 69.69 562 MET A CA 1
ATOM 4646 C C . MET A 1 562 ? 48.652 -2.964 31.487 1.00 69.69 562 MET A C 1
ATOM 4648 O O . MET A 1 562 ? 47.591 -3.191 32.064 1.00 69.69 562 MET A O 1
ATOM 4652 N N . HIS A 1 563 ? 49.832 -3.167 32.084 1.00 69.56 563 HIS A N 1
ATOM 4653 C CA . HIS A 1 563 ? 49.943 -3.624 33.477 1.00 69.56 563 HIS A CA 1
ATOM 4654 C C . HIS A 1 563 ? 49.334 -2.618 34.463 1.00 69.56 563 HIS A C 1
ATOM 4656 O O . HIS A 1 563 ? 48.553 -3.010 35.335 1.00 69.56 563 HIS A O 1
ATOM 4662 N N . VAL A 1 564 ? 49.626 -1.322 34.298 1.00 68.69 564 VAL A N 1
ATOM 4663 C CA . VAL A 1 564 ? 49.021 -0.250 35.109 1.00 68.69 564 VAL A CA 1
ATOM 4664 C C . VAL A 1 564 ? 47.502 -0.232 34.924 1.00 68.69 564 VAL A C 1
ATOM 4666 O O . VAL A 1 564 ? 46.770 -0.221 35.912 1.00 68.69 564 VAL A O 1
ATOM 4669 N N . TRP A 1 565 ? 47.002 -0.316 33.688 1.00 67.56 565 TRP A N 1
ATOM 4670 C CA . TRP A 1 565 ? 45.560 -0.348 33.425 1.00 67.56 565 TRP A CA 1
ATOM 4671 C C . TRP A 1 565 ? 44.870 -1.610 33.955 1.00 67.56 565 TRP A C 1
ATOM 4673 O O . TRP A 1 565 ? 43.778 -1.497 34.504 1.00 67.56 565 TRP A O 1
ATOM 4683 N N . GLN A 1 566 ? 45.492 -2.790 33.894 1.00 66.25 566 GLN A N 1
ATOM 4684 C CA . GLN A 1 566 ? 44.955 -4.017 34.499 1.00 66.25 566 GLN A CA 1
ATOM 4685 C C . GLN A 1 566 ? 44.930 -3.944 36.033 1.00 66.25 566 GLN A C 1
ATOM 4687 O O . GLN A 1 566 ? 43.948 -4.362 36.652 1.00 66.25 566 GLN A O 1
ATOM 4692 N N . TRP A 1 567 ? 45.965 -3.371 36.658 1.00 67.25 567 TRP A N 1
ATOM 4693 C CA . TRP A 1 567 ? 45.982 -3.110 38.099 1.00 67.25 567 TRP A CA 1
ATOM 4694 C C . TRP A 1 567 ? 44.880 -2.118 38.496 1.00 67.25 567 TRP A C 1
ATOM 4696 O O . TRP A 1 567 ? 44.120 -2.396 39.428 1.00 67.25 567 TRP A O 1
ATOM 4706 N N . CYS A 1 568 ? 44.724 -1.023 37.745 1.00 62.25 568 CYS A N 1
ATOM 4707 C CA . CYS A 1 568 ? 43.642 -0.058 37.927 1.00 62.25 568 CYS A CA 1
ATOM 4708 C C . CYS A 1 568 ? 42.268 -0.707 37.735 1.00 62.25 568 CYS A C 1
ATOM 4710 O O . CYS A 1 568 ? 41.411 -0.531 38.588 1.00 62.25 568 CYS A O 1
ATOM 4712 N N . MET A 1 569 ? 42.044 -1.509 36.688 1.00 58.03 569 MET A N 1
ATOM 4713 C CA . MET A 1 569 ? 40.767 -2.201 36.464 1.00 58.03 569 MET A CA 1
ATOM 4714 C C . MET A 1 569 ? 40.432 -3.185 37.589 1.00 58.03 569 MET A C 1
ATOM 4716 O O . MET A 1 569 ? 39.279 -3.249 38.005 1.00 58.03 569 MET A O 1
ATOM 4720 N N . LYS A 1 570 ? 41.416 -3.916 38.128 1.00 61.06 570 LYS A N 1
ATOM 4721 C CA . LYS A 1 570 ? 41.194 -4.861 39.234 1.00 61.06 570 LYS A CA 1
ATOM 4722 C C . LYS A 1 570 ? 40.767 -4.162 40.531 1.00 61.06 570 LYS A C 1
ATOM 4724 O O . LYS A 1 570 ? 39.917 -4.688 41.245 1.00 61.06 570 LYS A O 1
ATOM 4729 N N . HIS A 1 571 ? 41.323 -2.987 40.827 1.00 57.62 571 HIS A N 1
ATOM 4730 C CA . HIS A 1 571 ? 40.974 -2.226 42.033 1.00 57.62 571 HIS A CA 1
ATOM 4731 C C . HIS A 1 571 ? 39.761 -1.314 41.821 1.00 57.62 571 HIS A C 1
ATOM 4733 O O . HIS A 1 571 ? 38.920 -1.233 42.714 1.00 57.62 571 HIS A O 1
ATOM 4739 N N . ASN A 1 572 ? 39.580 -0.745 40.624 1.00 56.62 572 ASN A N 1
ATOM 4740 C CA . ASN A 1 572 ? 38.326 -0.105 40.234 1.00 56.62 572 ASN A CA 1
ATOM 4741 C C . ASN A 1 572 ? 37.176 -1.103 40.277 1.00 56.62 572 ASN A C 1
ATOM 4743 O O . ASN A 1 572 ? 36.140 -0.734 40.785 1.00 56.62 572 ASN A O 1
ATOM 4747 N N . ALA A 1 573 ? 37.330 -2.369 39.877 1.00 51.75 573 ALA A N 1
ATOM 4748 C CA . ALA A 1 573 ? 36.258 -3.355 40.044 1.00 51.75 573 ALA A CA 1
ATOM 4749 C C . ALA A 1 573 ? 35.810 -3.498 41.515 1.00 51.75 573 ALA A C 1
ATOM 4751 O O . ALA A 1 573 ? 34.624 -3.690 41.775 1.00 51.75 573 ALA A O 1
ATOM 4752 N N . MET A 1 574 ? 36.719 -3.346 42.487 1.00 47.31 574 MET A N 1
ATOM 4753 C CA . MET A 1 574 ? 36.365 -3.333 43.913 1.00 47.31 574 MET A CA 1
ATOM 4754 C C . MET A 1 574 ? 35.754 -1.994 44.351 1.00 47.31 574 MET A C 1
ATOM 4756 O O . MET A 1 574 ? 34.721 -2.003 45.014 1.00 47.31 574 MET A O 1
ATOM 4760 N N . ALA A 1 575 ? 36.339 -0.858 43.959 1.00 47.47 575 ALA A N 1
ATOM 4761 C CA . ALA A 1 575 ? 35.823 0.475 44.287 1.00 47.47 575 ALA A CA 1
ATOM 4762 C C . ALA A 1 575 ? 34.450 0.751 43.643 1.00 47.47 575 ALA A C 1
ATOM 4764 O O . ALA A 1 575 ? 33.589 1.349 44.271 1.00 47.47 575 ALA A O 1
ATOM 4765 N N . ASP A 1 576 ? 34.229 0.248 42.431 1.00 44.31 576 ASP A N 1
ATOM 4766 C CA . ASP A 1 576 ? 32.987 0.284 41.657 1.00 44.31 576 ASP A CA 1
ATOM 4767 C C . ASP A 1 576 ? 31.962 -0.714 42.222 1.00 44.31 576 ASP A C 1
ATOM 4769 O O . ASP A 1 576 ? 30.785 -0.402 42.310 1.00 44.31 576 ASP A O 1
ATOM 4773 N N . THR A 1 577 ? 32.381 -1.874 42.746 1.00 45.16 577 THR A N 1
ATOM 4774 C CA . THR A 1 577 ? 31.479 -2.742 43.540 1.00 45.16 577 THR A CA 1
ATOM 4775 C C . THR A 1 577 ? 31.067 -2.084 44.867 1.00 45.16 577 THR A C 1
ATOM 4777 O O . THR A 1 577 ? 29.955 -2.306 45.345 1.00 45.16 577 THR A O 1
ATOM 4780 N N . LEU A 1 578 ? 31.936 -1.264 45.469 1.00 44.91 578 LEU A N 1
ATOM 4781 C CA . LEU A 1 578 ? 31.657 -0.555 46.723 1.00 44.91 578 LEU A CA 1
ATOM 4782 C C . LEU A 1 578 ? 30.859 0.744 46.517 1.00 44.91 578 LEU A C 1
ATOM 4784 O O . LEU A 1 578 ? 30.007 1.044 47.350 1.00 44.91 578 LEU A O 1
ATOM 4788 N N . SER A 1 579 ? 31.063 1.472 45.415 1.00 46.94 579 SER A N 1
ATOM 4789 C CA . SER A 1 579 ? 30.265 2.650 45.040 1.00 46.94 579 SER A CA 1
ATOM 4790 C C . SER A 1 579 ? 28.915 2.267 44.425 1.00 46.94 579 SER A C 1
ATOM 4792 O O . SER A 1 579 ? 27.924 2.946 44.674 1.00 46.94 579 SER A O 1
ATOM 4794 N N . ARG A 1 580 ? 28.819 1.114 43.743 1.00 39.88 580 ARG A N 1
ATOM 4795 C CA . ARG A 1 580 ? 27.545 0.468 43.370 1.00 39.88 580 ARG A CA 1
ATOM 4796 C C . ARG A 1 580 ? 26.838 -0.211 44.549 1.00 39.88 580 ARG A C 1
ATOM 4798 O O . ARG A 1 580 ? 25.882 -0.960 44.338 1.00 39.88 580 ARG A O 1
ATOM 4805 N N . LYS A 1 581 ? 27.188 0.136 45.794 1.00 39.50 581 LYS A N 1
ATOM 4806 C CA . LYS A 1 581 ? 26.166 0.251 46.842 1.00 39.50 581 LYS A CA 1
ATOM 4807 C C . LYS A 1 581 ? 25.222 1.405 46.491 1.00 39.50 581 LYS A C 1
ATOM 4809 O O . LYS A 1 581 ? 25.271 2.475 47.089 1.00 39.50 581 LYS A O 1
ATOM 4814 N N . PHE A 1 582 ? 24.331 1.144 45.537 1.00 38.44 582 PHE A N 1
ATOM 4815 C CA . PHE A 1 582 ? 23.120 1.927 45.357 1.00 38.44 582 PHE A CA 1
ATOM 4816 C C . PHE A 1 582 ? 22.282 1.804 46.635 1.00 38.44 582 PHE A C 1
ATOM 4818 O O . PHE A 1 582 ? 21.520 0.846 46.797 1.00 38.44 582 PHE A O 1
ATOM 4825 N N . TYR A 1 583 ? 22.425 2.778 47.538 1.00 43.59 583 TYR A N 1
ATOM 4826 C CA . TYR A 1 583 ? 21.333 3.155 48.432 1.00 43.59 583 TYR A CA 1
ATOM 4827 C C . TYR A 1 583 ? 20.103 3.362 47.552 1.00 43.59 583 TYR A C 1
ATOM 4829 O O . TYR A 1 583 ? 20.196 3.976 46.488 1.00 43.59 583 TYR A O 1
ATOM 4837 N N . GLN A 1 584 ? 18.961 2.786 47.917 1.00 43.28 584 GLN A N 1
ATOM 4838 C CA . GLN A 1 584 ? 17.811 2.844 47.020 1.00 43.28 584 GLN A CA 1
ATOM 4839 C C . GLN A 1 584 ? 17.235 4.267 47.070 1.00 43.28 584 GLN A C 1
ATOM 4841 O O . GLN A 1 584 ? 16.605 4.638 48.061 1.00 43.28 584 GLN A O 1
ATOM 4846 N N . ASP A 1 585 ? 17.432 5.052 45.996 1.00 52.84 585 ASP A N 1
ATOM 4847 C CA . ASP A 1 585 ? 17.127 6.503 45.866 1.00 52.84 585 ASP A CA 1
ATOM 4848 C C . ASP A 1 585 ? 15.672 6.917 46.194 1.00 52.84 585 ASP A C 1
ATOM 4850 O O . ASP A 1 585 ? 15.305 8.090 46.167 1.00 52.84 585 ASP A O 1
ATOM 4854 N N . HIS A 1 586 ? 14.821 5.934 46.476 1.00 55.75 586 HIS A N 1
ATOM 4855 C CA . HIS A 1 586 ? 13.373 6.026 46.584 1.00 55.75 586 HIS A CA 1
ATOM 4856 C C . HIS A 1 586 ? 12.864 5.757 48.017 1.00 55.75 586 HIS A C 1
ATOM 4858 O O . HIS A 1 586 ? 11.656 5.779 48.243 1.00 55.75 586 HIS A O 1
ATOM 4864 N N . LYS A 1 587 ? 13.755 5.504 48.992 1.00 64.81 587 LYS A N 1
ATOM 4865 C CA . LYS A 1 587 ? 13.413 5.185 50.397 1.00 64.81 587 LYS A CA 1
ATOM 4866 C C . LYS A 1 587 ? 13.711 6.325 51.368 1.00 64.81 587 LYS A C 1
ATOM 4868 O O . LYS A 1 587 ? 14.407 6.152 52.365 1.00 64.81 587 LYS A O 1
ATOM 4873 N N . TRP A 1 588 ? 13.158 7.488 51.057 1.00 77.56 588 TRP A N 1
ATOM 4874 C CA . TRP A 1 588 ? 13.138 8.628 51.965 1.00 77.56 588 TRP A CA 1
ATOM 4875 C C . TRP A 1 588 ? 12.103 8.410 53.073 1.00 77.56 588 TRP A C 1
ATOM 4877 O O . TRP A 1 588 ? 11.025 7.855 52.835 1.00 77.56 588 TRP A O 1
ATOM 4887 N N . GLU A 1 589 ? 12.426 8.849 54.284 1.00 81.69 589 GLU A N 1
ATOM 4888 C CA . GLU A 1 589 ? 11.589 8.664 55.464 1.00 81.69 589 GLU A CA 1
ATOM 4889 C C . GLU A 1 589 ? 11.719 9.859 56.423 1.00 81.69 589 GLU A C 1
ATOM 4891 O O . GLU A 1 589 ? 12.820 10.276 56.777 1.00 81.69 589 GLU A O 1
ATOM 4896 N N . LEU A 1 590 ? 10.586 10.411 56.871 1.00 85.62 590 LEU A N 1
ATOM 4897 C CA . LEU A 1 590 ? 10.570 11.437 57.920 1.00 85.62 590 LEU A CA 1
ATOM 4898 C C . LEU A 1 590 ? 10.733 10.822 59.313 1.00 85.62 590 LEU A C 1
ATOM 4900 O O . LEU A 1 590 ? 10.248 9.722 59.590 1.00 85.62 590 LEU A O 1
ATOM 4904 N N . ASN A 1 591 ? 11.355 11.577 60.216 1.00 86.81 591 ASN A N 1
ATOM 4905 C CA . ASN A 1 591 ? 11.528 11.218 61.620 1.00 86.81 591 ASN A CA 1
ATOM 4906 C C . ASN A 1 591 ? 10.184 10.854 62.292 1.00 86.81 591 ASN A C 1
ATOM 4908 O O . ASN A 1 591 ? 9.258 11.667 62.339 1.00 86.81 591 ASN A O 1
ATOM 4912 N N . THR A 1 592 ? 10.066 9.623 62.808 1.00 87.38 592 THR A N 1
ATOM 4913 C CA . THR A 1 592 ? 8.789 9.076 63.311 1.00 87.38 592 THR A CA 1
ATOM 4914 C C . THR A 1 592 ? 8.174 9.896 64.460 1.00 87.38 592 THR A C 1
ATOM 4916 O O . THR A 1 592 ? 6.998 10.234 64.345 1.00 87.38 592 THR A O 1
ATOM 4919 N N . PRO A 1 593 ? 8.911 10.283 65.524 1.00 88.12 593 PRO A N 1
ATOM 4920 C CA . PRO A 1 593 ? 8.439 11.264 66.505 1.00 88.12 593 PRO A CA 1
ATOM 4921 C C . PRO A 1 593 ? 7.816 12.531 65.896 1.00 88.12 593 PRO A C 1
ATOM 4923 O O . PRO A 1 593 ? 6.680 12.860 66.225 1.00 88.12 593 PRO A O 1
ATOM 4926 N N . VAL A 1 594 ? 8.511 13.192 64.960 1.00 88.75 594 VAL A N 1
ATOM 4927 C CA . VAL A 1 594 ? 8.059 14.469 64.372 1.00 88.75 594 VAL A CA 1
ATOM 4928 C C . VAL A 1 594 ? 6.730 14.308 63.629 1.00 88.75 594 VAL A C 1
ATOM 4930 O O . VAL A 1 594 ? 5.814 15.105 63.825 1.00 88.75 594 VAL A O 1
ATOM 4933 N N . ILE A 1 595 ? 6.583 13.266 62.803 1.00 89.88 595 ILE A N 1
ATOM 4934 C CA . ILE A 1 595 ? 5.333 13.060 62.055 1.00 89.88 595 ILE A CA 1
ATOM 4935 C C . ILE A 1 595 ? 4.177 12.582 62.954 1.00 89.88 595 ILE A C 1
ATOM 4937 O O . ILE A 1 595 ? 3.026 12.940 62.708 1.00 89.88 595 ILE A O 1
ATOM 4941 N N . LEU A 1 596 ? 4.459 11.858 64.044 1.00 90.25 596 LEU A N 1
ATOM 4942 C CA . LEU A 1 596 ? 3.439 11.496 65.036 1.00 90.25 596 LEU A CA 1
ATOM 4943 C C . LEU A 1 596 ? 2.869 12.723 65.767 1.00 90.25 596 LEU A C 1
ATOM 4945 O O . LEU A 1 596 ? 1.678 12.731 66.077 1.00 90.25 596 LEU A O 1
ATOM 4949 N N . ASP A 1 597 ? 3.664 13.770 65.998 1.00 89.94 597 ASP A N 1
ATOM 4950 C CA . ASP A 1 597 ? 3.166 15.032 66.561 1.00 89.94 597 ASP A CA 1
ATOM 4951 C C . ASP A 1 597 ? 2.303 15.827 65.565 1.00 89.94 597 ASP A C 1
ATOM 4953 O O . ASP A 1 597 ? 1.269 16.379 65.949 1.00 89.94 597 ASP A O 1
ATOM 4957 N N . VAL A 1 598 ? 2.615 15.775 64.265 1.00 90.06 598 VAL A N 1
ATOM 4958 C CA . VAL A 1 598 ? 1.723 16.296 63.210 1.00 90.06 598 VAL A CA 1
ATOM 4959 C C . VAL A 1 598 ? 0.400 15.513 63.163 1.00 90.06 598 VAL A C 1
ATOM 4961 O O . VAL A 1 598 ? -0.673 16.114 63.087 1.00 90.06 598 VAL A O 1
ATOM 4964 N N . PHE A 1 599 ? 0.432 14.181 63.281 1.00 92.69 599 PHE A N 1
ATOM 4965 C CA . PHE A 1 599 ? -0.783 13.348 63.319 1.00 92.69 599 PHE A CA 1
ATOM 4966 C C . PHE A 1 599 ? -1.620 13.560 64.593 1.00 92.69 599 PHE A C 1
ATOM 4968 O O . PHE A 1 599 ? -2.849 13.489 64.542 1.00 92.69 599 PHE A O 1
ATOM 4975 N N . ARG A 1 600 ? -0.991 13.890 65.730 1.00 91.44 600 ARG A N 1
ATOM 4976 C CA . ARG A 1 600 ? -1.700 14.345 66.942 1.00 91.44 600 ARG A CA 1
ATOM 4977 C C . ARG A 1 600 ? -2.426 15.675 66.711 1.00 91.44 600 ARG A C 1
ATOM 4979 O O . ARG A 1 600 ? -3.525 15.847 67.229 1.00 91.44 600 ARG A O 1
ATOM 4986 N N . MET A 1 601 ? -1.848 16.585 65.924 1.00 88.94 601 MET A N 1
ATOM 4987 C CA . MET A 1 601 ? -2.438 17.894 65.618 1.00 88.94 601 MET A CA 1
ATOM 4988 C C . MET A 1 601 ? -3.583 17.820 64.591 1.00 88.94 601 MET A C 1
ATOM 4990 O O . MET A 1 601 ? -4.597 18.497 64.756 1.00 88.94 601 MET A O 1
ATOM 4994 N N . TRP A 1 602 ? -3.439 17.010 63.537 1.00 90.00 602 TRP A N 1
ATOM 4995 C CA . TRP A 1 602 ? -4.344 17.004 62.372 1.00 90.00 602 TRP A CA 1
ATOM 4996 C C . TRP A 1 602 ? -5.141 15.705 62.163 1.00 90.00 602 TRP A C 1
ATOM 4998 O O . TRP A 1 602 ? -5.781 15.546 61.123 1.00 90.00 602 TRP A O 1
ATOM 5008 N N . GLN A 1 603 ? -5.187 14.843 63.185 1.00 89.69 603 GLN A N 1
ATOM 5009 C CA . GLN A 1 603 ? -5.763 13.488 63.187 1.00 89.69 603 GLN A CA 1
ATOM 5010 C C . GLN A 1 603 ? -4.877 12.449 62.475 1.00 89.69 603 GLN A C 1
ATOM 5012 O O . GLN A 1 603 ? -4.120 12.753 61.554 1.00 89.69 603 GLN A O 1
ATOM 5017 N N . PHE A 1 604 ? -4.984 11.192 62.914 1.00 91.31 604 PHE A N 1
ATOM 5018 C CA . PHE A 1 604 ? -4.209 10.085 62.357 1.00 91.31 604 PHE A CA 1
ATOM 5019 C C . PHE A 1 604 ? -4.734 9.688 60.962 1.00 91.31 604 PHE A C 1
ATOM 5021 O O . PHE A 1 604 ? -5.922 9.377 60.830 1.00 91.31 604 PHE A O 1
ATOM 5028 N N . PRO A 1 605 ? -3.880 9.674 59.923 1.00 92.00 605 PRO A N 1
ATOM 5029 C CA . PRO A 1 605 ? -4.263 9.242 58.586 1.00 92.00 605 PRO A CA 1
ATOM 5030 C C . PRO A 1 605 ? -4.378 7.717 58.500 1.00 92.00 605 PRO A C 1
ATOM 5032 O O . PRO A 1 605 ? -3.649 6.975 59.160 1.00 92.00 605 PRO A O 1
ATOM 5035 N N . MET A 1 606 ? -5.300 7.243 57.661 1.00 88.75 606 MET A N 1
ATOM 5036 C CA . MET A 1 606 ? -5.580 5.812 57.501 1.00 88.75 606 MET A CA 1
ATOM 5037 C C . MET A 1 606 ? -4.575 5.123 56.570 1.00 88.75 606 MET A C 1
ATOM 5039 O O . MET A 1 606 ? -4.185 3.983 56.824 1.00 88.75 606 MET A O 1
ATOM 5043 N N . ILE A 1 607 ? -4.165 5.819 55.504 1.00 90.00 607 ILE A N 1
ATOM 5044 C CA . ILE A 1 607 ? -3.303 5.294 54.441 1.00 90.00 607 ILE A CA 1
ATOM 5045 C C . ILE A 1 607 ? -2.142 6.258 54.197 1.00 90.00 607 ILE A C 1
ATOM 5047 O O . ILE A 1 607 ? -2.348 7.463 54.026 1.00 90.00 607 ILE A O 1
ATOM 5051 N N . ASP A 1 608 ? -0.945 5.689 54.128 1.00 90.81 608 ASP A N 1
ATOM 5052 C CA . ASP A 1 608 ? 0.291 6.343 53.719 1.00 90.81 608 ASP A CA 1
ATOM 5053 C C . ASP A 1 608 ? 0.499 6.202 52.201 1.00 90.81 608 ASP A C 1
ATOM 5055 O O . ASP A 1 608 ? 0.591 5.092 51.665 1.00 90.81 608 ASP A O 1
ATOM 5059 N N . LEU A 1 609 ? 0.515 7.319 51.482 1.00 88.06 609 LEU A N 1
ATOM 5060 C CA . LEU A 1 609 ? 0.649 7.356 50.030 1.00 88.06 609 LEU A CA 1
ATOM 5061 C C . LEU A 1 609 ? 2.125 7.442 49.633 1.00 88.06 609 LEU A C 1
ATOM 5063 O O . LEU A 1 609 ? 2.890 8.214 50.202 1.00 88.06 609 LEU A O 1
ATOM 5067 N N . PHE A 1 610 ? 2.505 6.672 48.610 1.00 85.44 610 PHE A N 1
ATOM 5068 C CA . PHE A 1 610 ? 3.873 6.525 48.087 1.00 85.44 610 PHE A CA 1
ATOM 5069 C C . PHE A 1 610 ? 4.861 5.787 49.011 1.00 85.44 610 PHE A C 1
ATOM 5071 O O . PHE A 1 610 ? 5.913 5.354 48.540 1.00 85.44 610 PHE A O 1
ATOM 5078 N N . ALA A 1 611 ? 4.502 5.524 50.270 1.00 84.88 611 ALA A N 1
ATOM 5079 C CA . ALA A 1 611 ? 5.266 4.652 51.157 1.00 84.88 611 ALA A CA 1
ATOM 5080 C C . ALA A 1 611 ? 5.233 3.162 50.759 1.00 84.88 611 ALA A C 1
ATOM 5082 O O . ALA A 1 611 ? 4.405 2.682 49.977 1.00 84.88 611 ALA A O 1
ATOM 5083 N N . THR A 1 612 ? 6.152 2.413 51.365 1.00 82.56 612 THR A N 1
ATOM 5084 C CA . THR A 1 612 ? 6.299 0.957 51.276 1.00 82.56 612 THR A CA 1
ATOM 5085 C C . THR A 1 612 ? 6.152 0.321 52.663 1.00 82.56 612 THR A C 1
ATOM 5087 O O . THR A 1 612 ? 6.145 1.016 53.677 1.00 82.56 612 THR A O 1
ATOM 5090 N N . ALA A 1 613 ? 6.151 -1.014 52.732 1.00 81.50 613 ALA A N 1
ATOM 5091 C CA . ALA A 1 613 ? 6.176 -1.758 53.996 1.00 81.50 613 ALA A CA 1
ATOM 5092 C C . ALA A 1 613 ? 7.385 -1.443 54.909 1.00 81.50 613 ALA A C 1
ATOM 5094 O O . ALA A 1 613 ? 7.390 -1.875 56.057 1.00 81.50 613 ALA A O 1
ATOM 5095 N N . GLN A 1 614 ? 8.417 -0.748 54.408 1.00 76.69 614 GLN A N 1
ATOM 5096 C CA . GLN A 1 614 ? 9.653 -0.456 55.145 1.00 76.69 614 GLN A CA 1
ATOM 5097 C C . GLN A 1 614 ? 9.736 0.973 55.703 1.00 76.69 614 GLN A C 1
ATOM 5099 O O . GLN A 1 614 ? 10.543 1.195 56.594 1.00 76.69 614 GLN A O 1
ATOM 5104 N N . ASN A 1 615 ? 8.933 1.920 55.203 1.00 82.06 615 ASN A N 1
ATOM 5105 C CA . ASN A 1 615 ? 8.978 3.339 55.601 1.00 82.06 615 ASN A CA 1
ATOM 5106 C C . ASN A 1 615 ? 7.591 3.944 55.903 1.00 82.06 615 ASN A C 1
ATOM 5108 O O . ASN A 1 615 ? 7.449 5.165 55.954 1.00 82.06 615 ASN A O 1
ATOM 5112 N N . THR A 1 616 ? 6.558 3.110 56.074 1.00 87.75 616 THR A N 1
ATOM 5113 C CA . THR A 1 616 ? 5.192 3.590 56.323 1.00 87.75 616 THR A CA 1
ATOM 5114 C C . THR A 1 616 ? 4.970 4.111 57.747 1.00 87.75 616 THR A C 1
ATOM 5116 O O . THR A 1 616 ? 5.458 3.550 58.727 1.00 87.75 616 THR A O 1
ATOM 5119 N N . LYS A 1 617 ? 4.183 5.185 57.851 1.00 87.44 617 LYS A N 1
ATOM 5120 C CA . LYS A 1 617 ? 3.755 5.854 59.085 1.00 87.44 617 LYS A CA 1
ATOM 5121 C C . LYS A 1 617 ? 2.296 5.564 59.467 1.00 87.44 617 LYS A C 1
ATOM 5123 O O . LYS A 1 617 ? 1.839 6.051 60.501 1.00 87.44 617 LYS A O 1
ATOM 5128 N N . CYS A 1 618 ? 1.559 4.797 58.661 1.00 88.06 618 CYS A N 1
ATOM 5129 C CA . CYS A 1 618 ? 0.135 4.497 58.860 1.00 88.06 618 CYS A CA 1
ATOM 5130 C C . CYS A 1 618 ? -0.124 2.984 58.950 1.00 88.06 618 CYS A C 1
ATOM 5132 O O . CYS A 1 618 ? 0.742 2.164 58.660 1.00 88.06 618 CYS A O 1
ATOM 5134 N N . LEU A 1 619 ? -1.349 2.600 59.329 1.00 85.56 619 LEU A N 1
ATOM 5135 C CA . LEU A 1 619 ? -1.769 1.189 59.391 1.00 85.56 619 LEU A CA 1
ATOM 5136 C C . LEU A 1 619 ? -1.882 0.524 58.005 1.00 85.56 619 LEU A C 1
ATOM 5138 O O . LEU A 1 619 ? -1.898 -0.702 57.909 1.00 85.56 619 LEU A O 1
ATOM 5142 N N . GLN A 1 620 ? -1.990 1.321 56.942 1.00 88.75 620 GLN A N 1
ATOM 5143 C CA . GLN A 1 620 ? -2.026 0.883 55.548 1.00 88.75 620 GLN A CA 1
ATOM 5144 C C . GLN A 1 620 ? -1.105 1.781 54.713 1.00 88.75 620 GLN A C 1
ATOM 5146 O O . GLN A 1 620 ? -0.940 2.958 55.028 1.00 88.75 620 GLN A O 1
ATOM 5151 N N . PHE A 1 621 ? -0.549 1.257 53.620 1.00 88.62 621 PHE A N 1
ATOM 5152 C CA . PHE A 1 621 ? 0.297 2.016 52.694 1.00 88.62 621 PHE A CA 1
ATOM 5153 C C . PHE A 1 621 ? -0.042 1.699 51.233 1.00 88.62 621 PHE A C 1
ATOM 5155 O O . PHE A 1 621 ? -0.537 0.615 50.920 1.00 88.62 621 PHE A O 1
ATOM 5162 N N . CYS A 1 622 ? 0.249 2.628 50.320 1.00 85.50 622 CYS A N 1
ATOM 5163 C CA . CYS A 1 622 ? 0.070 2.428 48.885 1.00 85.50 622 CYS A CA 1
ATOM 5164 C C . CYS A 1 622 ? 1.202 3.070 48.067 1.00 85.50 622 CYS A C 1
ATOM 5166 O O . CYS A 1 622 ? 1.166 4.258 47.742 1.00 85.50 622 CYS A O 1
ATOM 5168 N N . SER A 1 623 ? 2.170 2.255 47.640 1.00 82.25 623 SER A N 1
ATOM 5169 C CA . SER A 1 623 ? 3.286 2.690 46.785 1.00 82.25 623 SER A CA 1
ATOM 5170 C C . SER A 1 623 ? 2.857 3.117 45.373 1.00 82.25 623 SER A C 1
ATOM 5172 O O . SER A 1 623 ? 3.562 3.874 44.712 1.00 82.25 623 SER A O 1
ATOM 5174 N N . ARG A 1 624 ? 1.682 2.672 44.898 1.00 82.69 624 ARG A N 1
ATOM 5175 C CA . ARG A 1 624 ? 1.098 3.036 43.589 1.00 82.69 624 ARG A CA 1
ATOM 5176 C C . ARG A 1 624 ? -0.133 3.941 43.741 1.00 82.69 624 ARG A C 1
ATOM 5178 O O . ARG A 1 624 ? -1.132 3.751 43.050 1.00 82.69 624 ARG A O 1
ATOM 5185 N N . ALA A 1 625 ? -0.052 4.922 44.642 1.00 82.62 625 ALA A N 1
ATOM 5186 C CA . ALA A 1 625 ? -1.168 5.763 45.088 1.00 82.62 625 ALA A CA 1
ATOM 5187 C C . ALA A 1 625 ? -2.035 6.377 43.967 1.00 82.62 625 ALA A C 1
ATOM 5189 O O . ALA A 1 625 ? -3.244 6.505 44.143 1.00 82.62 625 ALA A O 1
ATOM 5190 N N . PHE A 1 626 ? -1.482 6.720 42.799 1.00 84.56 626 PHE A N 1
ATOM 5191 C CA . PHE A 1 626 ? -2.274 7.278 41.689 1.00 84.56 626 PHE A CA 1
ATOM 5192 C C . PHE A 1 626 ? -3.330 6.319 41.101 1.00 84.56 626 PHE A C 1
ATOM 5194 O O . PHE A 1 626 ? -4.250 6.790 40.436 1.00 84.56 626 PHE A O 1
ATOM 5201 N N . LEU A 1 627 ? -3.243 5.006 41.357 1.00 84.56 627 LEU A N 1
ATOM 5202 C CA . LEU A 1 627 ? -4.200 4.006 40.856 1.00 84.56 627 LEU A CA 1
ATOM 5203 C C . LEU A 1 627 ? -5.467 3.852 41.717 1.00 84.56 627 LEU A C 1
ATOM 5205 O O . LEU A 1 627 ? -6.394 3.159 41.303 1.00 84.56 627 LEU A O 1
ATOM 5209 N N . ILE A 1 628 ? -5.518 4.465 42.903 1.00 85.19 628 ILE A N 1
ATOM 5210 C CA . ILE A 1 628 ? -6.672 4.388 43.812 1.00 85.19 628 ILE A CA 1
ATOM 5211 C C . ILE A 1 628 ? -7.462 5.703 43.850 1.00 85.19 628 ILE A C 1
ATOM 5213 O O . ILE A 1 628 ? -6.957 6.782 43.518 1.00 85.19 628 ILE A O 1
ATOM 5217 N N . LYS A 1 629 ? -8.729 5.619 44.274 1.00 84.44 629 LYS A N 1
ATOM 5218 C CA . LYS A 1 629 ? -9.524 6.799 44.636 1.00 84.44 629 LYS A CA 1
ATOM 5219 C C . LYS A 1 629 ? -9.142 7.257 46.042 1.00 84.44 629 LYS A C 1
ATOM 5221 O O . LYS A 1 629 ? -8.971 6.438 46.938 1.00 84.44 629 LYS A O 1
ATOM 5226 N N . TRP A 1 630 ? -8.989 8.561 46.219 1.00 88.56 630 TRP A N 1
ATOM 5227 C CA . TRP A 1 630 ? -8.494 9.208 47.437 1.00 88.56 630 TRP A CA 1
ATOM 5228 C C . TRP A 1 630 ? -9.647 9.808 48.271 1.00 88.56 630 TRP A C 1
ATOM 5230 O O . TRP A 1 630 ? -9.426 10.656 49.133 1.00 88.56 630 TRP A O 1
ATOM 5240 N N . ASN A 1 631 ? -10.898 9.431 47.993 1.00 78.12 631 ASN A N 1
ATOM 5241 C CA . ASN A 1 631 ? -12.104 10.058 48.549 1.00 78.12 631 ASN A CA 1
ATOM 5242 C C . ASN A 1 631 ? -12.676 9.350 49.797 1.00 78.12 631 ASN A C 1
ATOM 5244 O O . ASN A 1 631 ? -13.776 9.681 50.231 1.00 78.12 631 ASN A O 1
ATOM 5248 N N . THR A 1 632 ? -11.974 8.356 50.349 1.00 69.44 632 THR A N 1
ATOM 5249 C CA . THR A 1 632 ? -12.502 7.429 51.371 1.00 69.44 632 THR A CA 1
ATOM 5250 C C . THR A 1 632 ? -12.158 7.787 52.818 1.00 69.44 632 THR A C 1
ATOM 5252 O O . THR A 1 632 ? -12.851 7.346 53.730 1.00 69.44 632 THR A O 1
ATOM 5255 N N . SER A 1 633 ? -11.078 8.534 53.058 1.00 82.62 633 SER A N 1
ATOM 5256 C CA . SER A 1 633 ? -10.506 8.741 54.398 1.00 82.62 633 SER A CA 1
ATOM 5257 C C . SER A 1 633 ? -9.524 9.918 54.426 1.00 82.62 633 SER A C 1
ATOM 5259 O O . SER A 1 633 ? -9.178 10.465 53.382 1.00 82.62 633 SER A O 1
ATOM 5261 N N . LEU A 1 634 ? -9.035 10.287 55.617 1.00 89.50 634 LEU A N 1
ATOM 5262 C CA . LEU A 1 634 ? -7.833 11.119 55.750 1.00 89.50 634 LEU A CA 1
ATOM 5263 C C . LEU A 1 634 ? -6.603 10.312 55.304 1.00 89.50 634 LEU A C 1
ATOM 5265 O O . LEU A 1 634 ? -6.418 9.173 55.743 1.00 89.50 634 LEU A O 1
ATOM 5269 N N . LEU A 1 635 ? -5.779 10.905 54.444 1.00 92.31 635 LEU A N 1
ATOM 5270 C CA . LEU A 1 635 ? -4.571 10.292 53.879 1.00 92.31 635 LEU A CA 1
ATOM 5271 C C . LEU A 1 635 ? -3.326 11.083 54.300 1.00 92.31 635 LEU A C 1
ATOM 5273 O O . LEU A 1 635 ? -3.426 12.261 54.644 1.00 92.31 635 LEU A O 1
ATOM 5277 N N . TYR A 1 636 ? -2.155 10.461 54.233 1.00 92.25 636 TYR A N 1
ATOM 5278 C CA . TYR A 1 636 ? -0.860 11.126 54.392 1.00 92.25 636 TYR A CA 1
ATOM 5279 C C . TYR A 1 636 ? -0.017 10.931 53.138 1.00 92.25 636 TYR A C 1
ATOM 5281 O O . TYR A 1 636 ? -0.118 9.903 52.476 1.00 92.25 636 TYR A O 1
ATOM 5289 N N . THR A 1 637 ? 0.786 11.931 52.789 1.00 88.75 637 THR A N 1
ATOM 5290 C CA . THR A 1 637 ? 1.735 11.847 51.682 1.00 88.75 637 THR A CA 1
ATOM 5291 C C . THR A 1 637 ? 3.015 12.595 52.035 1.00 88.75 637 THR A C 1
ATOM 5293 O O . THR A 1 637 ? 2.997 13.792 52.339 1.00 88.75 637 THR A O 1
ATOM 5296 N N . PHE A 1 638 ? 4.143 11.896 51.933 1.00 83.88 638 PHE A N 1
ATOM 5297 C CA . PHE A 1 638 ? 5.467 12.505 51.914 1.00 83.88 638 PHE A CA 1
ATOM 5298 C C . PHE A 1 638 ? 6.013 12.443 50.478 1.00 83.88 638 PHE A C 1
ATOM 5300 O O . PHE A 1 638 ? 6.341 11.357 50.002 1.00 83.88 638 PHE A O 1
ATOM 5307 N N . PRO A 1 639 ? 6.043 13.567 49.737 1.00 63.22 639 PRO A N 1
ATOM 5308 C CA . PRO A 1 639 ? 6.458 13.574 48.342 1.00 63.22 639 PRO A CA 1
ATOM 5309 C C . PRO A 1 639 ? 7.983 13.473 48.241 1.00 63.22 639 PRO A C 1
ATOM 5311 O O . PRO A 1 639 ? 8.703 14.461 48.383 1.00 63.22 639 PRO A O 1
ATOM 5314 N N . SER A 1 640 ? 8.483 12.278 47.935 1.00 59.91 640 SER A N 1
ATOM 5315 C CA . SER A 1 640 ? 9.857 12.107 47.477 1.00 59.91 640 SER A CA 1
ATOM 5316 C C . SER A 1 640 ? 10.038 12.796 46.115 1.00 59.91 640 SER A C 1
ATOM 5318 O O . SER A 1 640 ? 9.589 12.319 45.074 1.00 59.91 640 SER A O 1
ATOM 5320 N N . THR A 1 641 ? 10.758 13.921 46.149 1.00 61.78 641 THR A N 1
ATOM 5321 C CA . THR A 1 641 ? 11.147 14.819 45.042 1.00 61.78 641 THR A CA 1
ATOM 5322 C C . THR A 1 641 ? 10.066 15.794 44.504 1.00 61.78 641 THR A C 1
ATOM 5324 O O . THR A 1 641 ? 8.907 15.417 44.312 1.00 61.78 641 THR A O 1
ATOM 5327 N N . PRO A 1 642 ? 10.443 17.054 44.168 1.00 62.28 642 PRO A N 1
ATOM 5328 C CA . PRO A 1 642 ? 9.537 18.067 43.605 1.00 62.28 642 PRO A CA 1
ATOM 5329 C C . PRO A 1 642 ? 8.690 17.705 42.361 1.00 62.28 642 PRO A C 1
ATOM 5331 O O . PRO A 1 642 ? 7.532 18.129 42.333 1.00 62.28 642 PRO A O 1
ATOM 5334 N N . PRO A 1 643 ? 9.160 16.964 41.327 1.00 65.81 643 PRO A N 1
ATOM 5335 C CA . PRO A 1 643 ? 8.384 16.773 40.087 1.00 65.81 643 PRO A CA 1
ATOM 5336 C C . PRO A 1 643 ? 7.032 16.056 40.268 1.00 65.81 643 PRO A C 1
ATOM 5338 O O . PRO A 1 643 ? 6.118 16.240 39.458 1.00 65.81 643 PRO A O 1
ATOM 5341 N N . PHE A 1 644 ? 6.853 15.275 41.336 1.00 73.69 644 PHE A N 1
ATOM 5342 C CA . PHE A 1 644 ? 5.577 14.604 41.612 1.00 73.69 644 PHE A CA 1
ATOM 5343 C C . PHE A 1 644 ? 4.564 15.487 42.352 1.00 73.69 644 PHE A C 1
ATOM 5345 O O . PHE A 1 644 ? 3.366 15.204 42.303 1.00 73.69 644 PHE A O 1
ATOM 5352 N N . LEU A 1 645 ? 4.996 16.589 42.976 1.00 81.62 645 LEU A N 1
ATOM 5353 C CA . LEU A 1 645 ? 4.141 17.419 43.829 1.00 81.62 645 LEU A CA 1
ATOM 5354 C C . LEU A 1 645 ? 2.956 18.035 43.065 1.00 81.62 645 LEU A C 1
ATOM 5356 O O . LEU A 1 645 ? 1.828 18.015 43.556 1.00 81.62 645 LEU A O 1
ATOM 5360 N N . ALA A 1 646 ? 3.172 18.493 41.828 1.00 80.19 646 ALA A N 1
ATOM 5361 C CA . ALA A 1 646 ? 2.102 19.007 40.967 1.00 80.19 646 ALA A CA 1
ATOM 5362 C C . ALA A 1 646 ? 1.027 17.944 40.655 1.00 80.19 646 ALA A C 1
ATOM 5364 O O . ALA A 1 646 ? -0.169 18.241 40.664 1.00 80.19 646 ALA A O 1
ATOM 5365 N N . HIS A 1 647 ? 1.441 16.691 40.442 1.00 84.69 647 HIS A N 1
ATOM 5366 C CA . HIS A 1 647 ? 0.542 15.564 40.179 1.00 84.69 647 HIS A CA 1
ATOM 5367 C C . HIS A 1 647 ? -0.256 15.169 41.432 1.00 84.69 647 HIS A C 1
ATOM 5369 O O . HIS A 1 647 ? -1.458 14.914 41.345 1.00 84.69 647 HIS A O 1
ATOM 5375 N N . VAL A 1 648 ? 0.382 15.187 42.610 1.00 87.69 648 VAL A N 1
ATOM 5376 C CA . VAL A 1 648 ? -0.283 14.983 43.909 1.00 87.69 648 VAL A CA 1
ATOM 5377 C C . VAL A 1 648 ? -1.347 16.060 44.147 1.00 87.69 648 VAL A C 1
ATOM 5379 O O . VAL A 1 648 ? -2.501 15.728 44.412 1.00 87.69 648 VAL A O 1
ATOM 5382 N N . LEU A 1 649 ? -1.007 17.342 43.973 1.00 87.31 649 LEU A N 1
ATOM 5383 C CA . LEU A 1 649 ? -1.944 18.463 44.137 1.00 87.31 649 LEU A CA 1
ATOM 5384 C C . LEU A 1 649 ? -3.128 18.380 43.159 1.00 87.31 649 LEU A C 1
ATOM 5386 O O . LEU A 1 649 ? -4.274 18.601 43.558 1.00 87.31 649 LEU A O 1
ATOM 5390 N N . HIS A 1 650 ? -2.881 17.996 41.901 1.00 86.31 650 HIS A N 1
ATOM 5391 C CA . HIS A 1 650 ? -3.950 17.757 40.930 1.00 86.31 650 HIS A CA 1
ATOM 5392 C C . HIS A 1 650 ? -4.894 16.634 41.389 1.00 86.31 650 HIS A C 1
ATOM 5394 O O . HIS A 1 650 ? -6.112 16.814 41.363 1.00 86.31 650 HIS A O 1
ATOM 5400 N N . LYS A 1 651 ? -4.356 15.506 41.875 1.00 87.94 651 LYS A N 1
ATOM 5401 C CA . LYS A 1 651 ? -5.160 14.363 42.338 1.00 87.94 651 LYS A CA 1
ATOM 5402 C C . LYS A 1 651 ? -5.992 14.697 43.584 1.00 87.94 651 LYS A C 1
ATOM 5404 O O . LYS A 1 651 ? -7.166 14.341 43.631 1.00 87.94 651 LYS A O 1
ATOM 5409 N N . ILE A 1 652 ? -5.440 15.459 44.536 1.00 89.38 652 ILE A N 1
ATOM 5410 C CA . ILE A 1 652 ? -6.178 15.982 45.706 1.00 89.38 652 ILE A CA 1
ATOM 5411 C C . ILE A 1 652 ? -7.383 16.820 45.257 1.00 89.38 652 ILE A C 1
ATOM 5413 O O . ILE A 1 652 ? -8.490 16.646 45.770 1.00 89.38 652 ILE A O 1
ATOM 5417 N N . ARG A 1 653 ? -7.185 17.710 44.274 1.00 87.38 653 ARG A N 1
ATOM 5418 C CA . ARG A 1 653 ? -8.246 18.560 43.713 1.00 87.38 653 ARG A CA 1
ATOM 5419 C C . ARG A 1 653 ? -9.301 17.756 42.944 1.00 87.38 653 ARG A C 1
ATOM 5421 O O . ARG A 1 653 ? -10.485 18.074 43.047 1.00 87.38 653 ARG A O 1
ATOM 5428 N N . GLN A 1 654 ? -8.881 16.744 42.185 1.00 90.19 654 GLN A N 1
ATOM 5429 C CA . GLN A 1 654 ? -9.751 15.885 41.377 1.00 90.19 654 GLN A CA 1
ATOM 5430 C C . GLN A 1 654 ? -10.672 15.018 42.250 1.00 90.19 654 GLN A C 1
ATOM 5432 O O . GLN A 1 654 ? -11.887 15.027 42.058 1.00 90.19 654 GLN A O 1
ATOM 5437 N N . ASP A 1 655 ? -10.107 14.321 43.237 1.00 88.81 655 ASP A N 1
ATOM 5438 C CA . ASP A 1 655 ? -10.836 13.403 44.123 1.00 88.81 655 ASP A CA 1
ATOM 5439 C C . ASP A 1 655 ? -11.520 14.114 45.313 1.00 88.81 655 ASP A C 1
ATOM 5441 O O . ASP A 1 655 ? -12.306 13.491 46.028 1.00 88.81 655 ASP A O 1
ATOM 5445 N N . ARG A 1 656 ? -11.250 15.417 45.512 1.00 87.88 656 ARG A N 1
ATOM 5446 C CA . ARG A 1 656 ? -11.707 16.257 46.643 1.00 87.88 656 ARG A CA 1
ATOM 5447 C C . ARG A 1 656 ? -11.290 15.706 48.016 1.00 87.88 656 ARG A C 1
ATOM 5449 O O . ARG A 1 656 ? -12.077 15.655 48.960 1.00 87.88 656 ARG A O 1
ATOM 5456 N N . SER A 1 657 ? -10.033 15.293 48.112 1.00 89.00 657 SER A N 1
ATOM 5457 C CA . SER A 1 657 ? -9.478 14.554 49.251 1.00 89.00 657 SER A CA 1
ATOM 5458 C C . SER A 1 657 ? -9.000 15.438 50.401 1.00 89.00 657 SER A C 1
ATOM 5460 O O . SER A 1 657 ? -8.480 16.530 50.186 1.00 89.00 657 SER A O 1
ATOM 5462 N N . ARG A 1 658 ? -9.070 14.917 51.634 1.00 90.88 658 ARG A N 1
ATOM 5463 C CA . ARG A 1 658 ? -8.345 15.469 52.792 1.00 90.88 658 ARG A CA 1
ATOM 5464 C C . ARG A 1 658 ? -7.024 14.718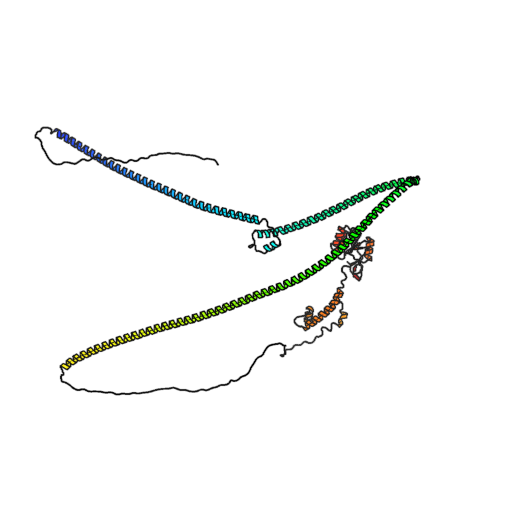 52.954 1.00 90.88 658 ARG A C 1
ATOM 5466 O O . ARG A 1 658 ? -7.034 13.509 53.180 1.00 90.88 658 ARG A O 1
ATOM 5473 N N . VAL A 1 659 ? -5.902 15.428 52.841 1.00 90.94 659 VAL A N 1
ATOM 5474 C CA . VAL A 1 659 ? -4.557 14.835 52.864 1.00 90.94 659 VAL A CA 1
ATOM 5475 C C . VAL A 1 659 ? -3.616 15.680 53.723 1.00 90.94 659 VAL A C 1
ATOM 5477 O O . VAL A 1 659 ? -3.570 16.897 53.562 1.00 90.94 659 VAL A O 1
ATOM 5480 N N . ILE A 1 660 ? -2.849 15.036 54.606 1.00 92.06 660 ILE A N 1
ATOM 5481 C CA . ILE A 1 660 ? -1.678 15.635 55.258 1.00 92.06 660 ILE A CA 1
ATOM 5482 C C . ILE A 1 660 ? -0.516 15.558 54.264 1.00 92.06 660 ILE A C 1
ATOM 5484 O O . ILE A 1 660 ? 0.029 14.482 54.015 1.00 92.06 660 ILE A O 1
ATOM 5488 N N . LEU A 1 661 ? -0.178 16.703 53.675 1.00 90.06 661 LEU A N 1
ATOM 5489 C CA . LEU A 1 661 ? 0.911 16.884 52.717 1.00 90.06 661 LEU A CA 1
ATOM 5490 C C . LEU A 1 661 ? 2.074 17.604 53.407 1.00 90.06 661 LEU A C 1
ATOM 5492 O O . LEU A 1 661 ? 1.901 18.718 53.895 1.00 90.06 661 LEU A O 1
ATOM 5496 N N . ILE A 1 662 ? 3.252 16.985 53.405 1.00 88.31 662 ILE A N 1
ATOM 5497 C CA . ILE A 1 662 ? 4.519 17.660 53.724 1.00 88.31 662 ILE A CA 1
ATOM 5498 C C . ILE A 1 662 ? 5.163 18.133 52.410 1.00 88.31 662 ILE A C 1
ATOM 5500 O O . ILE A 1 662 ? 4.976 17.493 51.379 1.00 88.31 662 ILE A O 1
ATOM 5504 N N . ALA A 1 663 ? 5.908 19.237 52.418 1.00 83.06 663 ALA A N 1
ATOM 5505 C CA . ALA A 1 663 ? 6.623 19.765 51.252 1.00 83.06 663 ALA A CA 1
ATOM 5506 C C . ALA A 1 663 ? 7.903 20.512 51.696 1.00 83.06 663 ALA A C 1
ATOM 5508 O O . ALA A 1 663 ? 7.933 20.967 52.841 1.00 83.06 663 ALA A O 1
ATOM 5509 N N . PRO A 1 664 ? 8.932 20.634 50.831 1.00 78.25 664 PRO A N 1
ATOM 5510 C CA . PRO A 1 664 ? 10.140 21.425 51.108 1.00 78.25 664 PRO A CA 1
ATOM 5511 C C . PRO A 1 664 ? 9.854 22.936 51.148 1.00 78.25 664 PRO A C 1
ATOM 5513 O O . PRO A 1 664 ? 8.799 23.388 50.684 1.00 78.25 664 PRO A O 1
ATOM 5516 N N . GLU A 1 665 ? 10.793 23.721 51.684 1.00 69.25 665 GLU A N 1
ATOM 5517 C CA . GLU A 1 665 ? 10.608 25.168 51.872 1.00 69.25 665 GLU A CA 1
ATOM 5518 C C . GLU A 1 665 ? 10.632 25.934 50.518 1.00 69.25 665 GLU A C 1
ATOM 5520 O O . GLU A 1 665 ? 11.394 25.593 49.605 1.00 69.25 665 GLU A O 1
ATOM 5525 N N . PRO A 1 666 ? 9.759 26.942 50.293 1.00 62.91 666 PRO A N 1
ATOM 5526 C CA . PRO A 1 666 ? 9.463 27.403 48.937 1.00 62.91 666 PRO A CA 1
ATOM 5527 C C . PRO A 1 666 ? 10.498 28.369 48.345 1.00 62.91 666 PRO A C 1
ATOM 5529 O O . PRO A 1 666 ? 10.370 29.588 48.431 1.00 62.91 666 PRO A O 1
ATOM 5532 N N . GLN A 1 667 ? 11.441 27.817 47.584 1.00 58.66 667 GLN A N 1
ATOM 5533 C CA . GLN A 1 667 ? 12.293 28.580 46.658 1.00 58.66 667 GLN A CA 1
ATOM 5534 C C . GLN A 1 667 ? 11.682 28.735 45.243 1.00 58.66 667 GLN A C 1
ATOM 5536 O O . GLN A 1 667 ? 12.353 29.194 44.320 1.00 58.66 667 GLN A O 1
ATOM 5541 N N . GLN A 1 668 ? 10.424 28.320 45.025 1.00 59.31 668 GLN A N 1
ATOM 5542 C CA . GLN A 1 668 ? 9.803 28.230 43.693 1.00 59.31 668 GLN A CA 1
ATOM 5543 C C . GLN A 1 668 ? 8.347 28.726 43.644 1.00 59.31 668 GLN A C 1
ATOM 5545 O O . GLN A 1 668 ? 7.592 28.657 44.613 1.00 59.31 668 GLN A O 1
ATOM 5550 N N . THR A 1 669 ? 7.929 29.182 42.460 1.00 56.94 669 THR A N 1
ATOM 5551 C CA . THR A 1 669 ? 6.651 29.876 42.202 1.00 56.94 669 THR A CA 1
ATOM 5552 C C . THR A 1 669 ? 5.384 29.035 42.399 1.00 56.94 669 THR A C 1
ATOM 5554 O O . THR A 1 669 ? 4.295 29.602 42.489 1.00 56.94 669 THR A O 1
ATOM 5557 N N . TRP A 1 670 ? 5.481 27.705 42.504 1.00 65.19 670 TRP A N 1
ATOM 5558 C CA . TRP A 1 670 ? 4.315 26.832 42.710 1.00 65.19 670 TRP A CA 1
ATOM 5559 C C . TRP A 1 670 ? 3.702 26.930 44.117 1.00 65.19 670 TRP A C 1
ATOM 5561 O O . TRP A 1 670 ? 2.567 26.493 44.304 1.00 65.19 670 TRP A O 1
ATOM 5571 N N . TYR A 1 671 ? 4.402 27.522 45.092 1.00 68.00 671 TYR A N 1
ATOM 5572 C CA . TYR A 1 671 ? 4.003 27.560 46.509 1.00 68.00 671 TYR A CA 1
ATOM 5573 C C . TYR A 1 671 ? 2.623 28.181 46.788 1.00 68.00 671 TYR A C 1
ATOM 5575 O O . TYR A 1 671 ? 1.927 27.764 47.714 1.00 68.00 671 TYR A O 1
ATOM 5583 N N . LEU A 1 672 ? 2.171 29.120 45.952 1.00 69.69 672 LEU A N 1
ATOM 5584 C CA . LEU A 1 672 ? 0.832 29.710 46.075 1.00 69.69 672 LEU A CA 1
ATOM 5585 C C . LEU A 1 672 ? -0.293 28.670 45.896 1.00 69.69 672 LEU A C 1
ATOM 5587 O O . LEU A 1 672 ? -1.374 28.832 46.459 1.00 69.69 672 LEU A O 1
ATOM 5591 N N . TYR A 1 673 ? -0.059 27.592 45.138 1.00 72.62 673 TYR A N 1
ATOM 5592 C CA . TYR A 1 673 ? -1.101 26.616 44.808 1.00 72.62 673 TYR A CA 1
ATOM 5593 C C . TYR A 1 673 ? -1.470 25.693 45.991 1.00 72.62 673 TYR A C 1
ATOM 5595 O O . TYR A 1 673 ? -2.663 25.597 46.287 1.00 72.62 673 TYR A O 1
ATOM 5603 N N . PRO A 1 674 ? -0.516 25.089 46.740 1.00 73.44 674 PRO A N 1
ATOM 5604 C CA . PRO A 1 674 ? -0.804 24.463 48.033 1.00 73.44 674 PRO A CA 1
ATOM 5605 C C . PRO A 1 674 ? -1.500 25.397 49.026 1.00 73.44 674 PRO A C 1
ATOM 5607 O O . PRO A 1 674 ? -2.465 24.979 49.660 1.00 73.44 674 PRO A O 1
ATOM 5610 N N . LEU A 1 675 ? -1.063 26.660 49.139 1.00 78.50 675 LEU A N 1
ATOM 5611 C CA . LEU A 1 675 ? -1.653 27.622 50.079 1.00 78.50 675 LEU A CA 1
ATOM 5612 C C . LEU A 1 675 ? -3.137 27.887 49.789 1.00 78.50 675 LEU A C 1
ATOM 5614 O O . LEU A 1 675 ? -3.952 27.862 50.707 1.00 78.50 675 LEU A O 1
ATOM 5618 N N . HIS A 1 676 ? -3.517 28.057 48.520 1.00 81.31 676 HIS A N 1
ATOM 5619 C CA . HIS A 1 676 ? -4.925 28.196 48.124 1.00 81.31 676 HIS A CA 1
ATOM 5620 C C . HIS A 1 676 ? -5.764 26.913 48.297 1.00 81.31 676 HIS A C 1
ATOM 5622 O O . HIS A 1 676 ? -6.988 26.971 48.182 1.00 81.31 676 HIS A O 1
ATOM 5628 N N . MET A 1 677 ? -5.135 25.765 48.570 1.00 81.69 677 MET A N 1
ATOM 5629 C CA . MET A 1 677 ? -5.795 24.489 48.873 1.00 81.69 677 MET A CA 1
ATOM 5630 C C . MET A 1 677 ? -5.719 24.102 50.363 1.00 81.69 677 MET A C 1
ATOM 5632 O O . MET A 1 677 ? -6.258 23.063 50.749 1.00 81.69 677 MET A O 1
ATOM 5636 N N . ALA A 1 678 ? -5.061 24.904 51.204 1.00 86.19 678 ALA A N 1
ATOM 5637 C CA . ALA A 1 678 ? -4.818 24.576 52.602 1.00 86.19 678 ALA A CA 1
ATOM 5638 C C . ALA A 1 678 ? -6.094 24.716 53.456 1.00 86.19 678 ALA A C 1
ATOM 5640 O O . ALA A 1 678 ? -6.716 25.774 53.514 1.00 86.19 678 ALA A O 1
ATOM 5641 N N . VAL A 1 679 ? -6.470 23.637 54.152 1.00 85.44 679 VAL A N 1
ATOM 5642 C CA . VAL A 1 679 ? -7.626 23.607 55.078 1.00 85.44 679 VAL A CA 1
ATOM 5643 C C . VAL A 1 679 ? -7.265 24.164 56.465 1.00 85.44 679 VAL A C 1
ATOM 5645 O O . VAL A 1 679 ? -8.135 24.630 57.196 1.00 85.44 679 VAL A O 1
ATOM 5648 N N . TYR A 1 680 ? -5.978 24.136 56.815 1.00 84.94 680 TYR A N 1
ATOM 5649 C CA . TYR A 1 680 ? -5.409 24.661 58.055 1.00 84.94 680 TYR A CA 1
ATOM 5650 C C . TYR A 1 680 ? -4.139 25.455 57.740 1.00 84.94 680 TYR A C 1
ATOM 5652 O O . TYR A 1 680 ? -3.525 25.250 56.692 1.00 84.94 680 TYR A O 1
ATOM 5660 N N . THR A 1 681 ? -3.725 26.333 58.655 1.00 83.25 681 THR A N 1
ATOM 5661 C CA . THR A 1 681 ? -2.441 27.042 58.567 1.00 83.25 681 THR A CA 1
ATOM 5662 C C . THR A 1 681 ? -1.287 26.040 58.410 1.00 83.25 681 THR A C 1
ATOM 5664 O O . THR A 1 681 ? -1.225 25.093 59.200 1.00 83.25 681 THR A O 1
ATOM 5667 N N . PRO A 1 682 ? -0.371 26.220 57.437 1.00 86.38 682 PRO A N 1
ATOM 5668 C CA . PRO A 1 682 ? 0.811 25.373 57.303 1.00 86.38 682 PRO A CA 1
ATOM 5669 C C . PRO A 1 682 ? 1.647 25.338 58.588 1.00 86.38 682 PRO A C 1
ATOM 5671 O O . PRO A 1 682 ? 1.785 26.350 59.275 1.00 86.38 682 PRO A O 1
ATOM 5674 N N . TYR A 1 683 ? 2.220 24.174 58.890 1.00 86.38 683 TYR A N 1
ATOM 5675 C CA . TYR A 1 683 ? 3.072 23.954 60.056 1.00 86.38 683 TYR A CA 1
ATOM 5676 C C . TYR A 1 683 ? 4.504 23.657 59.604 1.00 86.38 683 TYR A C 1
ATOM 5678 O O . TYR A 1 683 ? 4.754 22.639 58.959 1.00 86.38 683 TYR A O 1
ATOM 5686 N N . THR A 1 684 ? 5.438 24.549 59.938 1.00 86.69 684 THR A N 1
ATOM 5687 C CA . THR A 1 684 ? 6.869 24.362 59.673 1.00 86.69 684 THR A CA 1
ATOM 5688 C C . THR A 1 684 ? 7.432 23.296 60.612 1.00 86.69 684 THR A C 1
ATOM 5690 O O . THR A 1 684 ? 7.286 23.398 61.831 1.00 86.69 684 THR A O 1
ATOM 5693 N N . LEU A 1 685 ? 8.081 22.273 60.053 1.00 84.62 685 LEU A N 1
ATOM 5694 C CA . LEU A 1 685 ? 8.713 21.211 60.839 1.00 84.62 685 LEU A CA 1
ATOM 5695 C C . LEU A 1 685 ? 9.973 21.731 61.561 1.00 84.62 685 LEU A C 1
ATOM 5697 O O . LEU A 1 685 ? 10.658 22.612 61.041 1.00 84.62 685 LEU A O 1
ATOM 5701 N N . PRO A 1 686 ? 10.321 21.191 62.744 1.00 83.44 686 PRO A N 1
ATOM 5702 C CA . PRO A 1 686 ? 11.539 21.583 63.444 1.00 83.44 686 PRO A CA 1
ATOM 5703 C C . PRO A 1 686 ? 12.786 21.124 62.674 1.00 83.44 686 PRO A C 1
ATOM 5705 O O . PRO A 1 686 ? 12.926 19.940 62.359 1.00 83.44 686 PRO A O 1
ATOM 5708 N N . LEU A 1 687 ? 13.719 22.051 62.432 1.00 78.38 687 LEU A N 1
ATOM 5709 C CA . LEU A 1 687 ? 15.022 21.781 61.814 1.00 78.38 687 LEU A CA 1
ATOM 5710 C C . LEU A 1 687 ? 15.911 20.955 62.759 1.00 78.38 687 LEU A C 1
ATOM 5712 O O . LEU A 1 687 ? 16.720 21.479 63.524 1.00 78.38 687 LEU A O 1
ATOM 5716 N N . LEU A 1 688 ? 15.725 19.638 62.720 1.00 80.56 688 LEU A N 1
ATOM 5717 C CA . LEU A 1 688 ? 16.532 18.655 63.434 1.00 80.56 688 LEU A CA 1
ATOM 5718 C C . LEU A 1 688 ? 17.515 17.995 62.455 1.00 80.56 688 LEU A C 1
ATOM 5720 O O . LEU A 1 688 ? 17.078 17.569 61.386 1.00 80.56 688 LEU A O 1
ATOM 5724 N N . PRO A 1 689 ? 18.788 17.758 62.832 1.00 74.00 689 PRO A N 1
ATOM 5725 C CA . PRO A 1 689 ? 19.740 17.023 61.988 1.00 74.00 689 PRO A CA 1
ATOM 5726 C C . PRO A 1 689 ? 19.302 15.594 61.626 1.00 74.00 689 PRO A C 1
ATOM 5728 O O . PRO A 1 689 ? 19.919 14.968 60.780 1.00 74.00 689 PRO A O 1
ATOM 5731 N N . GLN A 1 690 ? 18.272 15.063 62.297 1.00 79.81 690 GLN A N 1
ATOM 5732 C CA . GLN A 1 690 ? 17.689 13.734 62.088 1.00 79.81 690 GLN A CA 1
ATOM 5733 C C . GLN A 1 690 ? 16.266 13.795 61.497 1.00 79.81 690 GLN A C 1
ATOM 5735 O O . GLN A 1 690 ? 15.536 12.808 61.583 1.00 79.81 690 GLN A O 1
ATOM 5740 N N . LEU A 1 691 ? 15.827 14.949 60.970 1.00 81.50 691 LEU A N 1
ATOM 5741 C CA . LEU A 1 691 ? 14.468 15.143 60.443 1.00 81.50 691 LEU A CA 1
ATOM 5742 C C . LEU A 1 691 ? 14.172 14.220 59.251 1.00 81.50 691 LEU A C 1
ATOM 5744 O O . LEU A 1 691 ? 13.068 13.680 59.152 1.00 81.50 691 LEU A O 1
ATOM 5748 N N . LEU A 1 692 ? 15.166 14.040 58.380 1.00 80.81 692 LEU A N 1
ATOM 5749 C CA . LEU A 1 692 ? 15.079 13.289 57.135 1.00 80.81 692 LEU A CA 1
ATOM 5750 C C . LEU A 1 692 ? 16.107 12.150 57.128 1.00 80.81 692 LEU A C 1
ATOM 5752 O O . LEU A 1 692 ? 17.295 12.363 57.386 1.00 80.81 692 LEU A O 1
ATOM 5756 N N . LEU A 1 693 ? 15.623 10.942 56.850 1.00 80.25 693 LEU A N 1
ATOM 5757 C CA . LEU A 1 693 ? 16.353 9.681 56.951 1.00 80.25 693 LEU A CA 1
ATOM 5758 C C . LEU A 1 693 ? 16.239 8.887 55.640 1.00 80.25 693 LEU A C 1
ATOM 5760 O O . LEU A 1 693 ? 15.228 8.977 54.938 1.00 80.25 693 LEU A O 1
ATOM 5764 N N . GLN A 1 694 ? 17.249 8.068 55.344 1.00 77.69 694 GLN A N 1
ATOM 5765 C CA . GLN A 1 694 ? 17.234 7.103 54.238 1.00 77.69 694 GLN A CA 1
ATOM 5766 C C . GLN A 1 694 ? 17.753 5.731 54.712 1.00 77.69 694 GLN A C 1
ATOM 5768 O O . GLN A 1 694 ? 18.520 5.641 55.676 1.00 77.69 694 GLN A O 1
ATOM 5773 N N . ASP A 1 695 ? 17.275 4.662 54.059 1.00 71.62 695 ASP A N 1
ATOM 5774 C CA . ASP A 1 695 ? 17.556 3.247 54.359 1.00 71.62 695 ASP A CA 1
ATOM 5775 C C . ASP A 1 695 ? 17.463 2.924 55.866 1.00 71.62 695 ASP A C 1
ATOM 5777 O O . ASP A 1 695 ? 18.448 2.626 56.540 1.00 71.62 695 ASP A O 1
ATOM 5781 N N . ALA A 1 696 ? 16.234 3.009 56.396 1.00 67.44 696 ALA A N 1
ATOM 5782 C CA . ALA A 1 696 ? 15.864 2.686 57.781 1.00 67.44 696 ALA A CA 1
ATOM 5783 C C . ALA A 1 696 ? 16.663 3.446 58.867 1.00 67.44 696 ALA A C 1
ATOM 5785 O O . ALA A 1 696 ? 16.845 2.952 59.980 1.00 67.44 696 ALA A O 1
ATOM 5786 N N . GLY A 1 697 ? 17.141 4.654 58.547 1.00 67.62 697 GLY A N 1
ATOM 5787 C CA . GLY A 1 697 ? 17.917 5.498 59.459 1.00 67.62 697 GLY A CA 1
ATOM 5788 C C . GLY A 1 697 ? 19.428 5.255 59.429 1.00 67.62 697 GLY A C 1
ATOM 5789 O O . GLY A 1 697 ? 20.143 5.847 60.235 1.00 67.62 697 GLY A O 1
ATOM 5790 N N . CYS A 1 698 ? 19.939 4.430 58.507 1.00 65.75 698 CYS A N 1
ATOM 5791 C CA . CYS A 1 698 ? 21.382 4.283 58.297 1.00 65.75 698 CYS A CA 1
ATOM 5792 C C . CYS A 1 698 ? 22.037 5.532 57.681 1.00 65.75 698 CYS A C 1
ATOM 5794 O O . CYS A 1 698 ? 23.245 5.713 57.833 1.00 65.75 698 CYS A O 1
ATOM 5796 N N . VAL A 1 699 ? 21.262 6.390 57.007 1.00 69.50 699 VAL A N 1
ATOM 5797 C CA . VAL A 1 699 ? 21.715 7.672 56.450 1.00 69.50 699 VAL A CA 1
ATOM 5798 C C . VAL A 1 699 ? 20.893 8.813 57.053 1.00 69.50 699 VAL A C 1
ATOM 5800 O O . VAL A 1 699 ? 19.670 8.719 57.177 1.00 69.50 699 VAL A O 1
ATOM 5803 N N . ILE A 1 700 ? 21.588 9.884 57.445 1.00 74.81 700 ILE A N 1
ATOM 5804 C CA . ILE A 1 700 ? 21.057 11.049 58.161 1.00 74.81 700 ILE A CA 1
ATOM 5805 C C . ILE A 1 700 ? 21.396 12.306 57.350 1.00 74.81 700 ILE A C 1
ATOM 5807 O O . ILE A 1 700 ? 22.571 12.565 57.081 1.00 74.81 700 ILE A O 1
ATOM 5811 N N . HIS A 1 701 ? 20.385 13.089 56.967 1.00 72.81 701 HIS A N 1
ATOM 5812 C CA . HIS A 1 701 ? 20.565 14.279 56.132 1.00 72.81 701 HIS A CA 1
ATOM 5813 C C . HIS A 1 701 ? 20.651 15.541 57.002 1.00 72.81 701 HIS A C 1
ATOM 5815 O O . HIS A 1 701 ? 19.655 15.997 57.557 1.00 72.81 701 HIS A O 1
ATOM 5821 N N . LEU A 1 702 ? 21.867 16.088 57.120 1.00 60.34 702 LEU A N 1
ATOM 5822 C CA . LEU A 1 702 ? 22.199 17.178 58.049 1.00 60.34 702 LEU A CA 1
ATOM 5823 C C . LEU A 1 702 ? 21.611 18.551 57.674 1.00 60.34 702 LEU A C 1
ATOM 5825 O O . LEU A 1 702 ? 21.567 19.425 58.535 1.00 60.34 702 LEU A O 1
ATOM 5829 N N . ASP A 1 703 ? 21.170 18.732 56.427 1.00 63.66 703 ASP A N 1
ATOM 5830 C CA . ASP A 1 703 ? 20.512 19.948 55.934 1.00 63.66 703 ASP A CA 1
ATOM 5831 C C . ASP A 1 703 ? 19.263 19.554 55.107 1.00 63.66 703 ASP A C 1
ATOM 5833 O O . ASP A 1 703 ? 19.407 19.141 53.954 1.00 63.66 703 ASP A O 1
ATOM 5837 N N . PRO A 1 704 ? 18.055 19.538 55.713 1.00 58.97 704 PRO A N 1
ATOM 5838 C CA . PRO A 1 704 ? 16.854 18.920 55.136 1.00 58.97 704 PRO A CA 1
ATOM 5839 C C . PRO A 1 704 ? 15.811 19.935 54.604 1.00 58.97 704 PRO A C 1
ATOM 5841 O O . PRO A 1 704 ? 14.613 19.719 54.803 1.00 58.97 704 PRO A O 1
ATOM 5844 N N . GLN A 1 705 ? 16.255 21.047 54.002 1.00 54.19 705 GLN A N 1
ATOM 5845 C CA . GLN A 1 705 ? 15.408 22.155 53.498 1.00 54.19 705 GLN A CA 1
ATOM 5846 C C . GLN A 1 705 ? 14.663 21.831 52.183 1.00 54.19 705 GLN A C 1
ATOM 5848 O O . GLN A 1 705 ? 15.290 21.224 51.284 1.00 54.19 705 GLN A O 1
#

pLDDT: mean 75.75, std 23.74, range [23.0, 98.19]

Foldseek 3Di:
DDDDDDDDDDDDDDDDDDDDDDDDDDDDDDDDDPDDDDDDDDDDDDDDPPDVVVVVVVVVVVVVVVVVVVVVVVVVVVVVVVVVVVVVVVVVVVVVVVVVVVVVVVVVVVVVVVVVVVVVVVVVVVVVVVVVVVVVVVVVVVVVVVVVVVVLVVLLPPLDDDPVVLVVLVVDDPVVDDPSSVVSNVCCVPVVVVVVVVVVVVVVVVVVVVVVVVVVVVVVVVVVVVVVVVVVVVVVVVVVVVVVVVVVVLVVCVVVPCCVPPCPVVVVVVVVVVVVVVVVVVVVVVVVVVVVVVVVVVVVVVVVVVVVVVVVVVVVVVVVVVVVVVVVVVVVVVVVVVVVVVVVVVVVVVVVVVVVVVVVVVVVVVVVVVVVVVVVVVVVVVVVVVVVVVVVVVVVVVVVVVVVVVVVVVVVVVVVVVVVVVVVVVVVVVVVVVVVVVVVVVVPDDDDDDDDDDDDDDDDDDYDDYDDDDDDDDDDDDDDDDDDDDDDDDDDDDDDDDDDDDDDDDDDDDDDDDDDPPPVCVVCVVVCALHDDDDDDPDPVLVVCLVVCHDDPDPVSNVVSVVVVVVVVVRCVVSVVVVVPPQPLQFKAFDLVQVVVVCVVVPAWAEEELDDPQHDNHPYYDVPRVVDQQQPTEYEYEDSDDVCVVVVLVSCVVNVHHYHYDDDDDPDDCVVSVVVVDPDDDDDTDQDQQRMAGDNRPDTHRGRD

Radius of gyration: 84.08 Å; chains: 1; bounding box: 165×116×245 Å

InterPro domains:
  IPR026205 Progesterone-induced-blocking factor 1 [PTHR18950] (1-441)

Sequence (705 aa):
MSRKGSKETKKANISSSLESEDISLETTVPTDDISSSEEREGTTKITRQLIERKELLHNLQLLKIELSQRNLMIDNLKVEYLTKIEELEEKLNDTIHQKQLLSLRLDNQLALQQEDARKHQELMKQEMETILMRQKQLEETNHQLRERAGDIRRSLRDLELTEDYYEKLKSLSEDELSIPEYVSIRFYEVVHPLRKEVNELQMRKDSLSEDLNYYKSQLKCVMESYEDERRSRSELEVRCQRLTLELADTKQMIQQGDYRQENYDKVKRERDAFEHELSELRRKYEILEVSHKAQARERNDLSKELATLQQSVNLLQKDKDYLNRQNMELSVRCAHEEDRLERLQIQLEDAKKAREEMYEKYVTSRDHYKTEYENKLRDELEQIRLKTNQEIEQLRSTSKEMYERENRNLREARDNAVAEKERAVVAEKDALGKYEHLLEHINKCLTMPEAIKDSLFVVDQPGQRLWGGALPREPTVGHHHHRCFTSRMGSTSATMFRPILCDGVPSSHKPIRTASGSEHLFPFLLLIRDKMVQILTDSVICMFYINRQGGAQSHSLCVEAMHVWQWCMKHNAMADTLSRKFYQDHKWELNTPVILDVFRMWQFPMIDLFATAQNTKCLQFCSRAFLIKWNTSLLYTFPSTPPFLAHVLHKIRQDRSRVILIAPEPQQTWYLYPLHMAVYTPYTLPLLPQLLLQDAGCVIHLDPQ